Protein AF-0000000078568389 (afdb_homodimer)

Solvent-accessible surface area (backbone atoms only — not comparable to full-atom values): 25695 Å² total; per-residue (Å²): 134,80,75,73,79,69,84,69,72,72,60,59,62,63,62,41,35,46,60,59,47,55,74,74,37,92,59,78,38,76,49,71,26,73,54,59,76,61,54,66,85,62,85,53,87,51,55,39,80,37,56,33,38,63,79,34,69,67,38,42,52,53,32,47,54,55,49,44,70,72,40,52,80,61,28,38,29,66,46,76,40,64,70,68,63,76,60,70,32,39,71,91,47,80,89,52,69,64,60,45,49,54,31,27,38,38,36,26,48,12,48,49,52,49,50,49,69,45,38,67,35,27,49,40,14,20,65,70,53,76,84,90,70,44,23,47,86,33,5,26,41,37,37,58,49,41,76,60,22,17,49,71,73,59,78,57,32,22,55,96,65,12,38,41,38,36,26,21,16,28,22,19,29,52,33,46,36,30,25,43,18,52,65,29,46,90,58,43,34,35,15,32,33,32,17,60,64,59,31,50,42,81,77,34,38,46,90,78,40,74,35,84,33,51,47,57,59,33,28,46,38,32,53,56,34,52,70,64,40,37,66,89,44,44,39,38,40,21,37,31,82,60,43,80,52,73,60,135,82,77,71,83,68,79,68,72,72,60,59,59,63,63,42,36,46,60,59,47,54,74,74,36,93,58,80,38,76,50,70,25,71,54,58,77,65,54,66,86,63,85,53,88,50,56,40,80,34,56,33,38,63,80,34,68,66,37,40,52,51,32,47,53,55,50,44,70,72,40,52,80,60,28,37,28,66,46,74,40,65,71,69,64,76,62,69,32,38,72,91,48,80,87,53,68,65,60,45,48,53,29,28,38,38,36,25,48,11,47,48,54,50,51,50,69,44,39,68,35,27,49,40,15,20,65,71,52,77,83,91,69,44,21,48,86,32,5,25,40,37,38,58,48,42,77,61,23,17,49,71,72,56,80,57,32,21,55,96,65,12,38,42,38,37,25,22,16,29,22,19,30,52,32,46,36,29,27,42,18,51,65,28,46,88,58,42,35,35,16,32,34,30,16,60,64,58,31,51,40,82,77,34,39,47,92,79,40,73,35,84,33,50,45,58,60,32,28,46,38,32,52,55,34,52,68,64,41,39,66,89,44,43,40,38,41,22,38,31,80,60,44,79,52,72,59

Secondary structure (DSSP, 8-state):
-----------HHHHHHHHHHHHH--S-EEEEESSGGGGTT---TTEEEEE--TT-HHHHHHHHHHHHHHHGGG--SEEEE-------B-TTS---HHHHHHHHIIIIIHHHHHHHHTHHHHHHHHHTS-SS--STTT-EEEEE--GGG-STT--STTTTTTBHHHHHHHHHHHHHHHHHHHHTGGGT-EEEEEE--SBSSTTTTGGGPPPSB-HHHHHHHHHHHHTT--GGGTT-EEETTS-B---/-----------HHHHHHHHHHHHH--S-EEEEESSGGGGTT---TTEEEEE--TT-HHHHHHHHHHHHHHHGGG--SEEEE-------B-TTS---HHHHHHHHIIIIIHHHHHHHHTHHHHHHHHHTS-SS--STTT-EEEEE--GGG-STT--STTTTTTBHHHHHHHHHHHHHHHHHHHHTGGGT-EEEEEE--SBSSTTTTGGGPPPSB-HHHHHHHHHHHHTT--GGGTT-EEETTS-B---

InterPro domains:
  IPR002347 Short-chain dehydrogenase/reductase SDR [PF00106] (41-204)
  IPR002347 Short-chain dehydrogenase/reductase SDR [PR00080] (74-85)
  IPR002347 Short-chain dehydrogenase/reductase SDR [PR00080] (139-147)
  IPR002347 Short-chain dehydrogenase/reductase SDR [PR00080] (166-185)
  IPR002347 Short-chain dehydrogenase/reductase SDR [PR00081] (74-85)
  IPR002347 Short-chain dehydrogenase/reductase SDR [PR00081] (166-185)
  IPR002347 Short-chain dehydrogenase/reductase SDR [PR00081] (187-204)
  IPR036291 NAD(P)-binding domain superfamily [SSF51735] (42-241)
  IPR051468 Fungal Secondary Metabolite SDRs [PTHR43544] (28-245)

Organism: NCBI:txid53326

Sequence (494 aa):
MKCHEQLSRKPRFATAAIPPWAERSRRILFGAAKRPADLNGITDSRLKIVKIDVSCDQSIKDAFAQVEKIVGDSGLNLLLNNAGIFPSYFTNGEINRETLMKCMNVNAFGPAIVSQTFLPLLKKASAHQSGDHWGVDRAAIVNISSFWASVSQNQDGSGKLGSLAYKMSKSALNQLGKTMSTDLANDKILVAQFCPGWVKTDMGNLGGIIAAITVEESTSALVSSISKLQKKHSGGYFDRFLKEMDYMKCHEQLSRKPRFATAAIPPWAERSRRILFGAAKRPADLNGITDSRLKIVKIDVSCDQSIKDAFAQVEKIVGDSGLNLLLNNAGIFPSYFTNGEINRETLMKCMNVNAFGPAIVSQTFLPLLKKASAHQSGDHWGVDRAAIVNISSFWASVSQNQDGSGKLGSLAYKMSKSALNQLGKTMSTDLANDKILVAQFCPGWVKTDMGNLGGIIAAITVEESTSALVSSISKLQKKHSGGYFDRFLKEMDY

Nearest PDB structures (foldseek):
  1yo6-assembly2_C  TM=9.396E-01  e=1.621E-26  Caenorhabditis elegans
  1yo6-assembly1_A  TM=9.603E-01  e=3.598E-25  Caenorhabditis elegans
  1yo6-assembly1_B  TM=9.592E-01  e=9.703E-25  Caenorhabditis elegans
  1yo6-assembly3_E  TM=9.521E-01  e=7.572E-25  Caenorhabditis elegans
  1yo6-assembly2_D  TM=9.600E-01  e=1.919E-24  Caenorhabditis elegans

Radius of gyration: 23.24 Å; Cα contacts (8 Å, |Δi|>4): 974; chains: 2; bounding box: 54×67×51 Å

pLDDT: mean 88.01, std 15.64, range [18.34, 98.69]

Structure (mmCIF, N/CA/C/O backbone):
data_AF-0000000078568389-model_v1
#
loop_
_entity.id
_entity.type
_entity.pdbx_description
1 polymer 'Oxidoreductase, short chain dehydrogenase/reductase family protein'
#
loop_
_atom_site.group_PDB
_atom_site.id
_atom_site.type_symbol
_atom_site.label_atom_id
_atom_site.label_alt_id
_atom_site.label_comp_id
_atom_site.label_asym_id
_atom_site.label_entity_id
_atom_site.label_seq_id
_atom_site.pdbx_PDB_ins_code
_atom_site.Cartn_x
_atom_site.Cartn_y
_atom_site.Cartn_z
_atom_site.occupancy
_atom_site.B_iso_or_equiv
_atom_site.auth_seq_id
_atom_site.auth_comp_id
_atom_site.auth_asym_id
_atom_site.auth_atom_id
_atom_site.pdbx_PDB_model_num
ATOM 1 N N . MET A 1 1 ? 4.629 5.777 -27.641 1 19.53 1 MET A N 1
ATOM 2 C CA . MET A 1 1 ? 4.367 5.359 -26.266 1 19.53 1 MET A CA 1
ATOM 3 C C . MET A 1 1 ? 5.582 4.664 -25.656 1 19.53 1 MET A C 1
ATOM 5 O O . MET A 1 1 ? 5.891 3.525 -26.016 1 19.53 1 MET A O 1
ATOM 9 N N . LYS A 1 2 ? 6.598 5.414 -25.375 1 22.33 2 LYS A N 1
ATOM 10 C CA . LYS A 1 2 ? 8 5.086 -25.156 1 22.33 2 LYS A CA 1
ATOM 11 C C . LYS A 1 2 ? 8.195 4.359 -23.828 1 22.33 2 LYS A C 1
ATOM 13 O O . LYS A 1 2 ? 7.77 4.848 -22.781 1 22.33 2 LYS A O 1
ATOM 18 N N . CYS A 1 3 ? 8.008 3.045 -23.938 1 24.59 3 CYS A N 1
ATOM 19 C CA . CYS A 1 3 ? 8.367 2.094 -22.891 1 24.59 3 CYS A CA 1
ATOM 20 C C . CYS A 1 3 ? 9.773 2.355 -22.359 1 24.59 3 CYS A C 1
ATOM 22 O O . CYS A 1 3 ? 10.742 2.246 -23.109 1 24.59 3 CYS A O 1
ATOM 24 N N . HIS A 1 4 ? 9.945 3.41 -21.688 1 26.14 4 HIS A N 1
ATOM 25 C CA . HIS A 1 4 ? 11.289 3.688 -21.188 1 26.14 4 HIS A CA 1
ATOM 26 C C . HIS A 1 4 ? 11.867 2.475 -20.469 1 26.14 4 HIS A C 1
ATOM 28 O O . HIS A 1 4 ? 11.164 1.794 -19.719 1 26.14 4 HIS A O 1
ATOM 34 N N . GLU A 1 5 ? 12.891 2.014 -21.016 1 25.84 5 GLU A N 1
ATOM 35 C CA . GLU A 1 5 ? 13.727 0.844 -20.766 1 25.84 5 GLU A CA 1
ATOM 36 C C . GLU A 1 5 ? 14.383 0.93 -19.375 1 25.84 5 GLU A C 1
ATOM 38 O O . GLU A 1 5 ? 15.133 1.863 -19.109 1 25.84 5 GLU A O 1
ATOM 43 N N . GLN A 1 6 ? 13.617 0.905 -18.406 1 29.02 6 GLN A N 1
ATOM 44 C CA . GLN A 1 6 ? 14.188 0.85 -17.062 1 29.02 6 GLN A CA 1
ATOM 45 C C . GLN A 1 6 ? 15.25 -0.236 -16.953 1 29.02 6 GLN A C 1
ATOM 47 O O . GLN A 1 6 ? 15.086 -1.327 -17.516 1 29.02 6 GLN A O 1
ATOM 52 N N . LEU A 1 7 ? 16.453 0.167 -16.578 1 29.62 7 LEU A N 1
ATOM 53 C CA . LEU A 1 7 ? 17.75 -0.471 -16.344 1 29.62 7 LEU A CA 1
ATOM 54 C C . LEU A 1 7 ? 17.594 -1.692 -15.445 1 29.62 7 LEU A C 1
ATOM 56 O O . LEU A 1 7 ? 17.547 -1.562 -14.219 1 29.62 7 LEU A O 1
ATOM 60 N N . SER A 1 8 ? 16.547 -2.336 -15.422 1 34.09 8 SER A N 1
ATOM 61 C CA . SER A 1 8 ? 16.578 -3.523 -14.578 1 34.09 8 SER A CA 1
ATOM 62 C C . SER A 1 8 ? 17.656 -4.496 -15.023 1 34.09 8 SER A C 1
ATOM 64 O O . SER A 1 8 ? 17.703 -4.883 -16.203 1 34.09 8 SER A O 1
ATOM 66 N N . ARG A 1 9 ? 18.812 -4.418 -14.422 1 38.44 9 ARG A N 1
ATOM 67 C CA . ARG A 1 9 ? 19.859 -5.43 -14.508 1 38.44 9 ARG A CA 1
ATOM 68 C C . ARG A 1 9 ? 19.281 -6.832 -14.391 1 38.44 9 ARG A C 1
ATOM 70 O O . ARG A 1 9 ? 18.109 -7 -14.078 1 38.44 9 ARG A O 1
ATOM 77 N N . LYS A 1 10 ? 20.266 -7.984 -14.383 1 42.12 10 LYS A N 1
ATOM 78 C CA . LYS A 1 10 ? 20.125 -9.438 -14.406 1 42.12 10 LYS A CA 1
ATOM 79 C C . LYS A 1 10 ? 19.203 -9.922 -13.289 1 42.12 10 LYS A C 1
ATOM 81 O O . LYS A 1 10 ? 19.375 -9.531 -12.133 1 42.12 10 LYS A O 1
ATOM 86 N N . PRO A 1 11 ? 17.891 -10.336 -13.617 1 57.28 11 PRO A N 1
ATOM 87 C CA . PRO A 1 11 ? 17.016 -10.906 -12.602 1 57.28 11 PRO A CA 1
ATOM 88 C C . PRO A 1 11 ? 17.672 -12.047 -11.828 1 57.28 11 PRO A C 1
ATOM 90 O O . PRO A 1 11 ? 17.547 -13.211 -12.211 1 57.28 11 PRO A O 1
ATOM 93 N N . ARG A 1 12 ? 18.562 -11.719 -10.852 1 62.03 12 ARG A N 1
ATOM 94 C CA . ARG A 1 12 ? 19.406 -12.672 -10.133 1 62.03 12 ARG A CA 1
ATOM 95 C C . ARG A 1 12 ? 18.562 -13.602 -9.258 1 62.03 12 ARG A C 1
ATOM 97 O O . ARG A 1 12 ? 18.859 -14.789 -9.148 1 62.03 12 ARG A O 1
ATOM 104 N N . PHE A 1 13 ? 17.406 -13.141 -8.867 1 69.12 13 PHE A N 1
ATOM 105 C CA . PHE A 1 13 ? 16.609 -13.969 -7.973 1 69.12 13 PHE A CA 1
ATOM 106 C C . PHE A 1 13 ? 15.922 -15.086 -8.75 1 69.12 13 PHE A C 1
ATOM 108 O O . PHE A 1 13 ? 16 -16.25 -8.367 1 69.12 13 PHE A O 1
ATOM 115 N N . ALA A 1 14 ? 15.398 -14.688 -9.883 1 68.19 14 ALA A N 1
ATOM 116 C CA . ALA A 1 14 ? 14.68 -15.664 -10.695 1 68.19 14 ALA A CA 1
ATOM 117 C C . ALA A 1 14 ? 15.625 -16.75 -11.203 1 68.19 14 ALA A C 1
ATOM 119 O O . ALA A 1 14 ? 15.297 -17.938 -11.18 1 68.19 14 ALA A O 1
ATOM 120 N N . THR A 1 15 ? 16.781 -16.297 -11.57 1 72.25 15 THR A N 1
ATOM 121 C CA . THR A 1 15 ? 17.75 -17.234 -12.102 1 72.25 15 THR A CA 1
ATOM 122 C C . THR A 1 15 ? 18.188 -18.234 -11.023 1 72.25 15 THR A C 1
ATOM 124 O O . THR A 1 15 ? 18.328 -19.422 -11.297 1 72.25 15 THR A O 1
ATOM 127 N N . ALA A 1 16 ? 18.234 -17.766 -9.859 1 77.25 16 ALA A N 1
ATOM 128 C CA . ALA A 1 16 ? 18.719 -18.594 -8.75 1 77.25 16 ALA A CA 1
ATOM 129 C C . ALA A 1 16 ? 17.609 -19.5 -8.219 1 77.25 16 ALA A C 1
ATOM 131 O O . ALA A 1 16 ? 17.891 -20.5 -7.551 1 77.25 16 ALA A O 1
ATOM 132 N N . ALA A 1 17 ? 16.406 -19.188 -8.547 1 80.56 17 ALA A N 1
ATOM 133 C CA . ALA A 1 17 ? 15.281 -19.953 -8.016 1 80.56 17 ALA A CA 1
ATOM 134 C C . ALA A 1 17 ? 14.969 -21.156 -8.914 1 80.56 17 ALA A C 1
ATOM 136 O O . ALA A 1 17 ? 14.305 -22.094 -8.484 1 80.56 17 ALA A O 1
ATOM 137 N N . ILE A 1 18 ? 15.453 -21.203 -10.117 1 79.69 18 ILE A N 1
ATOM 138 C CA . ILE A 1 18 ? 15.07 -22.188 -11.109 1 79.69 18 ILE A CA 1
ATOM 139 C C . ILE A 1 18 ? 15.656 -23.562 -10.727 1 79.69 18 ILE A C 1
ATOM 141 O O . ILE A 1 18 ? 14.938 -24.562 -10.695 1 79.69 18 ILE A O 1
ATOM 145 N N . PRO A 1 19 ? 16.906 -23.625 -10.336 1 78.06 19 PRO A N 1
ATOM 146 C CA . PRO A 1 19 ? 17.484 -24.938 -10.047 1 78.06 19 PRO A CA 1
ATOM 147 C C . PRO A 1 19 ? 16.781 -25.656 -8.891 1 78.06 19 PRO A C 1
ATOM 149 O O . PRO A 1 19 ? 16.406 -26.828 -9.023 1 78.06 19 PRO A O 1
ATOM 152 N N . PRO A 1 20 ? 16.594 -24.969 -7.859 1 82.69 20 PRO A N 1
ATOM 153 C CA . PRO A 1 20 ? 15.891 -25.656 -6.773 1 82.69 20 PRO A CA 1
ATOM 154 C C . PRO A 1 20 ? 14.492 -26.109 -7.164 1 82.69 20 PRO A C 1
ATOM 156 O O . PRO A 1 20 ? 14.008 -27.141 -6.68 1 82.69 20 PRO A O 1
ATOM 159 N N . TRP A 1 21 ? 13.836 -25.438 -7.996 1 83.81 21 TRP A N 1
ATOM 160 C CA . TRP A 1 21 ? 12.523 -25.859 -8.461 1 83.81 21 TRP A CA 1
ATOM 161 C C . TRP A 1 21 ? 12.633 -27.062 -9.391 1 83.81 21 TRP A C 1
ATOM 163 O O . TRP A 1 21 ? 11.82 -27.984 -9.32 1 83.81 21 TRP A O 1
ATOM 173 N N . ALA A 1 22 ? 13.57 -27.031 -10.211 1 79.5 22 ALA A N 1
ATOM 174 C CA . ALA A 1 22 ? 13.789 -28.125 -11.164 1 79.5 22 ALA A CA 1
ATOM 175 C C . ALA A 1 22 ? 14.086 -29.438 -10.438 1 79.5 22 ALA A C 1
ATOM 177 O O . ALA A 1 22 ? 13.703 -30.5 -10.906 1 79.5 22 ALA A O 1
ATOM 178 N N . GLU A 1 23 ? 14.695 -29.297 -9.367 1 80.5 23 GLU A N 1
ATOM 179 C CA . GLU A 1 23 ? 15.031 -30.469 -8.578 1 80.5 23 GLU A CA 1
ATOM 180 C C . GLU A 1 23 ? 13.789 -31.047 -7.906 1 80.5 23 GLU A C 1
ATOM 182 O O . GLU A 1 23 ? 13.695 -32.281 -7.699 1 80.5 23 GLU A O 1
ATOM 187 N N . ARG A 1 24 ? 12.867 -30.25 -7.656 1 79.12 24 ARG A N 1
ATOM 188 C CA . ARG A 1 24 ? 11.711 -30.672 -6.875 1 79.12 24 ARG A CA 1
ATOM 189 C C . ARG A 1 24 ? 10.562 -31.109 -7.777 1 79.12 24 ARG A C 1
ATOM 191 O O . ARG A 1 24 ? 9.672 -31.844 -7.348 1 79.12 24 ARG A O 1
ATOM 198 N N . SER A 1 25 ? 10.578 -30.578 -8.922 1 74.69 25 SER A N 1
ATOM 199 C CA . SER A 1 25 ? 9.453 -30.891 -9.797 1 74.69 25 SER A CA 1
ATOM 200 C C . SER A 1 25 ? 9.922 -31.203 -11.211 1 74.69 25 SER A C 1
ATOM 202 O O . SER A 1 25 ? 10.922 -30.656 -11.68 1 74.69 25 SER A O 1
ATOM 204 N N . ARG A 1 26 ? 9.281 -32.156 -11.828 1 72.62 26 ARG A N 1
ATOM 205 C CA . ARG A 1 26 ? 9.555 -32.5 -13.219 1 72.62 26 ARG A CA 1
ATOM 206 C C . ARG A 1 26 ? 8.664 -31.719 -14.172 1 72.62 26 ARG A C 1
ATOM 208 O O . ARG A 1 26 ? 8.617 -32 -15.367 1 72.62 26 ARG A O 1
ATOM 215 N N . ARG A 1 27 ? 8.148 -30.719 -13.648 1 79.56 27 ARG A N 1
ATOM 216 C CA . ARG A 1 27 ? 7.18 -29.953 -14.422 1 79.56 27 ARG A CA 1
ATOM 217 C C . ARG A 1 27 ? 7.875 -28.859 -15.227 1 79.56 27 ARG A C 1
ATOM 219 O O . ARG A 1 27 ? 9.07 -28.609 -15.039 1 79.56 27 ARG A O 1
ATOM 226 N N . ILE A 1 28 ? 7.133 -28.266 -16.125 1 84.31 28 ILE A N 1
ATOM 227 C CA . ILE A 1 28 ? 7.621 -27.172 -16.969 1 84.31 28 ILE A CA 1
ATOM 228 C C . ILE A 1 28 ? 7.871 -25.938 -16.109 1 84.31 28 ILE A C 1
ATOM 230 O O . ILE A 1 28 ? 7.078 -25.609 -15.227 1 84.31 28 ILE A O 1
ATOM 234 N N . LEU A 1 29 ? 8.977 -25.312 -16.406 1 82.38 29 LEU A N 1
ATOM 235 C CA . LEU A 1 29 ? 9.352 -24.062 -15.75 1 82.38 29 LEU A CA 1
ATOM 236 C C . LEU A 1 29 ? 9.336 -22.906 -16.734 1 82.38 29 LEU A C 1
ATOM 238 O O . LEU A 1 29 ? 9.82 -23.031 -17.859 1 82.38 29 LEU A O 1
ATOM 242 N N . PHE A 1 30 ? 8.656 -21.859 -16.344 1 83.75 30 PHE A N 1
ATOM 243 C CA . PHE A 1 30 ? 8.672 -20.641 -17.156 1 83.75 30 PHE A CA 1
ATOM 244 C C . PHE A 1 30 ? 9.539 -19.562 -16.516 1 83.75 30 PHE A C 1
ATOM 246 O O . PHE A 1 30 ? 9.328 -19.203 -15.352 1 83.75 30 PHE A O 1
ATOM 253 N N . GLY A 1 31 ? 10.594 -19.156 -17.188 1 80.12 31 GLY A N 1
ATOM 254 C CA . GLY A 1 31 ? 11.352 -17.984 -16.812 1 80.12 31 GLY A CA 1
ATOM 255 C C . GLY A 1 31 ? 10.883 -16.719 -17.516 1 80.12 31 GLY A C 1
ATOM 256 O O . GLY A 1 31 ? 11.062 -16.578 -18.734 1 80.12 31 GLY A O 1
ATOM 257 N N . ALA A 1 32 ? 10.273 -15.836 -16.75 1 82.62 32 ALA A N 1
ATOM 258 C CA . ALA A 1 32 ? 9.719 -14.609 -17.328 1 82.62 32 ALA A CA 1
ATOM 259 C C . ALA A 1 32 ? 10.617 -13.414 -17.016 1 82.62 32 ALA A C 1
ATOM 261 O O . ALA A 1 32 ? 10.969 -13.172 -15.867 1 82.62 32 ALA A O 1
ATOM 262 N N . ALA A 1 33 ? 11.023 -12.766 -18.047 1 80.75 33 ALA A N 1
ATOM 263 C CA . ALA A 1 33 ? 11.898 -11.609 -17.875 1 80.75 33 ALA A CA 1
ATOM 264 C C . ALA A 1 33 ? 11.609 -10.539 -18.906 1 80.75 33 ALA A C 1
ATOM 266 O O . ALA A 1 33 ? 11.156 -10.852 -20.016 1 80.75 33 ALA A O 1
ATOM 267 N N . LYS A 1 34 ? 11.883 -9.398 -18.469 1 81.31 34 LYS A N 1
ATOM 268 C CA . LYS A 1 34 ? 11.75 -8.297 -19.422 1 81.31 34 LYS A CA 1
ATOM 269 C C . LYS A 1 34 ? 12.734 -8.438 -20.578 1 81.31 34 LYS A C 1
ATOM 271 O O . LYS A 1 34 ? 12.414 -8.117 -21.719 1 81.31 34 LYS A O 1
ATOM 276 N N . ARG A 1 35 ? 13.977 -8.93 -20.219 1 78.94 35 ARG A N 1
ATOM 277 C CA . ARG A 1 35 ? 15.023 -9.258 -21.203 1 78.94 35 ARG A CA 1
ATOM 278 C C . ARG A 1 35 ? 15.352 -10.742 -21.156 1 78.94 35 ARG A C 1
ATOM 280 O O . ARG A 1 35 ? 16.125 -11.195 -20.312 1 78.94 35 ARG A O 1
ATOM 287 N N . PRO A 1 36 ? 14.859 -11.484 -22.125 1 78.88 36 PRO A N 1
ATOM 288 C CA . PRO A 1 36 ? 15.062 -12.93 -22.141 1 78.88 36 PRO A CA 1
ATOM 289 C C . PRO A 1 36 ? 16.547 -13.32 -22.062 1 78.88 36 PRO A C 1
ATOM 291 O O . PRO A 1 36 ? 16.875 -14.375 -21.531 1 78.88 36 PRO A O 1
ATOM 294 N N . ALA A 1 37 ? 17.359 -12.469 -22.562 1 77.94 37 ALA A N 1
ATOM 295 C CA . ALA A 1 37 ? 18.797 -12.734 -22.562 1 77.94 37 ALA A CA 1
ATOM 296 C C . ALA A 1 37 ? 19.328 -12.914 -21.141 1 77.94 37 ALA A C 1
ATOM 298 O O . ALA A 1 37 ? 20.344 -13.578 -20.922 1 77.94 37 ALA A O 1
ATOM 299 N N . ASP A 1 38 ? 18.562 -12.422 -20.203 1 72.69 38 ASP A N 1
ATOM 300 C CA . ASP A 1 38 ? 18.969 -12.508 -18.797 1 72.69 38 ASP A CA 1
ATOM 301 C C . ASP A 1 38 ? 18.859 -13.945 -18.297 1 72.69 38 ASP A C 1
ATOM 303 O O . ASP A 1 38 ? 19.438 -14.281 -17.25 1 72.69 38 ASP A O 1
ATOM 307 N N . LEU A 1 39 ? 18.203 -14.805 -19.078 1 74.19 39 LEU A N 1
ATOM 308 C CA . LEU A 1 39 ? 17.969 -16.172 -18.625 1 74.19 39 LEU A CA 1
ATOM 309 C C . LEU A 1 39 ? 18.734 -17.156 -19.5 1 74.19 39 LEU A C 1
ATOM 311 O O . LEU A 1 39 ? 18.609 -18.375 -19.312 1 74.19 39 LEU A O 1
ATOM 315 N N . ASN A 1 40 ? 19.484 -16.781 -20.422 1 73 40 ASN A N 1
ATOM 316 C CA . ASN A 1 40 ? 20.188 -17.641 -21.375 1 73 40 ASN A CA 1
ATOM 317 C C . ASN A 1 40 ? 21.188 -18.562 -20.688 1 73 40 ASN A C 1
ATOM 319 O O . ASN A 1 40 ? 21.5 -19.641 -21.188 1 73 40 ASN A O 1
ATOM 323 N N . GLY A 1 41 ? 21.562 -18.359 -19.547 1 70.88 41 GLY A N 1
ATOM 324 C CA . GLY A 1 41 ? 22.578 -19.156 -18.875 1 70.88 41 GLY A CA 1
ATOM 325 C C . GLY A 1 41 ? 22.016 -20.391 -18.188 1 70.88 41 GLY A C 1
ATOM 326 O O . GLY A 1 41 ? 22.766 -21.25 -17.734 1 70.88 41 GLY A O 1
ATOM 327 N N . ILE A 1 42 ? 20.75 -20.562 -18.266 1 72.25 42 ILE A N 1
ATOM 328 C CA . ILE A 1 42 ? 20.125 -21.688 -17.578 1 72.25 42 ILE A CA 1
ATOM 329 C C . ILE A 1 42 ? 19.859 -22.812 -18.578 1 72.25 42 ILE A C 1
ATOM 331 O O . ILE A 1 42 ? 19.172 -22.625 -19.578 1 72.25 42 ILE A O 1
ATOM 335 N N . THR A 1 43 ? 20.5 -24.047 -18.281 1 74.31 43 THR A N 1
ATOM 336 C CA . THR A 1 43 ? 20.469 -25.141 -19.234 1 74.31 43 THR A CA 1
ATOM 337 C C . THR A 1 43 ? 19.453 -26.203 -18.828 1 74.31 43 THR A C 1
ATOM 339 O O . THR A 1 43 ? 19.438 -27.297 -19.391 1 74.31 43 THR A O 1
ATOM 342 N N . ASP A 1 44 ? 18.375 -25.922 -18.391 1 77.12 44 ASP A N 1
ATOM 343 C CA . ASP A 1 44 ? 17.328 -26.906 -18.094 1 77.12 44 ASP A CA 1
ATOM 344 C C . ASP A 1 44 ? 16.328 -27.016 -19.25 1 77.12 44 ASP A C 1
ATOM 346 O O . ASP A 1 44 ? 15.742 -26.016 -19.656 1 77.12 44 ASP A O 1
ATOM 350 N N . SER A 1 45 ? 16.172 -28.234 -19.797 1 79.56 45 SER A N 1
ATOM 351 C CA . SER A 1 45 ? 15.336 -28.469 -20.969 1 79.56 45 SER A CA 1
ATOM 352 C C . SER A 1 45 ? 13.875 -28.141 -20.672 1 79.56 45 SER A C 1
ATOM 354 O O . SER A 1 45 ? 13.078 -27.922 -21.594 1 79.56 45 SER A O 1
ATOM 356 N N . ARG A 1 46 ? 13.555 -28.172 -19.438 1 82.75 46 ARG A N 1
ATOM 357 C CA . ARG A 1 46 ? 12.172 -27.891 -19.062 1 82.75 46 ARG A CA 1
ATOM 358 C C . ARG A 1 46 ? 11.906 -26.391 -19 1 82.75 46 ARG A C 1
ATOM 360 O O . ARG A 1 46 ? 10.75 -25.969 -18.953 1 82.75 46 ARG A O 1
ATOM 367 N N . LEU A 1 47 ? 12.93 -25.609 -19.078 1 86.56 47 LEU A N 1
ATOM 368 C CA . LEU A 1 47 ? 12.797 -24.172 -18.938 1 86.56 47 LEU A CA 1
ATOM 369 C C . LEU A 1 47 ? 12.328 -23.531 -20.234 1 86.56 47 LEU A C 1
ATOM 371 O O . LEU A 1 47 ? 12.938 -23.75 -21.297 1 86.56 47 LEU A O 1
ATOM 375 N N . LYS A 1 48 ? 11.219 -22.906 -20.156 1 88.75 48 LYS A N 1
ATOM 376 C CA . LYS A 1 48 ? 10.703 -22.078 -21.25 1 88.75 48 LYS A CA 1
ATOM 377 C C . LYS A 1 48 ? 10.789 -20.594 -20.906 1 88.75 48 LYS A C 1
ATOM 379 O O . LYS A 1 48 ? 10.359 -20.172 -19.844 1 88.75 48 LYS A O 1
ATOM 384 N N . ILE A 1 49 ? 11.359 -19.891 -21.828 1 88.31 49 ILE A N 1
ATOM 385 C CA . ILE A 1 49 ? 11.555 -18.453 -21.578 1 88.31 49 ILE A CA 1
ATOM 386 C C . ILE A 1 49 ? 10.359 -17.672 -22.125 1 88.31 49 ILE A C 1
ATOM 388 O O . ILE A 1 49 ? 9.93 -17.906 -23.266 1 88.31 49 ILE A O 1
ATOM 392 N N . VAL A 1 50 ? 9.859 -16.812 -21.328 1 90.56 50 VAL A N 1
ATOM 393 C CA . VAL A 1 50 ? 8.734 -15.961 -21.703 1 90.56 50 VAL A CA 1
ATOM 394 C C . VAL A 1 50 ? 9.078 -14.492 -21.469 1 90.56 50 VAL A C 1
ATOM 396 O O . VAL A 1 50 ? 9.562 -14.133 -20.391 1 90.56 50 VAL A O 1
ATOM 399 N N . LYS A 1 51 ? 8.922 -13.695 -22.484 1 91.75 51 LYS A N 1
ATOM 400 C CA . LYS A 1 51 ? 9.109 -12.258 -22.328 1 91.75 51 LYS A CA 1
ATOM 401 C C . LYS A 1 51 ? 7.906 -11.625 -21.625 1 91.75 51 LYS A C 1
ATOM 403 O O . LYS A 1 51 ? 6.762 -11.875 -22.016 1 91.75 51 LYS A O 1
ATOM 408 N N . ILE A 1 52 ? 8.211 -10.836 -20.594 1 93.25 52 ILE A N 1
ATOM 409 C CA . ILE A 1 52 ? 7.109 -10.164 -19.906 1 93.25 52 ILE A CA 1
ATOM 410 C C . ILE A 1 52 ? 7.609 -8.867 -19.281 1 93.25 52 ILE A C 1
ATOM 412 O O . ILE A 1 52 ? 8.672 -8.844 -18.656 1 93.25 52 ILE A O 1
ATOM 416 N N . ASP A 1 53 ? 6.938 -7.816 -19.578 1 93.06 53 ASP A N 1
ATOM 417 C CA . ASP A 1 53 ? 7.031 -6.559 -18.844 1 93.06 53 ASP A CA 1
ATOM 418 C C . ASP A 1 53 ? 5.785 -6.32 -17.984 1 93.06 53 ASP A C 1
ATOM 420 O O . ASP A 1 53 ? 4.723 -5.996 -18.516 1 93.06 53 ASP A O 1
ATOM 424 N N . VAL A 1 54 ? 5.984 -6.406 -16.672 1 94.81 54 VAL A N 1
ATOM 425 C CA . VAL A 1 54 ? 4.836 -6.41 -15.781 1 94.81 54 VAL A CA 1
ATOM 426 C C . VAL A 1 54 ? 4.203 -5.023 -15.734 1 94.81 54 VAL A C 1
ATOM 428 O O . VAL A 1 54 ? 3.102 -4.852 -15.211 1 94.81 54 VAL A O 1
ATOM 431 N N . SER A 1 55 ? 4.863 -3.992 -16.297 1 93.69 55 SER A N 1
ATOM 432 C CA . SER A 1 55 ? 4.305 -2.645 -16.344 1 93.69 55 SER A CA 1
ATOM 433 C C . SER A 1 55 ? 3.531 -2.41 -17.641 1 93.69 55 SER A C 1
ATOM 435 O O . SER A 1 55 ? 2.988 -1.324 -17.859 1 93.69 55 SER A O 1
ATOM 437 N N . CYS A 1 56 ? 3.479 -3.441 -18.484 1 94.94 56 CYS A N 1
ATOM 438 C CA . CYS A 1 56 ? 2.807 -3.34 -19.766 1 94.94 56 CYS A CA 1
ATOM 439 C C . CYS A 1 56 ? 1.747 -4.426 -19.922 1 94.94 56 CYS A C 1
ATOM 441 O O . CYS A 1 56 ? 2.076 -5.602 -20.078 1 94.94 56 CYS A O 1
ATOM 443 N N . ASP A 1 57 ? 0.521 -3.998 -20.031 1 97.31 57 ASP A N 1
ATOM 444 C CA . ASP A 1 57 ? -0.592 -4.941 -20.047 1 97.31 57 ASP A CA 1
ATOM 445 C C . ASP A 1 57 ? -0.545 -5.84 -21.281 1 97.31 57 ASP A C 1
ATOM 447 O O . ASP A 1 57 ? -0.838 -7.035 -21.188 1 97.31 57 ASP A O 1
ATOM 451 N N . GLN A 1 58 ? -0.225 -5.234 -22.344 1 97.56 58 GLN A N 1
ATOM 452 C CA . GLN A 1 58 ? -0.147 -6.039 -23.562 1 97.56 58 GLN A CA 1
ATOM 453 C C . GLN A 1 58 ? 0.935 -7.109 -23.438 1 97.56 58 GLN A C 1
ATOM 455 O O . GLN A 1 58 ? 0.739 -8.25 -23.859 1 97.56 58 GLN A O 1
ATOM 460 N N . SER A 1 59 ? 2.082 -6.742 -22.891 1 96.69 59 SER A N 1
ATOM 461 C CA . SER A 1 59 ? 3.152 -7.707 -22.656 1 96.69 59 SER A CA 1
ATOM 462 C C . SER A 1 59 ? 2.684 -8.859 -21.766 1 96.69 59 SER A C 1
ATOM 464 O O . SER A 1 59 ? 2.996 -10.016 -22.031 1 96.69 59 SER A O 1
ATOM 466 N N . ILE A 1 60 ? 1.88 -8.586 -20.797 1 97.06 60 ILE A N 1
ATOM 467 C CA . ILE A 1 60 ? 1.354 -9.586 -19.875 1 97.06 60 ILE A CA 1
ATOM 468 C C . ILE A 1 60 ? 0.393 -10.516 -20.609 1 97.06 60 ILE A C 1
ATOM 470 O O . ILE A 1 60 ? 0.461 -11.734 -20.453 1 97.06 60 ILE A O 1
ATOM 474 N N . LYS A 1 61 ? -0.443 -9.953 -21.438 1 97.94 61 LYS A N 1
ATOM 475 C CA . LYS A 1 61 ? -1.386 -10.75 -22.219 1 97.94 61 LYS A CA 1
ATOM 476 C C . LYS A 1 61 ? -0.654 -11.672 -23.188 1 97.94 61 LYS A C 1
ATOM 478 O O . LYS A 1 61 ? -1.048 -12.82 -23.375 1 97.94 61 LYS A O 1
ATOM 483 N N . ASP A 1 62 ? 0.36 -11.117 -23.797 1 97.44 62 ASP A N 1
ATOM 484 C CA . ASP A 1 62 ? 1.159 -11.93 -24.719 1 97.44 62 ASP A CA 1
ATOM 485 C C . ASP A 1 62 ? 1.829 -13.086 -23.984 1 97.44 62 ASP A C 1
ATOM 487 O O . ASP A 1 62 ? 1.881 -14.203 -24.5 1 97.44 62 ASP A O 1
ATOM 491 N N . ALA A 1 63 ? 2.365 -12.828 -22.844 1 95.88 63 ALA A N 1
ATOM 492 C CA . ALA A 1 63 ? 2.977 -13.867 -22.016 1 95.88 63 ALA A CA 1
ATOM 493 C C . ALA A 1 63 ? 1.955 -14.938 -21.656 1 95.88 63 ALA A C 1
ATOM 495 O O . ALA A 1 63 ? 2.256 -16.141 -21.703 1 95.88 63 ALA A O 1
ATOM 496 N N . PHE A 1 64 ? 0.773 -14.531 -21.25 1 97.38 64 PHE A N 1
ATOM 497 C CA . PHE A 1 64 ? -0.309 -15.461 -20.938 1 97.38 64 PHE A CA 1
ATOM 498 C C . PHE A 1 64 ? -0.571 -16.391 -22.109 1 97.38 64 PHE A C 1
ATOM 500 O O . PHE A 1 64 ? -0.652 -17.609 -21.938 1 97.38 64 PHE A O 1
ATOM 507 N N . ALA A 1 65 ? -0.707 -15.805 -23.281 1 97.94 65 ALA A N 1
ATOM 508 C CA . ALA A 1 65 ? -1 -16.594 -24.469 1 97.94 65 ALA A CA 1
ATOM 509 C C . ALA A 1 65 ? 0.093 -17.625 -24.734 1 97.94 65 ALA A C 1
ATOM 511 O O . ALA A 1 65 ? -0.197 -18.766 -25.109 1 97.94 65 ALA A O 1
ATOM 512 N N . GLN A 1 66 ? 1.307 -17.25 -24.547 1 96.12 66 GLN A N 1
ATOM 513 C CA . GLN A 1 66 ? 2.432 -18.156 -24.734 1 96.12 66 GLN A CA 1
ATOM 514 C C . GLN A 1 66 ? 2.379 -19.312 -23.734 1 96.12 66 GLN A C 1
ATOM 516 O O . GLN A 1 66 ? 2.559 -20.469 -24.109 1 96.12 66 GLN A O 1
ATOM 521 N N . VAL A 1 67 ? 2.143 -19 -22.484 1 96 67 VAL A N 1
ATOM 522 C CA . VAL A 1 67 ? 2.09 -20.016 -21.438 1 96 67 VAL A CA 1
ATOM 523 C C . VAL A 1 67 ? 0.896 -20.953 -21.672 1 96 67 VAL A C 1
ATOM 525 O O . VAL A 1 67 ? 1.014 -22.172 -21.547 1 96 67 VAL A O 1
ATOM 528 N N . GLU A 1 68 ? -0.204 -20.359 -22.031 1 97.19 68 GLU A N 1
ATOM 529 C CA . GLU A 1 68 ? -1.415 -21.141 -22.297 1 97.19 68 GLU A CA 1
ATOM 530 C C . GLU A 1 68 ? -1.191 -22.156 -23.406 1 97.19 68 GLU A C 1
ATOM 532 O O . GLU A 1 68 ? -1.633 -23.312 -23.297 1 97.19 68 GLU A O 1
ATOM 537 N N . LYS A 1 69 ? -0.518 -21.734 -24.406 1 96.75 69 LYS A N 1
ATOM 538 C CA . LYS A 1 69 ? -0.24 -22.625 -25.531 1 96.75 69 LYS A CA 1
ATOM 539 C C . LYS A 1 69 ? 0.58 -23.828 -25.094 1 96.75 69 LYS A C 1
ATOM 541 O O . LYS A 1 69 ? 0.401 -24.938 -25.609 1 96.75 69 LYS A O 1
ATOM 546 N N . ILE A 1 70 ? 1.372 -23.672 -24.156 1 93.94 70 ILE A N 1
ATOM 547 C CA . ILE A 1 70 ? 2.295 -24.719 -23.719 1 93.94 70 ILE A CA 1
ATOM 548 C C . ILE A 1 70 ? 1.605 -25.641 -22.719 1 93.94 70 ILE A C 1
ATOM 550 O O . ILE A 1 70 ? 1.682 -26.859 -22.828 1 93.94 70 ILE A O 1
ATOM 554 N N . VAL A 1 71 ? 0.89 -25.094 -21.766 1 94.75 71 VAL A N 1
ATOM 555 C CA . VAL A 1 71 ? 0.376 -25.891 -20.656 1 94.75 71 VAL A CA 1
ATOM 556 C C . VAL A 1 71 ? -1.011 -26.422 -21.016 1 94.75 71 VAL A C 1
ATOM 558 O O . VAL A 1 71 ? -1.463 -27.422 -20.438 1 94.75 71 VAL A O 1
ATOM 561 N N . GLY A 1 72 ? -1.76 -25.781 -21.859 1 94.06 72 GLY A N 1
ATOM 562 C CA . GLY A 1 72 ? -3.09 -26.203 -22.266 1 94.06 72 GLY A CA 1
ATOM 563 C C . GLY A 1 72 ? -4.023 -26.438 -21.094 1 94.06 72 GLY A C 1
ATOM 564 O O . GLY A 1 72 ? -4.148 -25.578 -20.203 1 94.06 72 GLY A O 1
ATOM 565 N N . ASP A 1 73 ? -4.539 -27.641 -21.094 1 94.31 73 ASP A N 1
ATOM 566 C CA . ASP A 1 73 ? -5.574 -27.969 -20.125 1 94.31 73 ASP A CA 1
ATOM 567 C C . ASP A 1 73 ? -4.957 -28.297 -18.75 1 94.31 73 ASP A C 1
ATOM 569 O O . ASP A 1 73 ? -5.664 -28.344 -17.75 1 94.31 73 ASP A O 1
ATOM 573 N N . SER A 1 74 ? -3.678 -28.484 -18.75 1 93.62 74 SER A N 1
ATOM 574 C CA . SER A 1 74 ? -3.023 -28.797 -17.484 1 93.62 74 SER A CA 1
ATOM 575 C C . SER A 1 74 ? -2.998 -27.578 -16.562 1 93.62 74 SER A C 1
ATOM 577 O O . SER A 1 74 ? -2.92 -27.734 -15.336 1 93.62 74 SER A O 1
ATOM 579 N N . GLY A 1 75 ? -3.025 -26.406 -17.203 1 96.25 75 GLY A N 1
ATOM 580 C CA . GLY A 1 75 ? -3.021 -25.188 -16.438 1 96.25 75 GLY A CA 1
ATOM 581 C C . GLY A 1 75 ? -1.673 -24.875 -15.812 1 96.25 75 GLY A C 1
ATOM 582 O O . GLY A 1 75 ? -0.649 -25.406 -16.234 1 96.25 75 GLY A O 1
ATOM 583 N N . LEU A 1 76 ? -1.686 -23.875 -14.859 1 96.38 76 LEU A N 1
ATOM 584 C CA . LEU A 1 76 ? -0.499 -23.391 -14.164 1 96.38 76 LEU A CA 1
ATOM 585 C C . LEU A 1 76 ? -0.625 -23.609 -12.656 1 96.38 76 LEU A C 1
ATOM 587 O O . LEU A 1 76 ? -1.607 -23.188 -12.047 1 96.38 76 LEU A O 1
ATOM 591 N N . ASN A 1 77 ? 0.385 -24.219 -12.102 1 95.44 77 ASN A N 1
ATOM 592 C CA . ASN A 1 77 ? 0.269 -24.609 -10.695 1 95.44 77 ASN A CA 1
ATOM 593 C C . ASN A 1 77 ? 0.847 -23.547 -9.766 1 95.44 77 ASN A C 1
ATOM 595 O O . ASN A 1 77 ? 0.411 -23.422 -8.625 1 95.44 77 ASN A O 1
ATOM 599 N N . LEU A 1 78 ? 1.823 -22.844 -10.273 1 95.12 78 LEU A N 1
ATOM 600 C CA . LEU A 1 78 ? 2.494 -21.875 -9.414 1 95.12 78 LEU A CA 1
ATOM 601 C C . LEU A 1 78 ? 2.846 -20.609 -10.195 1 95.12 78 LEU A C 1
ATOM 603 O O . LEU A 1 78 ? 3.484 -20.672 -11.25 1 95.12 78 LEU A O 1
ATOM 607 N N . LEU A 1 79 ? 2.354 -19.516 -9.711 1 95.81 79 LEU A N 1
ATOM 608 C CA . LEU A 1 79 ? 2.744 -18.203 -10.18 1 95.81 79 LEU A CA 1
ATOM 609 C C . LEU A 1 79 ? 3.576 -17.469 -9.125 1 95.81 79 LEU A C 1
ATOM 611 O O . LEU A 1 79 ? 3.082 -17.172 -8.039 1 95.81 79 LEU A O 1
ATOM 615 N N . LEU A 1 80 ? 4.82 -17.25 -9.453 1 94.38 80 LEU A N 1
ATOM 616 C CA . LEU A 1 80 ? 5.727 -16.547 -8.555 1 94.38 80 LEU A CA 1
ATOM 617 C C . LEU A 1 80 ? 5.977 -15.117 -9.039 1 94.38 80 LEU A C 1
ATOM 619 O O . LEU A 1 80 ? 6.691 -14.914 -10.023 1 94.38 80 LEU A O 1
ATOM 623 N N . ASN A 1 81 ? 5.395 -14.156 -8.336 1 94.19 81 ASN A N 1
ATOM 624 C CA . ASN A 1 81 ? 5.656 -12.75 -8.609 1 94.19 81 ASN A CA 1
ATOM 625 C C . ASN A 1 81 ? 6.906 -12.258 -7.883 1 94.19 81 ASN A C 1
ATOM 627 O O . ASN A 1 81 ? 6.867 -12.008 -6.676 1 94.19 81 ASN A O 1
ATOM 631 N N . ASN A 1 82 ? 7.93 -11.984 -8.633 1 88.38 82 ASN A N 1
ATOM 632 C CA . ASN A 1 82 ? 9.188 -11.641 -7.988 1 88.38 82 ASN A CA 1
ATOM 633 C C . ASN A 1 82 ? 9.742 -10.312 -8.508 1 88.38 82 ASN A C 1
ATOM 635 O O . ASN A 1 82 ? 10.672 -9.758 -7.922 1 88.38 82 ASN A O 1
ATOM 639 N N . ALA A 1 83 ? 9.141 -9.812 -9.562 1 81.12 83 ALA A N 1
ATOM 640 C CA . ALA A 1 83 ? 9.617 -8.539 -10.094 1 81.12 83 ALA A CA 1
ATOM 641 C C . ALA A 1 83 ? 9.453 -7.422 -9.07 1 81.12 83 ALA A C 1
ATOM 643 O O . ALA A 1 83 ? 8.453 -7.371 -8.352 1 81.12 83 ALA A O 1
ATOM 644 N N . GLY A 1 84 ? 10.484 -6.59 -8.961 1 87.88 84 GLY A N 1
ATOM 645 C CA . GLY A 1 84 ? 10.453 -5.457 -8.055 1 87.88 84 GLY A CA 1
ATOM 646 C C . GLY A 1 84 ? 11.562 -4.453 -8.32 1 87.88 84 GLY A C 1
ATOM 647 O O . GLY A 1 84 ? 12.609 -4.805 -8.867 1 87.88 84 GLY A O 1
ATOM 648 N N . ILE A 1 85 ? 11.289 -3.254 -8 1 90.44 85 ILE A N 1
ATOM 649 C CA . ILE A 1 85 ? 12.297 -2.205 -8.086 1 90.44 85 ILE A CA 1
ATOM 650 C C . ILE A 1 85 ? 12.352 -1.433 -6.77 1 90.44 85 ILE A C 1
ATOM 652 O O . ILE A 1 85 ? 11.422 -1.491 -5.969 1 90.44 85 ILE A O 1
ATOM 656 N N . PHE A 1 86 ? 13.453 -0.798 -6.59 1 91.25 86 PHE A N 1
ATOM 657 C CA . PHE A 1 86 ? 13.711 -0.026 -5.379 1 91.25 86 PHE A CA 1
ATOM 658 C C . PHE A 1 86 ? 14.273 1.349 -5.723 1 91.25 86 PHE A C 1
ATOM 660 O O . PHE A 1 86 ? 15.477 1.586 -5.594 1 91.25 86 PHE A O 1
ATOM 667 N N . PRO A 1 87 ? 13.469 2.262 -6.168 1 92.69 87 PRO A N 1
ATOM 668 C CA . PRO A 1 87 ? 13.953 3.635 -6.332 1 92.69 87 PRO A CA 1
ATOM 669 C C . PRO A 1 87 ? 14.055 4.387 -5.008 1 92.69 87 PRO A C 1
ATOM 671 O O . PRO A 1 87 ? 13.141 4.309 -4.18 1 92.69 87 PRO A O 1
ATOM 674 N N . SER A 1 88 ? 15.133 5.102 -4.832 1 93.94 88 SER A N 1
ATOM 675 C CA . SER A 1 88 ? 15.305 5.891 -3.619 1 93.94 88 SER A CA 1
ATOM 676 C C . SER A 1 88 ? 14.289 7.027 -3.547 1 93.94 88 SER A C 1
ATOM 678 O O . SER A 1 88 ? 14.055 7.723 -4.535 1 93.94 88 SER A O 1
ATOM 680 N N . TYR A 1 89 ? 13.664 7.152 -2.396 1 96.88 89 TYR A N 1
ATOM 681 C CA . TYR A 1 89 ? 12.688 8.203 -2.123 1 96.88 89 TYR A CA 1
ATOM 682 C C . TYR A 1 89 ? 12.594 8.484 -0.628 1 96.88 89 TYR A C 1
ATOM 684 O O . TYR A 1 89 ? 12.375 7.566 0.169 1 96.88 89 TYR A O 1
ATOM 692 N N . PHE A 1 90 ? 12.766 9.719 -0.266 1 97.38 90 PHE A N 1
ATOM 693 C CA . PHE A 1 90 ? 12.836 10.117 1.136 1 97.38 90 PHE A CA 1
ATOM 694 C C . PHE A 1 90 ? 11.672 11.031 1.498 1 97.38 90 PHE A C 1
ATOM 696 O O . PHE A 1 90 ? 11.219 11.828 0.673 1 97.38 90 PHE A O 1
ATOM 703 N N . THR A 1 91 ? 11.227 10.93 2.748 1 97.88 91 THR A N 1
ATOM 704 C CA . THR A 1 91 ? 10.242 11.859 3.277 1 97.88 91 THR A CA 1
ATOM 705 C C . THR A 1 91 ? 10.727 13.305 3.141 1 97.88 91 THR A C 1
ATOM 707 O O . THR A 1 91 ? 9.977 14.18 2.705 1 97.88 91 THR A O 1
ATOM 710 N N . ASN A 1 92 ? 11.977 13.539 3.494 1 96.44 92 ASN A N 1
ATOM 711 C CA . ASN A 1 92 ? 12.57 14.875 3.494 1 96.44 92 ASN A CA 1
ATOM 712 C C . ASN A 1 92 ? 13.375 15.133 2.223 1 96.44 92 ASN A C 1
ATOM 714 O O . ASN A 1 92 ? 14.266 15.984 2.209 1 96.44 92 ASN A O 1
ATOM 718 N N . GLY A 1 93 ? 13.109 14.422 1.169 1 95.94 93 GLY A N 1
ATOM 719 C CA . GLY A 1 93 ? 13.867 14.562 -0.064 1 95.94 93 GLY A CA 1
ATOM 720 C C . GLY A 1 93 ? 13.078 15.234 -1.173 1 95.94 93 GLY A C 1
ATOM 721 O O . GLY A 1 93 ? 12.039 15.859 -0.918 1 95.94 93 GLY A O 1
ATOM 722 N N . GLU A 1 94 ? 13.625 15.133 -2.352 1 96.94 94 GLU A N 1
ATOM 723 C CA . GLU A 1 94 ? 12.961 15.688 -3.525 1 96.94 94 GLU A CA 1
ATOM 724 C C . GLU A 1 94 ? 11.594 15.047 -3.748 1 96.94 94 GLU A C 1
ATOM 726 O O . GLU A 1 94 ? 11.461 13.82 -3.676 1 96.94 94 GLU A O 1
ATOM 731 N N . ILE A 1 95 ? 10.703 15.953 -3.969 1 97.88 95 ILE A N 1
ATOM 732 C CA . ILE A 1 95 ? 9.344 15.469 -4.215 1 97.88 95 ILE A CA 1
ATOM 733 C C . ILE A 1 95 ? 9.211 15.047 -5.68 1 97.88 95 ILE A C 1
ATOM 735 O O . ILE A 1 95 ? 9.43 15.852 -6.586 1 97.88 95 ILE A O 1
ATOM 739 N N . ASN A 1 96 ? 8.898 13.797 -5.914 1 97.88 96 ASN A N 1
ATOM 740 C CA . ASN A 1 96 ? 8.781 13.242 -7.258 1 97.88 96 ASN A CA 1
ATOM 741 C C . ASN A 1 96 ? 7.68 12.188 -7.332 1 97.88 96 ASN A C 1
ATOM 743 O O . ASN A 1 96 ? 7.918 11.008 -7.047 1 97.88 96 ASN A O 1
ATOM 747 N N . ARG A 1 97 ? 6.52 12.602 -7.805 1 97.88 97 ARG A N 1
ATOM 748 C CA . ARG A 1 97 ? 5.352 11.734 -7.91 1 97.88 97 ARG A CA 1
ATOM 749 C C . ARG A 1 97 ? 5.637 10.539 -8.82 1 97.88 97 ARG A C 1
ATOM 751 O O . ARG A 1 97 ? 5.168 9.43 -8.562 1 97.88 97 ARG A O 1
ATOM 758 N N . GLU A 1 98 ? 6.34 10.773 -9.82 1 97.44 98 GLU A N 1
ATOM 759 C CA . GLU A 1 98 ? 6.629 9.734 -10.797 1 97.44 98 GLU A CA 1
ATOM 760 C C . GLU A 1 98 ? 7.41 8.586 -10.164 1 97.44 98 GLU A C 1
ATOM 762 O O . GLU A 1 98 ? 7.211 7.418 -10.523 1 97.44 98 GLU A O 1
ATOM 767 N N . THR A 1 99 ? 8.281 8.875 -9.258 1 97.69 99 THR A N 1
ATOM 768 C CA . THR A 1 99 ? 9.039 7.844 -8.57 1 97.69 99 THR A CA 1
ATOM 769 C C . THR A 1 99 ? 8.117 6.945 -7.75 1 97.69 99 THR A C 1
ATOM 771 O O . THR A 1 99 ? 8.25 5.719 -7.781 1 97.69 99 THR A O 1
ATOM 774 N N . LEU A 1 100 ? 7.184 7.555 -7.055 1 98.31 100 LEU A N 1
ATOM 775 C CA . LEU A 1 100 ? 6.199 6.785 -6.305 1 98.31 100 LEU A CA 1
ATOM 776 C C . LEU A 1 100 ? 5.387 5.887 -7.234 1 98.31 100 LEU A C 1
ATOM 778 O O . LEU A 1 100 ? 5.215 4.699 -6.961 1 98.31 100 LEU A O 1
ATOM 782 N N . MET A 1 101 ? 4.984 6.484 -8.312 1 97.44 101 MET A N 1
ATOM 783 C CA . MET A 1 101 ? 4.133 5.785 -9.266 1 97.44 101 MET A CA 1
ATOM 784 C C . MET A 1 101 ? 4.875 4.613 -9.898 1 97.44 101 MET A C 1
ATOM 786 O O . MET A 1 101 ? 4.324 3.516 -10.016 1 97.44 101 MET A O 1
ATOM 790 N N . LYS A 1 102 ? 6.039 4.863 -10.32 1 96.81 102 LYS A N 1
ATOM 791 C CA . LYS A 1 102 ? 6.824 3.816 -10.961 1 96.81 102 LYS A CA 1
ATOM 792 C C . LYS A 1 102 ? 7.043 2.633 -10.023 1 96.81 102 LYS A C 1
ATOM 794 O O . LYS A 1 102 ? 6.883 1.478 -10.43 1 96.81 102 LYS A O 1
ATOM 799 N N . CYS A 1 103 ? 7.398 2.896 -8.82 1 97.31 103 CYS A N 1
ATOM 800 C CA . CYS A 1 103 ? 7.641 1.855 -7.828 1 97.31 103 CYS A CA 1
ATOM 801 C C . CYS A 1 103 ? 6.387 1.027 -7.582 1 97.31 103 CYS A C 1
ATOM 803 O O . CYS A 1 103 ? 6.43 -0.203 -7.637 1 97.31 103 CYS A O 1
ATOM 805 N N . MET A 1 104 ? 5.324 1.7 -7.395 1 98.5 104 MET A N 1
ATOM 806 C CA . MET A 1 104 ? 4.047 1.041 -7.137 1 98.5 104 MET A CA 1
ATOM 807 C C . MET A 1 104 ? 3.604 0.222 -8.344 1 98.5 104 MET A C 1
ATOM 809 O O . MET A 1 104 ? 3.117 -0.901 -8.195 1 98.5 104 MET A O 1
ATOM 813 N N . ASN A 1 105 ? 3.768 0.763 -9.484 1 97.75 105 ASN A N 1
ATOM 814 C CA . ASN A 1 105 ? 3.336 0.126 -10.719 1 97.75 105 ASN A CA 1
ATOM 815 C C . ASN A 1 105 ? 4.023 -1.22 -10.93 1 97.75 105 ASN A C 1
ATOM 817 O O . ASN A 1 105 ? 3.381 -2.197 -11.32 1 97.75 105 ASN A O 1
ATOM 821 N N . VAL A 1 106 ? 5.207 -1.284 -10.633 1 96.12 106 VAL A N 1
ATOM 822 C CA . VAL A 1 106 ? 5.977 -2.508 -10.852 1 96.12 106 VAL A CA 1
ATOM 823 C C . VAL A 1 106 ? 5.773 -3.461 -9.672 1 96.12 106 VAL A C 1
ATOM 825 O O . VAL A 1 106 ? 5.441 -4.633 -9.867 1 96.12 106 VAL A O 1
ATOM 828 N N . ASN A 1 107 ? 5.871 -2.945 -8.461 1 96.69 107 ASN A N 1
ATOM 829 C CA . ASN A 1 107 ? 5.969 -3.789 -7.277 1 96.69 107 ASN A CA 1
ATOM 830 C C . ASN A 1 107 ? 4.602 -4.316 -6.852 1 96.69 107 ASN A C 1
ATOM 832 O O . ASN A 1 107 ? 4.512 -5.348 -6.18 1 96.69 107 ASN A O 1
ATOM 836 N N . ALA A 1 108 ? 3.564 -3.584 -7.215 1 98.38 108 ALA A N 1
ATOM 837 C CA . ALA A 1 108 ? 2.262 -3.98 -6.684 1 98.38 108 ALA A CA 1
ATOM 838 C C . ALA A 1 108 ? 1.243 -4.16 -7.805 1 98.38 108 ALA A C 1
ATOM 840 O O . ALA A 1 108 ? 0.588 -5.199 -7.898 1 98.38 108 ALA A O 1
ATOM 841 N N . PHE A 1 109 ? 1.165 -3.215 -8.711 1 98.56 109 PHE A N 1
ATOM 842 C CA . PHE A 1 109 ? 0.175 -3.332 -9.781 1 98.56 109 PHE A CA 1
ATOM 843 C C . PHE A 1 109 ? 0.584 -4.406 -10.781 1 98.56 109 PHE A C 1
ATOM 845 O O . PHE A 1 109 ? -0.27 -5.09 -11.344 1 98.56 109 PHE A O 1
ATOM 852 N N . GLY A 1 110 ? 1.886 -4.496 -11.055 1 97.19 110 GLY A N 1
ATOM 853 C CA . GLY A 1 110 ? 2.363 -5.586 -11.891 1 97.19 110 GLY A CA 1
ATOM 854 C C . GLY A 1 110 ? 1.867 -6.945 -11.438 1 97.19 110 GLY A C 1
ATOM 855 O O . GLY A 1 110 ? 1.136 -7.621 -12.164 1 97.19 110 GLY A O 1
ATOM 856 N N . PRO A 1 111 ? 2.188 -7.293 -10.195 1 97.81 111 PRO A N 1
ATOM 857 C CA . PRO A 1 111 ? 1.705 -8.562 -9.641 1 97.81 111 PRO A CA 1
ATOM 858 C C . PRO A 1 111 ? 0.184 -8.68 -9.688 1 97.81 111 PRO A C 1
ATOM 860 O O . PRO A 1 111 ? -0.346 -9.773 -9.906 1 97.81 111 PRO A O 1
ATOM 863 N N . ALA A 1 112 ? -0.534 -7.59 -9.453 1 98.62 112 ALA A N 1
ATOM 864 C CA . ALA A 1 112 ? -1.993 -7.629 -9.5 1 98.62 112 ALA A CA 1
ATOM 865 C C . ALA A 1 112 ? -2.486 -8.031 -10.883 1 98.62 112 ALA A C 1
ATOM 867 O O . ALA A 1 112 ? -3.266 -8.977 -11.023 1 98.62 112 ALA A O 1
ATOM 868 N N . ILE A 1 113 ? -2.018 -7.363 -11.883 1 98.44 113 ILE A N 1
ATOM 869 C CA . ILE A 1 113 ? -2.471 -7.57 -13.258 1 98.44 113 ILE A CA 1
ATOM 870 C C . ILE A 1 113 ? -2.01 -8.938 -13.75 1 98.44 113 ILE A C 1
ATOM 872 O O . ILE A 1 113 ? -2.77 -9.664 -14.398 1 98.44 113 ILE A O 1
ATOM 876 N N . VAL A 1 114 ? -0.793 -9.312 -13.43 1 97.94 114 VAL A N 1
ATOM 877 C CA . VAL A 1 114 ? -0.276 -10.617 -13.82 1 97.94 114 VAL A CA 1
ATOM 878 C C . VAL A 1 114 ? -1.129 -11.719 -13.195 1 97.94 114 VAL A C 1
ATOM 880 O O . VAL A 1 114 ? -1.572 -12.641 -13.891 1 97.94 114 VAL A O 1
ATOM 883 N N . SER A 1 115 ? -1.345 -11.641 -11.883 1 98.5 115 SER A N 1
ATOM 884 C CA . SER A 1 115 ? -2.125 -12.648 -11.172 1 98.5 115 SER A CA 1
ATOM 885 C C . SER A 1 115 ? -3.531 -12.766 -11.758 1 98.5 115 SER A C 1
ATOM 887 O O . SER A 1 115 ? -4.016 -13.867 -12.008 1 98.5 115 SER A O 1
ATOM 889 N N . GLN A 1 116 ? -4.152 -11.633 -11.984 1 98.69 116 GLN A N 1
ATOM 890 C CA . GLN A 1 116 ? -5.504 -11.641 -12.531 1 98.69 116 GLN A CA 1
ATOM 891 C C . GLN A 1 116 ? -5.52 -12.234 -13.938 1 98.69 116 GLN A C 1
ATOM 893 O O . GLN A 1 116 ? -6.406 -13.023 -14.273 1 98.69 116 GLN A O 1
ATOM 898 N N . THR A 1 117 ? -4.586 -11.852 -14.727 1 98.44 117 THR A N 1
ATOM 899 C CA . THR A 1 117 ? -4.516 -12.32 -16.109 1 98.44 117 THR A CA 1
ATOM 900 C C . THR A 1 117 ? -4.305 -13.828 -16.156 1 98.44 117 THR A C 1
ATOM 902 O O . THR A 1 117 ? -4.836 -14.508 -17.047 1 98.44 117 THR A O 1
ATOM 905 N N . PHE A 1 118 ? -3.59 -14.383 -15.211 1 98.25 118 PHE A N 1
ATOM 906 C CA . PHE A 1 118 ? -3.217 -15.797 -15.25 1 98.25 118 PHE A CA 1
ATOM 907 C C . PHE A 1 118 ? -4.207 -16.641 -14.453 1 98.25 118 PHE A C 1
ATOM 909 O O . PHE A 1 118 ? -4.051 -17.859 -14.344 1 98.25 118 PHE A O 1
ATOM 916 N N . LEU A 1 119 ? -5.246 -16.062 -13.898 1 98.31 119 LEU A N 1
ATOM 917 C CA . LEU A 1 119 ? -6.211 -16.75 -13.047 1 98.31 119 LEU A CA 1
ATOM 918 C C . LEU A 1 119 ? -6.867 -17.906 -13.789 1 98.31 119 LEU A C 1
ATOM 920 O O . LEU A 1 119 ? -7.047 -18.984 -13.227 1 98.31 119 LEU A O 1
ATOM 924 N N . PRO A 1 120 ? -7.219 -17.75 -15.07 1 98.19 120 PRO A N 1
ATOM 925 C CA . PRO A 1 120 ? -7.855 -18.875 -15.766 1 98.19 120 PRO A CA 1
ATOM 926 C C . PRO A 1 120 ? -6.984 -20.125 -15.781 1 98.19 120 PRO A C 1
ATOM 928 O O . PRO A 1 120 ? -7.492 -21.234 -15.609 1 98.19 120 PRO A O 1
ATOM 931 N N . LEU A 1 121 ? -5.711 -19.984 -15.938 1 97.88 121 LEU A N 1
ATOM 932 C CA . LEU A 1 121 ? -4.816 -21.125 -15.969 1 97.88 121 LEU A CA 1
ATOM 933 C C . LEU A 1 121 ? -4.625 -21.703 -14.57 1 97.88 121 LEU A C 1
ATOM 935 O O . LEU A 1 121 ? -4.473 -22.922 -14.406 1 97.88 121 LEU A O 1
ATOM 939 N N . LEU A 1 122 ? -4.617 -20.844 -13.57 1 97.88 122 LEU A N 1
ATOM 940 C CA . LEU A 1 122 ? -4.52 -21.297 -12.188 1 97.88 122 LEU A CA 1
ATOM 941 C C . LEU A 1 122 ? -5.766 -22.078 -11.781 1 97.88 122 LEU A C 1
ATOM 943 O O . LEU A 1 122 ? -5.668 -23.125 -11.125 1 97.88 122 LEU A O 1
ATOM 947 N N . LYS A 1 123 ? -6.922 -21.562 -12.203 1 97.75 123 LYS A N 1
ATOM 948 C CA . LYS A 1 123 ? -8.188 -22.25 -11.914 1 97.75 123 LYS A CA 1
ATOM 949 C C . LYS A 1 123 ? -8.25 -23.609 -12.594 1 97.75 123 LYS A C 1
ATOM 951 O O . LYS A 1 123 ? -8.758 -24.578 -12.023 1 97.75 123 LYS A O 1
ATOM 956 N N . LYS A 1 124 ? -7.758 -23.625 -13.758 1 97.06 124 LYS A N 1
ATOM 957 C CA . LYS A 1 124 ? -7.711 -24.891 -14.484 1 97.06 124 LYS A CA 1
ATOM 958 C C . LYS A 1 124 ? -6.867 -25.922 -13.742 1 97.06 124 LYS A C 1
ATOM 960 O O . LYS A 1 124 ? -7.285 -27.078 -13.562 1 97.06 124 LYS A O 1
ATOM 965 N N . ALA A 1 125 ? -5.703 -25.531 -13.312 1 96.38 125 ALA A N 1
ATOM 966 C CA . ALA A 1 125 ? -4.828 -26.422 -12.562 1 96.38 125 ALA A CA 1
ATOM 967 C C . ALA A 1 125 ? -5.488 -26.875 -11.266 1 96.38 125 ALA A C 1
ATOM 969 O O . ALA A 1 125 ? -5.438 -28.062 -10.914 1 96.38 125 ALA A O 1
ATOM 970 N N . SER A 1 126 ? -6.059 -25.953 -10.625 1 97.12 126 SER A N 1
ATOM 971 C CA . SER A 1 126 ? -6.707 -26.25 -9.352 1 97.12 126 SER A CA 1
ATOM 972 C C . SER A 1 126 ? -7.832 -27.266 -9.539 1 97.12 126 SER A C 1
ATOM 974 O O . SER A 1 126 ? -8.031 -28.141 -8.688 1 97.12 126 SER A O 1
ATOM 976 N N . ALA A 1 127 ? -8.5 -27.203 -10.586 1 95.5 127 ALA A N 1
ATOM 977 C CA . ALA A 1 127 ? -9.68 -28.031 -10.844 1 95.5 127 ALA A CA 1
ATOM 978 C C . ALA A 1 127 ? -9.289 -29.469 -11.133 1 95.5 127 ALA A C 1
ATOM 980 O O . ALA A 1 127 ? -10.133 -30.375 -11.094 1 95.5 127 ALA A O 1
ATOM 981 N N . HIS A 1 128 ? -8.078 -29.656 -11.438 1 93.44 128 HIS A N 1
ATOM 982 C CA . HIS A 1 128 ? -7.629 -31.016 -11.727 1 93.44 128 HIS A CA 1
ATOM 983 C C . HIS A 1 128 ? -7.539 -31.844 -10.453 1 93.44 128 HIS A C 1
ATOM 985 O O . HIS A 1 128 ? -7.527 -33.094 -10.508 1 93.44 128 HIS A O 1
ATOM 991 N N . GLN A 1 129 ? -7.34 -31.219 -9.438 1 88 129 GLN A N 1
ATOM 992 C CA . GLN A 1 129 ? -7.254 -31.922 -8.164 1 88 129 GLN A CA 1
ATOM 993 C C . GLN A 1 129 ? -8.586 -31.906 -7.43 1 88 129 GLN A C 1
ATOM 995 O O . GLN A 1 129 ? -9.305 -30.906 -7.453 1 88 129 GLN A O 1
ATOM 1000 N N . SER A 1 130 ? -8.922 -33.094 -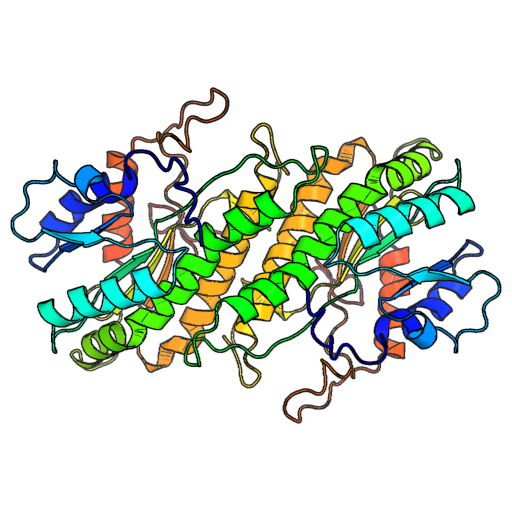6.93 1 83.94 130 SER A N 1
ATOM 1001 C CA . SER A 1 130 ? -10.164 -33.219 -6.176 1 83.94 130 SER A CA 1
ATOM 1002 C C . SER A 1 130 ? -9.914 -33.094 -4.676 1 83.94 130 SER A C 1
ATOM 1004 O O . SER A 1 130 ? -8.773 -33.25 -4.223 1 83.94 130 SER A O 1
ATOM 1006 N N . GLY A 1 131 ? -10.953 -32.719 -3.949 1 87.69 131 GLY A N 1
ATOM 1007 C CA . GLY A 1 131 ? -10.875 -32.75 -2.498 1 87.69 131 GLY A CA 1
ATOM 1008 C C . GLY A 1 131 ? -10.422 -31.406 -1.916 1 87.69 131 GLY A C 1
ATOM 1009 O O . GLY A 1 131 ? -10.586 -30.359 -2.541 1 87.69 131 GLY A O 1
ATOM 1010 N N . ASP A 1 132 ? -9.836 -31.438 -0.623 1 90.5 132 ASP A N 1
ATOM 1011 C CA . ASP A 1 132 ? -9.562 -30.234 0.151 1 90.5 132 ASP A CA 1
ATOM 1012 C C . ASP A 1 132 ? -8.062 -29.969 0.231 1 90.5 132 ASP A C 1
ATOM 1014 O O . ASP A 1 132 ? -7.605 -29.234 1.112 1 90.5 132 ASP A O 1
ATOM 1018 N N . HIS A 1 133 ? -7.445 -30.547 -0.797 1 92.12 133 HIS A N 1
ATOM 1019 C CA . HIS A 1 133 ? -6 -30.359 -0.849 1 92.12 133 HIS A CA 1
ATOM 1020 C C . HIS A 1 133 ? -5.637 -28.953 -1.308 1 92.12 133 HIS A C 1
ATOM 1022 O O . HIS A 1 133 ? -6.262 -28.422 -2.225 1 92.12 133 HIS A O 1
ATOM 1028 N N . TRP A 1 134 ? -4.648 -28.344 -0.574 1 95.75 134 TRP A N 1
ATOM 1029 C CA . TRP A 1 134 ? -4.051 -27.062 -0.958 1 95.75 134 TRP A CA 1
ATOM 1030 C C . TRP A 1 134 ? -2.537 -27.188 -1.083 1 95.75 134 TRP A C 1
ATOM 1032 O O . TRP A 1 134 ? -1.901 -27.906 -0.312 1 95.75 134 TRP A O 1
ATOM 1042 N N . GLY A 1 135 ? -1.992 -26.469 -2.012 1 94.19 135 GLY A N 1
ATOM 1043 C CA . GLY A 1 135 ? -0.545 -26.453 -2.154 1 94.19 135 GLY A CA 1
ATOM 1044 C C . GLY A 1 135 ? -0.089 -26.016 -3.537 1 94.19 135 GLY A C 1
ATOM 1045 O O . GLY A 1 135 ? -0.913 -25.781 -4.418 1 94.19 135 GLY A O 1
ATOM 1046 N N . VAL A 1 136 ? 1.29 -25.969 -3.721 1 93.25 136 VAL A N 1
ATOM 1047 C CA . VAL A 1 136 ? 1.871 -25.5 -4.973 1 93.25 136 VAL A CA 1
ATOM 1048 C C . VAL A 1 136 ? 1.697 -26.578 -6.055 1 93.25 136 VAL A C 1
ATOM 1050 O O . VAL A 1 136 ? 1.857 -26.297 -7.242 1 93.25 136 VAL A O 1
ATOM 1053 N N . ASP A 1 137 ? 1.352 -27.75 -5.645 1 91.06 137 ASP A N 1
ATOM 1054 C CA . ASP A 1 137 ? 1.104 -28.828 -6.613 1 91.06 137 ASP A CA 1
ATOM 1055 C C . ASP A 1 137 ? -0.312 -28.734 -7.176 1 91.06 137 ASP A C 1
ATOM 1057 O O . ASP A 1 137 ? -0.629 -29.375 -8.18 1 91.06 137 ASP A O 1
ATOM 1061 N N . ARG A 1 138 ? -1.155 -28.031 -6.613 1 95.12 138 ARG A N 1
ATOM 1062 C CA . ARG A 1 138 ? -2.48 -27.75 -7.152 1 95.12 138 ARG A CA 1
ATOM 1063 C C . ARG A 1 138 ? -2.51 -26.391 -7.855 1 95.12 138 ARG A C 1
ATOM 1065 O O . ARG A 1 138 ? -2.307 -26.312 -9.07 1 95.12 138 ARG A O 1
ATOM 1072 N N . ALA A 1 139 ? -2.545 -25.25 -7.023 1 97.25 139 ALA A N 1
ATOM 1073 C CA . ALA A 1 139 ? -2.434 -23.906 -7.574 1 97.25 139 ALA A CA 1
ATOM 1074 C C . ALA A 1 139 ? -2.08 -22.906 -6.484 1 97.25 139 ALA A C 1
ATOM 1076 O O . ALA A 1 139 ? -2.674 -22.906 -5.402 1 97.25 139 ALA A O 1
ATOM 1077 N N . ALA A 1 140 ? -1.081 -22.094 -6.789 1 97.88 140 ALA A N 1
ATOM 1078 C CA . ALA A 1 140 ? -0.648 -21.109 -5.805 1 97.88 140 ALA A CA 1
ATOM 1079 C C . ALA A 1 140 ? -0.118 -19.844 -6.484 1 97.88 140 ALA A C 1
ATOM 1081 O O . ALA A 1 140 ? 0.464 -19.922 -7.57 1 97.88 140 ALA A O 1
ATOM 1082 N N . ILE A 1 141 ? -0.41 -18.734 -5.844 1 98.12 141 ILE A N 1
ATOM 1083 C CA . ILE A 1 141 ? 0.235 -17.453 -6.133 1 98.12 141 ILE A CA 1
ATOM 1084 C C . ILE A 1 141 ? 1.156 -17.078 -4.98 1 98.12 141 ILE A C 1
ATOM 1086 O O . ILE A 1 141 ? 0.723 -17.016 -3.826 1 98.12 141 ILE A O 1
ATOM 1090 N N . VAL A 1 142 ? 2.402 -16.891 -5.305 1 97.25 142 VAL A N 1
ATOM 1091 C CA . VAL A 1 142 ? 3.367 -16.453 -4.301 1 97.25 142 VAL A CA 1
ATOM 1092 C C . VAL A 1 142 ? 3.947 -15.102 -4.695 1 97.25 142 VAL A C 1
ATOM 1094 O O . VAL A 1 142 ? 4.418 -14.922 -5.82 1 97.25 142 VAL A O 1
ATOM 1097 N N . ASN A 1 143 ? 3.838 -14.148 -3.787 1 97.06 143 ASN A N 1
ATOM 1098 C CA . ASN A 1 143 ? 4.422 -12.82 -3.963 1 97.06 143 ASN A CA 1
ATOM 1099 C C . ASN A 1 143 ? 5.703 -12.664 -3.148 1 97.06 143 ASN A C 1
ATOM 1101 O O . ASN A 1 143 ? 5.723 -12.945 -1.949 1 97.06 143 ASN A O 1
ATOM 1105 N N . ILE A 1 144 ? 6.703 -12.188 -3.805 1 93.88 144 ILE A N 1
ATOM 1106 C CA . ILE A 1 144 ? 7.922 -11.859 -3.07 1 93.88 144 ILE A CA 1
ATOM 1107 C C . ILE A 1 144 ? 7.816 -10.445 -2.5 1 93.88 144 ILE A C 1
ATOM 1109 O O . ILE A 1 144 ? 7.918 -9.461 -3.238 1 93.88 144 ILE A O 1
ATOM 1113 N N . SER A 1 145 ? 7.621 -10.438 -1.25 1 94.69 145 SER A N 1
ATOM 1114 C CA . SER A 1 145 ? 7.5 -9.195 -0.49 1 94.69 145 SER A CA 1
ATOM 1115 C C . SER A 1 145 ? 8.836 -8.789 0.116 1 94.69 145 SER A C 1
ATOM 1117 O O . SER A 1 145 ? 9.883 -8.914 -0.528 1 94.69 145 SER A O 1
ATOM 1119 N N . SER A 1 146 ? 8.773 -8.109 1.221 1 89.19 146 SER A N 1
ATOM 1120 C CA . SER A 1 146 ? 9.953 -7.602 1.909 1 89.19 146 SER A CA 1
ATOM 1121 C C . SER A 1 146 ? 9.68 -7.371 3.391 1 89.19 146 SER A C 1
ATOM 1123 O O . SER A 1 146 ? 8.531 -7.16 3.785 1 89.19 146 SER A O 1
ATOM 1125 N N . PHE A 1 147 ? 10.773 -7.469 4.129 1 88.06 147 PHE A N 1
ATOM 1126 C CA . PHE A 1 147 ? 10.648 -7.059 5.523 1 88.06 147 PHE A CA 1
ATOM 1127 C C . PHE A 1 147 ? 10.109 -5.637 5.621 1 88.06 147 PHE A C 1
ATOM 1129 O O . PHE A 1 147 ? 9.375 -5.309 6.551 1 88.06 147 PHE A O 1
ATOM 1136 N N . TRP A 1 148 ? 10.406 -4.895 4.68 1 91.19 148 TRP A N 1
ATOM 1137 C CA . TRP A 1 148 ? 10.055 -3.477 4.652 1 91.19 148 TRP A CA 1
ATOM 1138 C C . TRP A 1 148 ? 8.586 -3.289 4.305 1 91.19 148 TRP A C 1
ATOM 1140 O O . TRP A 1 148 ? 8.07 -2.168 4.344 1 91.19 148 TRP A O 1
ATOM 1150 N N . ALA A 1 149 ? 7.914 -4.371 4.102 1 94.06 149 ALA A N 1
ATOM 1151 C CA . ALA A 1 149 ? 6.477 -4.297 3.848 1 94.06 149 ALA A CA 1
ATOM 1152 C C . ALA A 1 149 ? 5.691 -4.191 5.152 1 94.06 149 ALA A C 1
ATOM 1154 O O . ALA A 1 149 ? 4.52 -3.811 5.152 1 94.06 149 ALA A O 1
ATOM 1155 N N . SER A 1 150 ? 6.293 -4.57 6.234 1 95 150 SER A N 1
ATOM 1156 C CA . SER A 1 150 ? 5.617 -4.566 7.527 1 95 150 SER A CA 1
ATOM 1157 C C . SER A 1 150 ? 5.445 -3.146 8.055 1 95 150 SER A C 1
ATOM 1159 O O . SER A 1 150 ? 6.43 -2.438 8.281 1 95 150 SER A O 1
ATOM 1161 N N . VAL A 1 151 ? 4.219 -2.816 8.281 1 96.38 151 VAL A N 1
ATOM 1162 C CA . VAL A 1 151 ? 3.953 -1.491 8.836 1 96.38 151 VAL A CA 1
ATOM 1163 C C . VAL A 1 151 ? 4.219 -1.494 10.336 1 96.38 151 VAL A C 1
ATOM 1165 O O . VAL A 1 151 ? 4.863 -0.583 10.859 1 96.38 151 VAL A O 1
ATOM 1168 N N . SER A 1 152 ? 3.785 -2.561 10.961 1 94.56 152 SER A N 1
ATOM 1169 C CA . SER A 1 152 ? 3.883 -2.656 12.414 1 94.56 152 SER A CA 1
ATOM 1170 C C . SER A 1 152 ? 5.34 -2.703 12.867 1 94.56 152 SER A C 1
ATOM 1172 O O . SER A 1 152 ? 5.664 -2.262 13.977 1 94.56 152 SER A O 1
ATOM 1174 N N . GLN A 1 153 ? 6.223 -3.17 12 1 93 153 GLN A N 1
ATOM 1175 C CA . GLN A 1 153 ? 7.609 -3.346 12.414 1 93 153 GLN A CA 1
ATOM 1176 C C . GLN A 1 153 ? 8.5 -2.256 11.82 1 93 153 GLN A C 1
ATOM 1178 O O . GLN A 1 153 ? 9.727 -2.311 11.953 1 93 153 GLN A O 1
ATOM 1183 N N . ASN A 1 154 ? 7.871 -1.346 11.133 1 94.62 154 ASN A N 1
ATOM 1184 C CA . ASN A 1 154 ? 8.641 -0.242 10.57 1 94.62 154 ASN A CA 1
ATOM 1185 C C . ASN A 1 154 ? 9.188 0.672 11.664 1 94.62 154 ASN A C 1
ATOM 1187 O O . ASN A 1 154 ? 8.43 1.391 12.32 1 94.62 154 ASN A O 1
ATOM 1191 N N . GLN A 1 155 ? 10.562 0.688 11.805 1 92.88 155 GLN A N 1
ATOM 1192 C CA . GLN A 1 155 ? 11.195 1.492 12.852 1 92.88 155 GLN A CA 1
ATOM 1193 C C . GLN A 1 155 ? 12.266 2.404 12.273 1 92.88 155 GLN A C 1
ATOM 1195 O O . GLN A 1 155 ? 12.883 3.186 13 1 92.88 155 GLN A O 1
ATOM 1200 N N . ASP A 1 156 ? 12.461 2.334 10.945 1 92.81 156 ASP A N 1
ATOM 1201 C CA . ASP A 1 156 ? 13.609 3.064 10.406 1 92.81 156 ASP A CA 1
ATOM 1202 C C . ASP A 1 156 ? 13.164 4.113 9.391 1 92.81 156 ASP A C 1
ATOM 1204 O O . ASP A 1 156 ? 13.992 4.738 8.727 1 92.81 156 ASP A O 1
ATOM 1208 N N . GLY A 1 157 ? 11.859 4.324 9.242 1 96.19 157 GLY A N 1
ATOM 1209 C CA . GLY A 1 157 ? 11.375 5.324 8.305 1 96.19 157 GLY A CA 1
ATOM 1210 C C . GLY A 1 157 ? 11.867 5.105 6.887 1 96.19 157 GLY A C 1
ATOM 1211 O O . GLY A 1 157 ? 11.828 3.984 6.375 1 96.19 157 GLY A O 1
ATOM 1212 N N . SER A 1 158 ? 12.273 6.203 6.242 1 95.19 158 SER A N 1
ATOM 1213 C CA . SER A 1 158 ? 12.844 6.078 4.906 1 95.19 158 SER A CA 1
ATOM 1214 C C . SER A 1 158 ? 14.234 5.453 4.949 1 95.19 158 SER A C 1
ATOM 1216 O O . SER A 1 158 ? 14.734 4.973 3.932 1 95.19 158 SER A O 1
ATOM 1218 N N . GLY A 1 159 ? 14.844 5.516 6.098 1 91.38 159 GLY A N 1
ATOM 1219 C CA . GLY A 1 159 ? 16.188 4.988 6.273 1 91.38 159 GLY A CA 1
ATOM 1220 C C . GLY A 1 159 ? 17.219 5.691 5.414 1 91.38 159 GLY A C 1
ATOM 1221 O O . GLY A 1 159 ? 16.938 6.738 4.828 1 91.38 159 GLY A O 1
ATOM 1222 N N . LYS A 1 160 ? 18.422 5.113 5.406 1 88.19 160 LYS A N 1
ATOM 1223 C CA . LYS A 1 160 ? 19.547 5.707 4.688 1 88.19 160 LYS A CA 1
ATOM 1224 C C . LYS A 1 160 ? 19.375 5.539 3.182 1 88.19 160 LYS A C 1
ATOM 1226 O O . LYS A 1 160 ? 19.953 6.301 2.4 1 88.19 160 LYS A O 1
ATOM 1231 N N . LEU A 1 161 ? 18.531 4.602 2.822 1 88.62 161 LEU A N 1
ATOM 1232 C CA . LEU A 1 161 ? 18.453 4.262 1.406 1 88.62 161 LEU A CA 1
ATOM 1233 C C . LEU A 1 161 ? 17.234 4.926 0.76 1 88.62 161 LEU A C 1
ATOM 1235 O O . LEU A 1 161 ? 17.047 4.82 -0.453 1 88.62 161 LEU A O 1
ATOM 1239 N N . GLY A 1 162 ? 16.406 5.613 1.543 1 94.19 162 GLY A N 1
ATOM 1240 C CA . GLY A 1 162 ? 15.203 6.207 0.976 1 94.19 162 GLY A CA 1
ATOM 1241 C C . GLY A 1 162 ? 14.164 5.18 0.564 1 94.19 162 GLY A C 1
ATOM 1242 O O . GLY A 1 162 ? 13.719 5.168 -0.584 1 94.19 162 GLY A O 1
ATOM 1243 N N . SER A 1 163 ? 13.656 4.402 1.563 1 94.94 163 SER A N 1
ATOM 1244 C CA . SER A 1 163 ? 12.852 3.227 1.251 1 94.94 163 SER A CA 1
ATOM 1245 C C . SER A 1 163 ? 11.359 3.551 1.289 1 94.94 163 SER A C 1
ATOM 1247 O O . SER A 1 163 ? 10.523 2.648 1.265 1 94.94 163 SER A O 1
ATOM 1249 N N . LEU A 1 164 ? 11.031 4.809 1.351 1 98.06 164 LEU A N 1
ATOM 1250 C CA . LEU A 1 164 ? 9.641 5.184 1.545 1 98.06 164 LEU A CA 1
ATOM 1251 C C . LEU A 1 164 ? 8.758 4.613 0.435 1 98.06 164 LEU A C 1
ATOM 1253 O O . LEU A 1 164 ? 7.773 3.928 0.709 1 98.06 164 LEU A O 1
ATOM 1257 N N . ALA A 1 165 ? 9.117 4.859 -0.814 1 98.12 165 ALA A N 1
ATOM 1258 C CA . ALA A 1 165 ? 8.312 4.387 -1.938 1 98.12 165 ALA A CA 1
ATOM 1259 C C . ALA A 1 165 ? 8.242 2.863 -1.96 1 98.12 165 ALA A C 1
ATOM 1261 O O . ALA A 1 165 ? 7.184 2.289 -2.219 1 98.12 165 ALA A O 1
ATOM 1262 N N . TYR A 1 166 ? 9.352 2.25 -1.681 1 96.06 166 TYR A N 1
ATOM 1263 C CA . TYR A 1 166 ? 9.438 0.794 -1.664 1 96.06 166 TYR A CA 1
ATOM 1264 C C . TYR A 1 166 ? 8.555 0.21 -0.568 1 96.06 166 TYR A C 1
ATOM 1266 O O . TYR A 1 166 ? 7.781 -0.719 -0.815 1 96.06 166 TYR A O 1
ATOM 1274 N N . LYS A 1 167 ? 8.633 0.765 0.614 1 97.56 167 LYS A N 1
ATOM 1275 C CA . LYS A 1 167 ? 7.82 0.298 1.732 1 97.56 167 LYS A CA 1
ATOM 1276 C C . LYS A 1 167 ? 6.332 0.412 1.414 1 97.56 167 LYS A C 1
ATOM 1278 O O . LYS A 1 167 ? 5.566 -0.521 1.665 1 97.56 167 LYS A O 1
ATOM 1283 N N . MET A 1 168 ? 5.949 1.552 0.872 1 98.62 168 MET A N 1
ATOM 1284 C CA . MET A 1 168 ? 4.555 1.737 0.484 1 98.62 168 MET A CA 1
ATOM 1285 C C . MET A 1 168 ? 4.121 0.666 -0.511 1 98.62 168 MET A C 1
ATOM 1287 O O . MET A 1 168 ? 3.055 0.067 -0.356 1 98.62 168 MET A O 1
ATOM 1291 N N . SER A 1 169 ? 4.926 0.387 -1.503 1 98.31 169 SER A N 1
ATOM 1292 C CA . SER A 1 169 ? 4.57 -0.541 -2.572 1 98.31 169 SER A CA 1
ATOM 1293 C C . SER A 1 169 ? 4.457 -1.969 -2.051 1 98.31 169 SER A C 1
ATOM 1295 O O . SER A 1 169 ? 3.553 -2.709 -2.439 1 98.31 169 SER A O 1
ATOM 1297 N N . LYS A 1 170 ? 5.371 -2.32 -1.213 1 97.94 170 LYS A N 1
ATOM 1298 C CA . LYS A 1 170 ? 5.383 -3.695 -0.719 1 97.94 170 LYS A CA 1
ATOM 1299 C C . LYS A 1 170 ? 4.281 -3.916 0.316 1 97.94 170 LYS A C 1
ATOM 1301 O O . LYS A 1 170 ? 3.74 -5.02 0.427 1 97.94 170 LYS A O 1
ATOM 1306 N N . SER A 1 171 ? 3.928 -2.875 1.047 1 98.38 171 SER A N 1
ATOM 1307 C CA . SER A 1 171 ? 2.738 -2.979 1.888 1 98.38 171 SER A CA 1
ATOM 1308 C C . SER A 1 171 ? 1.483 -3.182 1.047 1 98.38 171 SER A C 1
ATOM 1310 O O . SER A 1 171 ? 0.611 -3.975 1.405 1 98.38 171 SER A O 1
ATOM 1312 N N . ALA A 1 172 ? 1.386 -2.436 -0.001 1 98.69 172 ALA A N 1
ATOM 1313 C CA . ALA A 1 172 ? 0.269 -2.609 -0.926 1 98.69 172 ALA A CA 1
ATOM 1314 C C . ALA A 1 172 ? 0.256 -4.02 -1.51 1 98.69 172 ALA A C 1
AT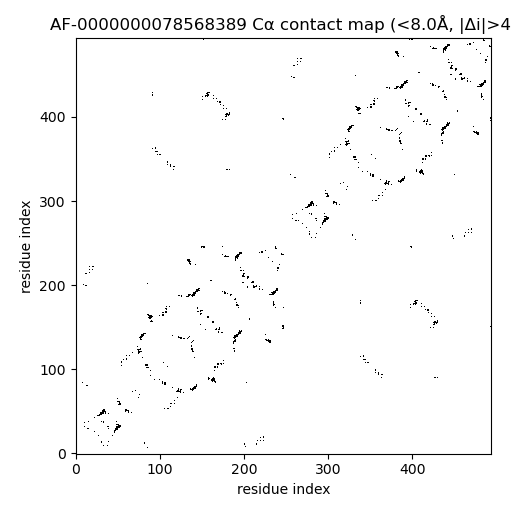OM 1316 O O . ALA A 1 172 ? -0.809 -4.617 -1.681 1 98.69 172 ALA A O 1
ATOM 1317 N N . LEU A 1 173 ? 1.418 -4.551 -1.809 1 98.56 173 LEU A N 1
ATOM 1318 C CA . LEU A 1 173 ? 1.541 -5.914 -2.32 1 98.56 173 LEU A CA 1
ATOM 1319 C C . LEU A 1 173 ? 1.009 -6.922 -1.309 1 98.56 173 LEU A C 1
ATOM 1321 O O . LEU A 1 173 ? 0.299 -7.863 -1.677 1 98.56 173 LEU A O 1
ATOM 1325 N N . ASN A 1 174 ? 1.386 -6.738 -0.06 1 98.44 174 ASN A N 1
ATOM 1326 C CA . ASN A 1 174 ? 0.875 -7.621 0.987 1 98.44 174 ASN A CA 1
ATOM 1327 C C . ASN A 1 174 ? -0.649 -7.586 1.055 1 98.44 174 ASN A C 1
ATOM 1329 O O . ASN A 1 174 ? -1.29 -8.625 1.225 1 98.44 174 ASN A O 1
ATOM 1333 N N . GLN A 1 175 ? -1.196 -6.387 0.942 1 98.62 175 GLN A N 1
ATOM 1334 C CA . GLN A 1 175 ? -2.65 -6.262 0.97 1 98.62 175 GLN A CA 1
ATOM 1335 C C . GLN A 1 175 ? -3.285 -6.934 -0.244 1 98.62 175 GLN A C 1
ATOM 1337 O O . GLN A 1 175 ? -4.352 -7.543 -0.136 1 98.62 175 GLN A O 1
ATOM 1342 N N . LEU A 1 176 ? -2.666 -6.812 -1.366 1 98.62 176 LEU A N 1
ATOM 1343 C CA . LEU A 1 176 ? -3.105 -7.523 -2.561 1 98.62 176 LEU A CA 1
ATOM 1344 C C . LEU A 1 176 ? -3.18 -9.023 -2.301 1 98.62 176 LEU A C 1
ATOM 1346 O O . LEU A 1 176 ? -4.211 -9.656 -2.551 1 98.62 176 LEU A O 1
ATOM 1350 N N . GLY A 1 177 ? -2.072 -9.562 -1.818 1 98.56 177 GLY A N 1
ATOM 1351 C CA . GLY A 1 177 ? -2.01 -10.992 -1.569 1 98.56 177 GLY A CA 1
ATOM 1352 C C . GLY A 1 177 ? -3.055 -11.469 -0.579 1 98.56 177 GLY A C 1
ATOM 1353 O O . GLY A 1 177 ? -3.697 -12.5 -0.795 1 98.56 177 GLY A O 1
ATOM 1354 N N . LYS A 1 178 ? -3.178 -10.703 0.486 1 98.5 178 LYS A N 1
ATOM 1355 C CA . LYS A 1 178 ? -4.176 -11.055 1.492 1 98.5 178 LYS A CA 1
ATOM 1356 C C . LYS A 1 178 ? -5.586 -11.016 0.905 1 98.5 178 LYS A C 1
ATOM 1358 O O . LYS A 1 178 ? -6.375 -11.938 1.124 1 98.5 178 LYS A O 1
ATOM 1363 N N . THR A 1 179 ? -5.914 -10 0.184 1 98.62 179 THR A N 1
ATOM 1364 C CA . THR A 1 179 ? -7.23 -9.852 -0.427 1 98.62 179 THR A CA 1
ATOM 1365 C C . THR A 1 179 ? -7.504 -10.992 -1.406 1 98.62 179 THR A C 1
ATOM 1367 O O . THR A 1 179 ? -8.562 -11.625 -1.354 1 98.62 179 THR A O 1
ATOM 1370 N N . MET A 1 180 ? -6.57 -11.305 -2.207 1 98.69 180 MET A N 1
ATOM 1371 C CA . MET A 1 180 ? -6.734 -12.367 -3.199 1 98.69 180 MET A CA 1
ATOM 1372 C C . MET A 1 180 ? -6.891 -13.727 -2.525 1 98.69 180 MET A C 1
ATOM 1374 O O . MET A 1 180 ? -7.605 -14.594 -3.027 1 98.69 180 MET A O 1
ATOM 1378 N N . SER A 1 181 ? -6.16 -13.914 -1.429 1 98.62 181 SER A N 1
ATOM 1379 C CA . SER A 1 181 ? -6.27 -15.188 -0.725 1 98.62 181 SER A CA 1
ATOM 1380 C C . SER A 1 181 ? -7.711 -15.461 -0.304 1 98.62 181 SER A C 1
ATOM 1382 O O . SER A 1 181 ? -8.172 -16.609 -0.358 1 98.62 181 SER A O 1
ATOM 1384 N N . THR A 1 182 ? -8.383 -14.414 0.125 1 98.12 182 THR A N 1
ATOM 1385 C CA . THR A 1 182 ? -9.789 -14.555 0.508 1 98.12 182 THR A CA 1
ATOM 1386 C C . THR A 1 182 ? -10.664 -14.766 -0.721 1 98.12 182 THR A C 1
ATOM 1388 O O . THR A 1 182 ? -11.531 -15.648 -0.727 1 98.12 182 THR A O 1
ATOM 1391 N N . ASP A 1 183 ? -10.445 -14.055 -1.729 1 98.44 183 ASP A N 1
ATOM 1392 C CA . ASP A 1 183 ? -11.281 -14.062 -2.926 1 98.44 183 ASP A CA 1
ATOM 1393 C C . ASP A 1 183 ? -11.148 -15.383 -3.68 1 98.44 183 ASP A C 1
ATOM 1395 O O . ASP A 1 183 ? -12.094 -15.812 -4.348 1 98.44 183 ASP A O 1
ATOM 1399 N N . LEU A 1 184 ? -10 -16.047 -3.551 1 98.31 184 LEU A N 1
ATOM 1400 C CA . LEU A 1 184 ? -9.727 -17.219 -4.363 1 98.31 184 LEU A CA 1
ATOM 1401 C C . LEU A 1 184 ? -9.844 -18.5 -3.533 1 98.31 184 LEU A C 1
ATOM 1403 O O . LEU A 1 184 ? -9.484 -19.578 -3.994 1 98.31 184 LEU A O 1
ATOM 1407 N N . ALA A 1 185 ? -10.32 -18.344 -2.35 1 97.19 185 ALA A N 1
ATOM 1408 C CA . ALA A 1 185 ? -10.422 -19.469 -1.433 1 97.19 185 ALA A CA 1
ATOM 1409 C C . ALA A 1 185 ? -11.328 -20.562 -2.002 1 97.19 185 ALA A C 1
ATOM 1411 O O . ALA A 1 185 ? -11.023 -21.75 -1.896 1 97.19 185 ALA A O 1
ATOM 1412 N N . ASN A 1 186 ? -12.406 -20.188 -2.633 1 95.94 186 ASN A N 1
ATOM 1413 C CA . ASN A 1 186 ? -13.344 -21.156 -3.178 1 95.94 186 ASN A CA 1
ATOM 1414 C C . ASN A 1 186 ? -12.75 -21.891 -4.379 1 95.94 186 ASN A C 1
ATOM 1416 O O . ASN A 1 186 ? -13.211 -22.984 -4.73 1 95.94 186 ASN A O 1
ATOM 1420 N N . ASP A 1 187 ? -11.789 -21.297 -4.961 1 96.94 187 ASP A N 1
ATOM 1421 C CA . ASP A 1 187 ? -11.094 -21.953 -6.07 1 96.94 187 ASP A CA 1
ATOM 1422 C C . ASP A 1 187 ? -9.938 -22.812 -5.566 1 96.94 187 ASP A C 1
ATOM 1424 O O . ASP A 1 187 ? -9.25 -23.453 -6.359 1 96.94 187 ASP A O 1
ATOM 1428 N N . LYS A 1 188 ? -9.688 -22.75 -4.316 1 97.5 188 LYS A N 1
ATOM 1429 C CA . LYS A 1 188 ? -8.602 -23.469 -3.672 1 97.5 188 LYS A CA 1
ATOM 1430 C C . LYS A 1 188 ? -7.246 -23.078 -4.262 1 97.5 188 LYS A C 1
ATOM 1432 O O . LYS A 1 188 ? -6.41 -23.953 -4.539 1 97.5 188 LYS A O 1
ATOM 1437 N N . ILE A 1 189 ? -7.129 -21.875 -4.578 1 98.25 189 ILE A N 1
ATOM 1438 C CA . ILE A 1 189 ? -5.855 -21.281 -4.98 1 98.25 189 ILE A CA 1
ATOM 1439 C C . ILE A 1 189 ? -5.191 -20.625 -3.775 1 98.25 189 ILE A C 1
ATOM 1441 O O . ILE A 1 189 ? -5.75 -19.703 -3.184 1 98.25 189 ILE A O 1
ATOM 1445 N N . LEU A 1 190 ? -4.027 -21.109 -3.43 1 98.56 190 LEU A N 1
ATOM 1446 C CA . LEU A 1 190 ? -3.275 -20.594 -2.289 1 98.56 190 LEU A CA 1
ATOM 1447 C C . LEU A 1 190 ? -2.555 -19.312 -2.652 1 98.56 190 LEU A C 1
ATOM 1449 O O . LEU A 1 190 ? -1.985 -19.188 -3.74 1 98.56 190 LEU A O 1
ATOM 1453 N N . VAL A 1 191 ? -2.637 -18.281 -1.776 1 98.69 191 VAL A N 1
ATOM 1454 C CA . VAL A 1 191 ? -1.893 -17.047 -1.955 1 98.69 191 VAL A CA 1
ATOM 1455 C C . VAL A 1 191 ? -1.048 -16.766 -0.714 1 98.69 191 VAL A C 1
ATOM 1457 O O . VAL A 1 191 ? -1.561 -16.766 0.408 1 98.69 191 VAL A O 1
ATOM 1460 N N . ALA A 1 192 ? 0.226 -16.531 -0.912 1 98.44 192 ALA A N 1
ATOM 1461 C CA . ALA A 1 192 ? 1.106 -16.266 0.22 1 98.44 192 ALA A CA 1
ATOM 1462 C C . ALA A 1 192 ? 2.199 -15.266 -0.166 1 98.44 192 ALA A C 1
ATOM 1464 O O . ALA A 1 192 ? 2.57 -15.172 -1.338 1 98.44 192 ALA A O 1
ATOM 1465 N N . GLN A 1 193 ? 2.639 -14.531 0.838 1 97.94 193 GLN A N 1
ATOM 1466 C CA . GLN A 1 193 ? 3.717 -13.562 0.673 1 97.94 193 GLN A CA 1
ATOM 1467 C C . GLN A 1 193 ? 4.969 -14 1.428 1 97.94 193 GLN A C 1
ATOM 1469 O O . GLN A 1 193 ? 4.879 -14.516 2.543 1 97.94 193 GLN A O 1
ATOM 1474 N N . PHE A 1 194 ? 6.133 -13.805 0.799 1 96.38 194 PHE A N 1
ATOM 1475 C CA . PHE A 1 194 ? 7.383 -14.203 1.438 1 96.38 194 PHE A CA 1
ATOM 1476 C C . PHE A 1 194 ? 8.383 -13.047 1.432 1 96.38 194 PHE A C 1
ATOM 1478 O O . PHE A 1 194 ? 8.5 -12.328 0.439 1 96.38 194 PHE A O 1
ATOM 1485 N N . CYS A 1 195 ? 9.07 -12.898 2.48 1 94 195 CYS A N 1
ATOM 1486 C CA . CYS A 1 195 ? 10.273 -12.078 2.559 1 94 195 CYS A CA 1
ATOM 1487 C C . CYS A 1 195 ? 11.523 -12.922 2.32 1 94 195 CYS A C 1
ATOM 1489 O O . CYS A 1 195 ? 11.859 -13.789 3.133 1 94 195 CYS A O 1
ATOM 1491 N N . PRO A 1 196 ? 12.172 -12.664 1.296 1 89.38 196 PRO A N 1
ATOM 1492 C CA . PRO A 1 196 ? 13.352 -13.477 1.001 1 89.38 196 PRO A CA 1
ATOM 1493 C C . PRO A 1 196 ? 14.539 -13.148 1.904 1 89.38 196 PRO A C 1
ATOM 1495 O O . PRO A 1 196 ? 15.516 -13.906 1.95 1 89.38 196 PRO A O 1
ATOM 1498 N N . GLY A 1 197 ? 14.43 -12.039 2.65 1 83.81 197 GLY A N 1
ATOM 1499 C CA . GLY A 1 197 ? 15.57 -11.531 3.4 1 83.81 197 GLY A CA 1
ATOM 1500 C C . GLY A 1 197 ? 16.391 -10.516 2.625 1 83.81 197 GLY A C 1
ATOM 1501 O O . GLY A 1 197 ? 16.031 -10.141 1.506 1 83.81 197 GLY A O 1
ATOM 1502 N N . TRP A 1 198 ? 17.375 -10 3.293 1 79.12 198 TRP A N 1
ATOM 1503 C CA . TRP A 1 198 ? 18.266 -9.047 2.645 1 79.12 198 TRP A CA 1
ATOM 1504 C C . TRP A 1 198 ? 19.312 -9.773 1.805 1 79.12 198 TRP A C 1
ATOM 1506 O O . TRP A 1 198 ? 20.344 -10.203 2.322 1 79.12 198 TRP A O 1
ATOM 1516 N N . VAL A 1 199 ? 19.031 -9.859 0.541 1 76.19 199 VAL A N 1
ATOM 1517 C CA . VAL A 1 199 ? 19.797 -10.727 -0.354 1 76.19 199 VAL A CA 1
ATOM 1518 C C . VAL A 1 199 ? 20.797 -9.898 -1.156 1 76.19 199 VAL A C 1
ATOM 1520 O O . VAL A 1 199 ? 20.484 -8.773 -1.57 1 76.19 199 VAL A O 1
ATOM 1523 N N . LYS A 1 200 ? 21.938 -10.43 -1.269 1 71.75 200 LYS A N 1
ATOM 1524 C CA . LYS A 1 200 ? 23.016 -9.789 -2.035 1 71.75 200 LYS A CA 1
ATOM 1525 C C . LYS A 1 200 ? 22.641 -9.695 -3.514 1 71.75 200 LYS A C 1
ATOM 1527 O O . LYS A 1 200 ? 23.016 -10.562 -4.309 1 71.75 200 LYS A O 1
ATOM 1532 N N . THR A 1 201 ? 21.859 -8.727 -3.865 1 66.75 201 THR A N 1
ATOM 1533 C CA . THR A 1 201 ? 21.5 -8.344 -5.227 1 66.75 201 THR A CA 1
ATOM 1534 C C . T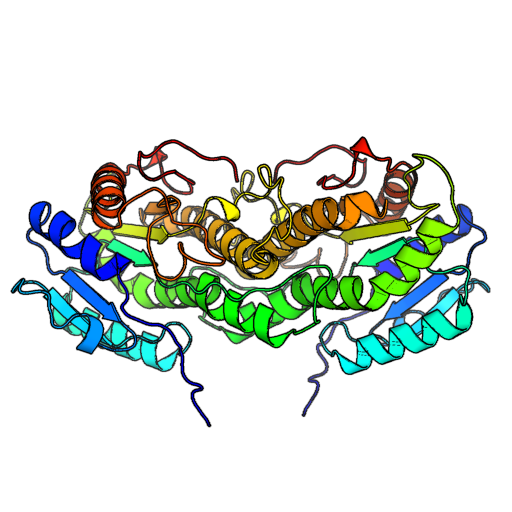HR A 1 201 ? 21.812 -6.871 -5.473 1 66.75 201 THR A C 1
ATOM 1536 O O . THR A 1 201 ? 22.375 -6.195 -4.602 1 66.75 201 THR A O 1
ATOM 1539 N N . ASP A 1 202 ? 21.703 -6.508 -6.664 1 65.62 202 ASP A N 1
ATOM 1540 C CA . ASP A 1 202 ? 21.891 -5.086 -6.938 1 65.62 202 ASP A CA 1
ATOM 1541 C C . ASP A 1 202 ? 21.031 -4.23 -6.016 1 65.62 202 ASP A C 1
ATOM 1543 O O . ASP A 1 202 ? 21.469 -3.189 -5.523 1 65.62 202 ASP A O 1
ATOM 1547 N N . MET A 1 203 ? 19.891 -4.742 -5.707 1 65.5 203 MET A N 1
ATOM 1548 C CA . MET A 1 203 ? 18.984 -4.031 -4.816 1 65.5 203 MET A CA 1
ATOM 1549 C C . MET A 1 203 ? 19.469 -4.082 -3.375 1 65.5 203 MET A C 1
ATOM 1551 O O . MET A 1 203 ? 19.359 -3.096 -2.643 1 65.5 203 MET A O 1
ATOM 1555 N N . GLY A 1 204 ? 19.953 -5.219 -3.055 1 65.56 204 GLY A N 1
ATOM 1556 C CA . GLY A 1 204 ? 20.406 -5.426 -1.688 1 65.56 204 GLY A CA 1
ATOM 1557 C C . GLY A 1 204 ? 21.703 -4.699 -1.365 1 65.56 204 GLY A C 1
ATOM 1558 O O . GLY A 1 204 ? 21.984 -4.426 -0.198 1 65.56 204 GLY A O 1
ATOM 1559 N N . ASN A 1 205 ? 22.469 -4.445 -2.377 1 64.31 205 ASN A N 1
ATOM 1560 C CA . ASN A 1 205 ? 23.781 -3.818 -2.17 1 64.31 205 ASN A CA 1
ATOM 1561 C C . ASN A 1 205 ? 23.703 -2.305 -2.357 1 64.31 205 ASN A C 1
ATOM 1563 O O . ASN A 1 205 ? 24.734 -1.653 -2.574 1 64.31 205 ASN A O 1
ATOM 1567 N N . LEU A 1 206 ? 22.625 -1.83 -2.057 1 63.22 206 LEU A N 1
ATOM 1568 C CA . LEU A 1 206 ? 22.484 -0.388 -2.229 1 63.22 206 LEU A CA 1
ATOM 1569 C C . LEU A 1 206 ? 23.078 0.359 -1.036 1 63.22 206 LEU A C 1
ATOM 1571 O O . LEU A 1 206 ? 23.047 -0.137 0.092 1 63.22 206 LEU A O 1
ATOM 1575 N N . GLY A 1 207 ? 23.656 1.478 -1.322 1 59.5 207 GLY A N 1
ATOM 1576 C CA . GLY A 1 207 ? 24.156 2.404 -0.313 1 59.5 207 GLY A CA 1
ATOM 1577 C C . GLY A 1 207 ? 25.375 1.898 0.419 1 59.5 207 GLY A C 1
ATOM 1578 O O . GLY A 1 207 ? 25.578 2.215 1.593 1 59.5 207 GLY A O 1
ATOM 1579 N N . GLY A 1 208 ? 26.016 0.941 -0.188 1 60.5 208 GLY A N 1
ATOM 1580 C CA . GLY A 1 208 ? 27.25 0.461 0.406 1 60.5 208 GLY A CA 1
ATOM 1581 C C . GLY A 1 208 ? 27.047 -0.668 1.396 1 60.5 208 GLY A C 1
ATOM 1582 O O . GLY A 1 208 ? 28 -1.205 1.948 1 60.5 208 GLY A O 1
ATOM 1583 N N . ILE A 1 209 ? 25.844 -0.946 1.683 1 61.25 209 ILE A N 1
ATOM 1584 C CA . ILE A 1 209 ? 25.547 -2.045 2.6 1 61.25 209 ILE A CA 1
ATOM 1585 C C . ILE A 1 209 ? 25.562 -3.367 1.838 1 61.25 209 ILE A C 1
ATOM 1587 O O . ILE A 1 209 ? 24.984 -3.473 0.756 1 61.25 209 ILE A O 1
ATOM 1591 N N . ILE A 1 210 ? 26.391 -4.234 2.27 1 64.38 210 ILE A N 1
ATOM 1592 C CA . ILE A 1 210 ? 26.469 -5.559 1.663 1 64.38 210 ILE A CA 1
ATOM 1593 C C . ILE A 1 210 ? 25.453 -6.488 2.32 1 64.38 210 ILE A C 1
ATOM 1595 O O . ILE A 1 210 ? 25.453 -6.652 3.543 1 64.38 210 ILE A O 1
ATOM 1599 N N . ALA A 1 211 ? 24.594 -6.945 1.474 1 68.31 211 ALA A N 1
ATOM 1600 C CA . ALA A 1 211 ? 23.562 -7.867 1.964 1 68.31 211 ALA A CA 1
ATOM 1601 C C . ALA A 1 211 ? 24.203 -9.109 2.592 1 68.31 211 ALA A C 1
ATOM 1603 O O . ALA A 1 211 ? 25.297 -9.516 2.207 1 68.31 211 ALA A O 1
ATOM 1604 N N . ALA A 1 212 ? 23.5 -9.656 3.535 1 71.88 212 ALA A N 1
ATOM 1605 C CA . ALA A 1 212 ? 24.047 -10.703 4.387 1 71.88 212 ALA A CA 1
ATOM 1606 C C . ALA A 1 212 ? 23.828 -12.086 3.771 1 71.88 212 ALA A C 1
ATOM 1608 O O . ALA A 1 212 ? 24.562 -13.031 4.066 1 71.88 212 ALA A O 1
ATOM 1609 N N . ILE A 1 213 ? 22.938 -12.211 2.865 1 81.31 213 ILE A N 1
ATOM 1610 C CA . ILE A 1 213 ? 22.516 -13.531 2.41 1 81.31 213 ILE A CA 1
ATOM 1611 C C . ILE A 1 213 ? 22.75 -13.656 0.907 1 81.31 213 ILE A C 1
ATOM 1613 O O . ILE A 1 213 ? 22.438 -12.734 0.146 1 81.31 213 ILE A O 1
ATOM 1617 N N . THR A 1 214 ? 23.328 -14.836 0.539 1 82.31 214 THR A N 1
ATOM 1618 C CA . THR A 1 214 ? 23.516 -15.055 -0.892 1 82.31 214 THR A CA 1
ATOM 1619 C C . THR A 1 214 ? 22.172 -15.336 -1.57 1 82.31 214 THR A C 1
ATOM 1621 O O . THR A 1 214 ? 21.219 -15.75 -0.916 1 82.31 214 THR A O 1
ATOM 1624 N N . VAL A 1 215 ? 22.156 -15.109 -2.799 1 82.69 215 VAL A N 1
ATOM 1625 C CA . VAL A 1 215 ? 20.953 -15.336 -3.582 1 82.69 215 VAL A CA 1
ATOM 1626 C C . VAL A 1 215 ? 20.594 -16.812 -3.557 1 82.69 215 VAL A C 1
ATOM 1628 O O . VAL A 1 215 ? 19.422 -17.172 -3.424 1 82.69 215 VAL A O 1
ATOM 1631 N N . GLU A 1 216 ? 21.609 -17.703 -3.619 1 83.94 216 GLU A N 1
ATOM 1632 C CA . GLU A 1 216 ? 21.406 -19.156 -3.631 1 83.94 216 GLU A CA 1
ATOM 1633 C C . GLU A 1 216 ? 20.828 -19.641 -2.307 1 83.94 216 GLU A C 1
ATOM 1635 O O . GLU A 1 216 ? 19.906 -20.453 -2.287 1 83.94 216 GLU A O 1
ATOM 1640 N N . GLU A 1 217 ? 21.375 -19.078 -1.288 1 85.94 217 GLU A N 1
ATOM 1641 C CA . GLU A 1 217 ? 20.875 -19.453 0.038 1 85.94 217 GLU A CA 1
ATOM 1642 C C . GLU A 1 217 ? 19.422 -19.031 0.218 1 85.94 217 GLU A C 1
ATOM 1644 O O . GLU A 1 217 ? 18.609 -19.812 0.715 1 85.94 217 GLU A O 1
ATOM 1649 N N . SER A 1 218 ? 19.125 -17.875 -0.17 1 87.94 218 SER A N 1
ATOM 1650 C CA . SER A 1 218 ? 17.766 -17.359 -0.013 1 87.94 218 SER A CA 1
ATOM 1651 C C . SER A 1 218 ? 16.781 -18.141 -0.879 1 87.94 218 SER A C 1
ATOM 1653 O O . SER A 1 218 ? 15.727 -18.562 -0.4 1 87.94 218 SER A O 1
ATOM 1655 N N . THR A 1 219 ? 17.172 -18.375 -2.096 1 88.06 219 THR A N 1
ATOM 1656 C CA . THR A 1 219 ? 16.25 -19.031 -3.02 1 88.06 219 THR A CA 1
ATOM 1657 C C . THR A 1 219 ? 16.016 -20.484 -2.619 1 88.06 219 THR A C 1
ATOM 1659 O O . THR A 1 219 ? 14.898 -21 -2.738 1 88.06 219 THR A O 1
ATOM 1662 N N . SER A 1 220 ? 17.031 -21.172 -2.156 1 89.88 220 SER A N 1
ATOM 1663 C CA . SER A 1 220 ? 16.875 -22.547 -1.697 1 89.88 220 SER A CA 1
ATOM 1664 C C . SER A 1 220 ? 15.906 -22.625 -0.521 1 89.88 220 SER A C 1
ATOM 1666 O O . SER A 1 220 ? 15.008 -23.484 -0.503 1 89.88 220 SER A O 1
ATOM 1668 N N . ALA A 1 221 ? 16.125 -21.75 0.39 1 92 221 ALA A N 1
ATOM 1669 C CA . ALA A 1 221 ? 15.242 -21.734 1.554 1 92 221 ALA A CA 1
ATOM 1670 C C . ALA A 1 221 ? 13.805 -21.375 1.149 1 92 221 ALA A C 1
ATOM 1672 O O . ALA A 1 221 ? 12.852 -21.984 1.641 1 92 221 ALA A O 1
ATOM 1673 N N . LEU A 1 222 ? 13.664 -20.469 0.262 1 93 222 LEU A N 1
ATOM 1674 C CA . LEU A 1 222 ? 12.352 -20.016 -0.197 1 93 222 LEU A CA 1
ATOM 1675 C C . LEU A 1 222 ? 11.617 -21.141 -0.913 1 93 222 LEU A C 1
ATOM 1677 O O . LEU A 1 222 ? 10.438 -21.406 -0.637 1 93 222 LEU A O 1
ATOM 1681 N N . VAL A 1 223 ? 12.328 -21.812 -1.837 1 92.31 223 VAL A N 1
ATOM 1682 C CA . VAL A 1 223 ? 11.711 -22.891 -2.598 1 92.31 223 VAL A CA 1
ATOM 1683 C C . VAL A 1 223 ? 11.258 -24 -1.649 1 92.31 223 VAL A C 1
ATOM 1685 O O . VAL A 1 223 ? 10.156 -24.531 -1.795 1 92.31 223 VAL A O 1
ATOM 1688 N N . SER A 1 224 ? 12.078 -24.328 -0.694 1 94.19 224 SER A N 1
ATOM 1689 C CA . SER A 1 224 ? 11.719 -25.328 0.307 1 94.19 224 SER A CA 1
ATOM 1690 C C . SER A 1 224 ? 10.469 -24.906 1.073 1 94.19 224 SER A C 1
ATOM 1692 O O . SER A 1 224 ? 9.555 -25.719 1.255 1 94.19 224 SER A O 1
ATOM 1694 N N . SER A 1 225 ? 10.406 -23.688 1.491 1 96.69 225 SER A N 1
ATOM 1695 C CA . SER A 1 225 ? 9.281 -23.172 2.27 1 96.69 225 SER A CA 1
ATOM 1696 C C . SER A 1 225 ? 8.016 -23.109 1.425 1 96.69 225 SER A C 1
ATOM 1698 O O . SER A 1 225 ? 6.934 -23.5 1.881 1 96.69 225 SER A O 1
ATOM 1700 N N . ILE A 1 226 ? 8.125 -22.656 0.225 1 95.31 226 ILE A N 1
ATOM 1701 C CA . ILE A 1 226 ? 6.988 -22.531 -0.679 1 95.31 226 ILE A CA 1
ATOM 1702 C C . ILE A 1 226 ? 6.41 -23.922 -0.962 1 95.31 226 ILE A C 1
ATOM 1704 O O . ILE A 1 226 ? 5.191 -24.078 -1.059 1 95.31 226 ILE A O 1
ATOM 1708 N N . SER A 1 227 ? 7.254 -24.953 -1.055 1 94.62 227 SER A N 1
ATOM 1709 C CA . SER A 1 227 ? 6.828 -26.312 -1.353 1 94.62 227 SER A CA 1
ATOM 1710 C C . SER A 1 227 ? 6.039 -26.922 -0.192 1 94.62 227 SER A C 1
ATOM 1712 O O . SER A 1 227 ? 5.359 -27.938 -0.355 1 94.62 227 SER A O 1
ATOM 1714 N N . LYS A 1 228 ? 6.102 -26.266 0.971 1 96.25 228 LYS A N 1
ATOM 1715 C CA . LYS A 1 228 ? 5.453 -26.797 2.168 1 96.25 228 LYS A CA 1
ATOM 1716 C C . LYS A 1 228 ? 4.121 -26.094 2.426 1 96.25 228 LYS A C 1
ATOM 1718 O O . LYS A 1 228 ? 3.434 -26.406 3.404 1 96.25 228 LYS A O 1
ATOM 1723 N N . LEU A 1 229 ? 3.738 -25.156 1.624 1 97.12 229 LEU A N 1
ATOM 1724 C CA . LEU A 1 229 ? 2.531 -24.359 1.838 1 97.12 229 LEU A CA 1
ATOM 1725 C C . LEU A 1 229 ? 1.292 -25.25 1.838 1 97.12 229 LEU A C 1
ATOM 1727 O O . LEU A 1 229 ? 1.185 -26.172 1.028 1 97.12 229 LEU A O 1
ATOM 1731 N N . GLN A 1 230 ? 0.4 -25 2.77 1 97.25 230 GLN A N 1
ATOM 1732 C CA . GLN A 1 230 ? -0.896 -25.656 2.932 1 97.25 230 GLN A CA 1
ATOM 1733 C C . GLN A 1 230 ? -2.006 -24.625 3.137 1 97.25 230 GLN A C 1
ATOM 1735 O O . GLN A 1 230 ? -1.746 -23.422 3.154 1 97.25 230 GLN A O 1
ATOM 1740 N N . LYS A 1 231 ? -3.199 -25.141 3.258 1 97.25 231 LYS A N 1
ATOM 1741 C CA . LYS A 1 231 ? -4.371 -24.266 3.373 1 97.25 231 LYS A CA 1
ATOM 1742 C C . LYS A 1 231 ? -4.184 -23.234 4.48 1 97.25 231 LYS A C 1
ATOM 1744 O O . LYS A 1 231 ? -4.516 -22.062 4.305 1 97.25 231 LYS A O 1
ATOM 1749 N N . LYS A 1 232 ? -3.6 -23.609 5.57 1 97.06 232 LYS A N 1
ATOM 1750 C CA . LYS A 1 232 ? -3.455 -22.734 6.73 1 97.06 232 LYS A CA 1
ATOM 1751 C C . LYS A 1 232 ? -2.51 -21.562 6.434 1 97.06 232 LYS A C 1
ATOM 1753 O O . LYS A 1 232 ? -2.479 -20.578 7.172 1 97.06 232 LYS A O 1
ATOM 1758 N N . HIS A 1 233 ? -1.733 -21.656 5.414 1 98.25 233 HIS A N 1
ATOM 1759 C CA . HIS A 1 233 ? -0.733 -20.641 5.098 1 98.25 233 HIS A CA 1
ATOM 1760 C C . HIS A 1 233 ? -1.294 -19.594 4.141 1 98.25 233 HIS A C 1
ATOM 1762 O O . HIS A 1 233 ? -0.652 -18.578 3.889 1 98.25 233 HIS A O 1
ATOM 1768 N N . SER A 1 234 ? -2.523 -19.859 3.582 1 98.31 234 SER A N 1
ATOM 1769 C CA . SER A 1 234 ? -3.062 -18.922 2.604 1 98.31 234 SER A CA 1
ATOM 1770 C C . SER A 1 234 ? -3.352 -17.562 3.24 1 98.31 234 SER A C 1
ATOM 1772 O O . SER A 1 234 ? -3.951 -17.484 4.312 1 98.31 234 SER A O 1
ATOM 1774 N N . GLY A 1 235 ? -2.893 -16.531 2.596 1 97.88 235 GLY A N 1
ATOM 1775 C CA . GLY A 1 235 ? -3.072 -15.172 3.076 1 97.88 235 GLY A CA 1
ATOM 1776 C C . GLY A 1 235 ? -1.967 -14.719 4.012 1 97.88 235 GLY A C 1
ATOM 1777 O O . GLY A 1 235 ? -1.949 -13.562 4.445 1 97.88 235 GLY A O 1
ATOM 1778 N N . GLY A 1 236 ? -1.035 -15.594 4.234 1 97.81 236 GLY A N 1
ATOM 1779 C CA . GLY A 1 236 ? -0.015 -15.312 5.23 1 97.81 236 GLY A CA 1
ATOM 1780 C C . GLY A 1 236 ? 1.171 -14.547 4.672 1 97.81 236 GLY A C 1
ATOM 1781 O O . GLY A 1 236 ? 1.273 -14.352 3.459 1 97.81 236 GLY A O 1
ATOM 1782 N N . TYR A 1 237 ? 1.929 -14.023 5.52 1 97.69 237 TYR A N 1
ATOM 1783 C CA . TYR A 1 237 ? 3.188 -13.312 5.328 1 97.69 237 TYR A CA 1
ATOM 1784 C C . TYR A 1 237 ? 4.312 -13.969 6.117 1 97.69 237 TYR A C 1
ATOM 1786 O O . TYR A 1 237 ? 4.258 -14.047 7.344 1 97.69 237 TYR A O 1
ATOM 1794 N N . PHE A 1 238 ? 5.332 -14.461 5.355 1 98 238 PHE A N 1
ATOM 1795 C CA . PHE A 1 238 ? 6.324 -15.328 5.988 1 98 238 PHE A CA 1
ATOM 1796 C C . PHE A 1 238 ? 7.734 -14.891 5.617 1 98 238 PHE A C 1
ATOM 1798 O O . PHE A 1 238 ? 7.945 -14.266 4.574 1 98 238 PHE A O 1
ATOM 1805 N N . ASP A 1 239 ? 8.711 -15.227 6.48 1 95.62 239 ASP A N 1
ATOM 1806 C CA . ASP A 1 239 ? 10.102 -15.125 6.062 1 95.62 239 ASP A CA 1
ATOM 1807 C C . ASP A 1 239 ? 10.516 -16.344 5.234 1 95.62 239 ASP A C 1
ATOM 1809 O O . ASP A 1 239 ? 9.688 -17.203 4.93 1 95.62 239 ASP A O 1
ATOM 1813 N N . ARG A 1 240 ? 11.766 -16.438 4.809 1 93.5 240 ARG A N 1
ATOM 1814 C CA . ARG A 1 240 ? 12.227 -17.453 3.879 1 93.5 240 ARG A CA 1
ATOM 1815 C C . ARG A 1 240 ? 12.18 -18.844 4.52 1 93.5 240 ARG A C 1
ATOM 1817 O O . ARG A 1 240 ? 12.305 -19.859 3.83 1 93.5 240 ARG A O 1
ATOM 1824 N N . PHE A 1 241 ? 11.961 -18.953 5.871 1 95.62 241 PHE A N 1
ATOM 1825 C CA . PHE A 1 241 ? 11.906 -20.234 6.578 1 95.62 241 PHE A CA 1
ATOM 1826 C C . PHE A 1 241 ? 10.469 -20.562 6.992 1 95.62 241 PHE A C 1
ATOM 1828 O O . PHE A 1 241 ? 10.25 -21.375 7.891 1 95.62 241 PHE A O 1
ATOM 1835 N N . LEU A 1 242 ? 9.5 -19.844 6.438 1 97.12 242 LEU A N 1
ATOM 1836 C CA . LEU A 1 242 ? 8.07 -20.062 6.633 1 97.12 242 LEU A CA 1
ATOM 1837 C C . LEU A 1 242 ? 7.645 -19.641 8.039 1 97.12 242 LEU A C 1
ATOM 1839 O O . LEU A 1 242 ? 6.66 -20.156 8.57 1 97.12 242 LEU A O 1
ATOM 1843 N N . LYS A 1 243 ? 8.445 -18.828 8.648 1 97.12 243 LYS A N 1
ATOM 1844 C CA . LYS A 1 243 ? 8.023 -18.203 9.898 1 97.12 243 LYS A CA 1
ATOM 1845 C C . LYS A 1 243 ? 7.086 -17.031 9.633 1 97.12 243 LYS A C 1
ATOM 1847 O O . LYS A 1 243 ? 7.391 -16.156 8.82 1 97.12 243 LYS A O 1
ATOM 1852 N N . GLU A 1 244 ? 5.992 -17.031 10.367 1 97.19 244 GLU A N 1
ATOM 1853 C CA . GLU A 1 24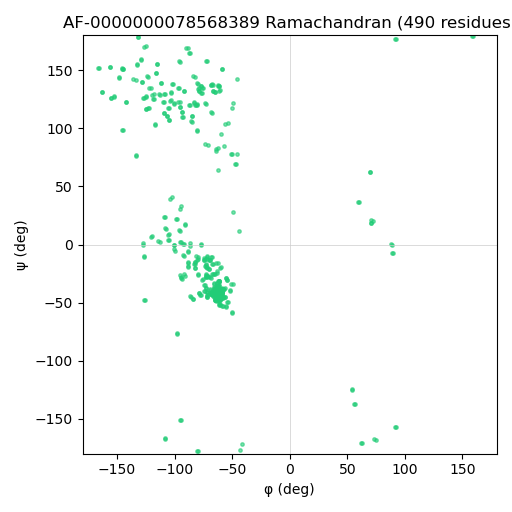4 ? 4.992 -15.984 10.172 1 97.19 244 GLU A CA 1
ATOM 1854 C C . GLU A 1 244 ? 5.535 -14.617 10.586 1 97.19 244 GLU A C 1
ATOM 1856 O O . GLU A 1 244 ? 6.207 -14.5 11.609 1 97.19 244 GLU A O 1
ATOM 1861 N N . MET A 1 245 ? 5.254 -13.633 9.797 1 95.81 245 MET A N 1
ATOM 1862 C CA . MET A 1 245 ? 5.656 -12.258 10.062 1 95.81 245 MET A CA 1
ATOM 1863 C C . MET A 1 245 ? 4.438 -11.367 10.281 1 95.81 245 MET A C 1
ATOM 1865 O O . MET A 1 245 ? 3.338 -11.688 9.828 1 95.81 245 MET A O 1
ATOM 1869 N N . ASP A 1 246 ? 4.668 -10.266 11.008 1 93.94 246 ASP A N 1
ATOM 1870 C CA . ASP A 1 246 ? 3.598 -9.297 11.227 1 93.94 246 ASP A CA 1
ATOM 1871 C C . ASP A 1 246 ? 3.434 -8.383 10.016 1 93.94 246 ASP A C 1
ATOM 1873 O O . ASP A 1 246 ? 4.422 -7.961 9.406 1 93.94 246 ASP A O 1
ATOM 1877 N N . TYR A 1 247 ? 2.203 -8.164 9.742 1 92.75 247 TYR A N 1
ATOM 1878 C CA . TYR A 1 247 ? 1.959 -7.191 8.68 1 92.75 247 TYR A CA 1
ATOM 1879 C C . TYR A 1 247 ? 2.311 -5.785 9.141 1 92.75 247 TYR A C 1
ATOM 1881 O O . TYR A 1 247 ? 2.117 -5.438 10.312 1 92.75 247 TYR A O 1
ATOM 1889 N N . MET B 1 1 ? -6.074 17.719 -22.984 1 18.34 1 MET B N 1
ATOM 1890 C CA . MET B 1 1 ? -5.594 17.109 -21.766 1 18.34 1 MET B CA 1
ATOM 1891 C C . MET B 1 1 ? -6.723 16.984 -20.734 1 18.34 1 MET B C 1
ATOM 1893 O O . MET B 1 1 ? -7.094 17.969 -20.094 1 18.34 1 MET B O 1
ATOM 1897 N N . LYS B 1 2 ? -7.723 16.172 -21.031 1 20.62 2 LYS B N 1
ATOM 1898 C CA . LYS B 1 2 ? -9.109 16.109 -20.578 1 20.62 2 LYS B CA 1
ATOM 1899 C C . LYS B 1 2 ? -9.203 15.578 -19.156 1 20.62 2 LYS B C 1
ATOM 1901 O O . LYS B 1 2 ? -8.664 14.508 -18.844 1 20.62 2 LYS B O 1
ATOM 1906 N N . CYS B 1 3 ? -9.078 16.531 -18.234 1 22.86 3 CYS B N 1
ATOM 1907 C CA . CYS B 1 3 ? -9.305 16.406 -16.812 1 22.86 3 CYS B CA 1
ATOM 1908 C C . CYS B 1 3 ? -10.609 15.672 -16.516 1 22.86 3 CYS B C 1
ATOM 1910 O O . CYS B 1 3 ? -11.688 16.156 -16.875 1 22.86 3 CYS B O 1
ATOM 1912 N N . HIS B 1 4 ? -10.641 14.414 -16.797 1 25.7 4 HIS B N 1
ATOM 1913 C CA . HIS B 1 4 ? -11.875 13.656 -16.625 1 25.7 4 HIS B CA 1
ATOM 1914 C C . HIS B 1 4 ? -12.516 13.977 -15.273 1 25.7 4 HIS B C 1
ATOM 1916 O O . HIS B 1 4 ? -11.828 14.367 -14.328 1 25.7 4 HIS B O 1
ATOM 1922 N N . GLU B 1 5 ? -13.805 14.031 -15.344 1 25.12 5 GLU B N 1
ATOM 1923 C CA . GLU B 1 5 ? -14.859 14.422 -14.414 1 25.12 5 GLU B CA 1
ATOM 1924 C C . GLU B 1 5 ? -14.789 13.594 -13.133 1 25.12 5 GLU B C 1
ATOM 1926 O O . GLU B 1 5 ? -14.742 12.359 -13.18 1 25.12 5 GLU B O 1
ATOM 1931 N N . GLN B 1 6 ? -14.023 14.023 -12.312 1 28.36 6 GLN B N 1
ATOM 1932 C CA . GLN B 1 6 ? -13.922 13.648 -10.906 1 28.36 6 GLN B CA 1
ATOM 1933 C C . GLN B 1 6 ? -15.297 13.594 -10.242 1 28.36 6 GLN B C 1
ATOM 1935 O O . GLN B 1 6 ? -16.016 14.594 -10.227 1 28.36 6 GLN B O 1
ATOM 1940 N N . LEU B 1 7 ? -16.031 12.641 -10.422 1 29.72 7 LEU B N 1
ATOM 1941 C CA . LEU B 1 7 ? -17.312 12.469 -9.727 1 29.72 7 LEU B CA 1
ATOM 1942 C C . LEU B 1 7 ? -17.172 12.797 -8.242 1 29.72 7 LEU B C 1
ATOM 1944 O O . LEU B 1 7 ? -17.047 11.898 -7.414 1 29.72 7 LEU B O 1
ATOM 1948 N N . SER B 1 8 ? -16.109 13.359 -7.879 1 33.94 8 SER B N 1
ATOM 1949 C CA . SER B 1 8 ? -16.078 13.656 -6.449 1 33.94 8 SER B CA 1
ATOM 1950 C C . SER B 1 8 ? -17.188 14.625 -6.059 1 33.94 8 SER B C 1
ATOM 1952 O O . SER B 1 8 ? -17.266 15.734 -6.594 1 33.94 8 SER B O 1
ATOM 1954 N N . ARG B 1 9 ? -18.406 14.117 -5.84 1 39.03 9 ARG B N 1
ATOM 1955 C CA . ARG B 1 9 ? -19.406 14.891 -5.121 1 39.03 9 ARG B CA 1
ATOM 1956 C C . ARG B 1 9 ? -18.797 15.609 -3.926 1 39.03 9 ARG B C 1
ATOM 1958 O O . ARG B 1 9 ? -17.625 15.375 -3.584 1 39.03 9 ARG B O 1
ATOM 1965 N N . LYS B 1 10 ? -19.797 16.266 -3.008 1 42.31 10 LYS B N 1
ATOM 1966 C CA . LYS B 1 10 ? -19.672 17.172 -1.879 1 42.31 10 LYS B CA 1
ATOM 1967 C C . LYS B 1 10 ? -18.766 16.594 -0.791 1 42.31 10 LYS B C 1
ATOM 1969 O O . LYS B 1 10 ? -18.969 15.469 -0.345 1 42.31 10 LYS B O 1
ATOM 1974 N N . PRO B 1 11 ? -17.438 17.062 -0.625 1 57.53 11 PRO B N 1
ATOM 1975 C CA . PRO B 1 11 ? -16.578 16.594 0.469 1 57.53 11 PRO B CA 1
ATOM 1976 C C . PRO B 1 11 ? -17.266 16.688 1.832 1 57.53 11 PRO B C 1
ATOM 1978 O O . PRO B 1 11 ? -17.094 17.688 2.543 1 57.53 11 PRO B O 1
ATOM 1981 N N . ARG B 1 12 ? -18.156 15.75 2.154 1 61.75 12 ARG B N 1
ATOM 1982 C CA . ARG B 1 12 ? -19.031 15.766 3.322 1 61.75 12 ARG B CA 1
ATOM 1983 C C . ARG B 1 12 ? -18.219 15.617 4.609 1 61.75 12 ARG B C 1
ATOM 1985 O O . ARG B 1 12 ? -18.547 16.25 5.621 1 61.75 12 ARG B O 1
ATOM 1992 N N . PHE B 1 13 ? -17.078 15.008 4.508 1 69.31 13 PHE B N 1
ATOM 1993 C CA . PHE B 1 13 ? -16.312 14.797 5.73 1 69.31 13 PHE B CA 1
ATOM 1994 C C . PHE B 1 13 ? -15.617 16.078 6.164 1 69.31 13 PHE B C 1
ATOM 1996 O O . PHE B 1 13 ? -15.727 16.484 7.324 1 69.31 13 PHE B O 1
ATOM 2003 N N . ALA B 1 14 ? -15.062 16.734 5.176 1 68.44 14 ALA B N 1
ATOM 2004 C CA . ALA B 1 14 ? -14.328 17.953 5.488 1 68.44 14 ALA B CA 1
ATOM 2005 C C . ALA B 1 14 ? -15.273 19.031 6.016 1 68.44 14 ALA B C 1
ATOM 2007 O O . ALA B 1 14 ? -14.953 19.719 6.984 1 68.44 14 ALA B O 1
ATOM 2008 N N . THR B 1 15 ? -16.406 19.062 5.395 1 72.31 15 THR B N 1
ATOM 2009 C CA . THR B 1 15 ? -17.375 20.078 5.801 1 72.31 15 THR B CA 1
ATOM 2010 C C . THR B 1 15 ? -17.859 19.812 7.23 1 72.31 15 THR B C 1
ATOM 2012 O O . THR B 1 15 ? -18 20.75 8.016 1 72.31 15 THR B O 1
ATOM 2015 N N . ALA B 1 16 ? -17.922 18.609 7.562 1 77.25 16 ALA B N 1
ATOM 2016 C CA . ALA B 1 16 ? -18.453 18.234 8.867 1 77.25 16 ALA B CA 1
ATOM 2017 C C . ALA B 1 16 ? -17.375 18.344 9.945 1 77.25 16 ALA B C 1
ATOM 2019 O O . ALA B 1 16 ? -17.688 18.406 11.141 1 77.25 16 ALA B O 1
ATOM 2020 N N . ALA B 1 17 ? -16.156 18.406 9.539 1 80.62 17 ALA B N 1
ATOM 2021 C CA . ALA B 1 17 ? -15.062 18.422 10.5 1 80.62 17 ALA B CA 1
ATOM 2022 C C . ALA B 1 17 ? -14.734 19.859 10.922 1 80.62 17 ALA B C 1
ATOM 2024 O O . ALA B 1 17 ? -14.102 20.078 11.953 1 80.62 17 ALA B O 1
ATOM 2025 N N . ILE B 1 18 ? -15.195 20.844 10.219 1 79.88 18 ILE B N 1
ATOM 2026 C CA . ILE B 1 18 ? -14.797 22.234 10.43 1 79.88 18 ILE B CA 1
ATOM 2027 C C . ILE B 1 18 ? -15.406 22.766 11.727 1 79.88 18 ILE B C 1
ATOM 2029 O O . ILE B 1 18 ? -14.711 23.328 12.57 1 79.88 18 ILE B O 1
ATOM 2033 N N . PRO B 1 19 ? -16.672 22.516 11.984 1 78.31 19 PRO B N 1
ATOM 2034 C CA . PRO B 1 19 ? -17.281 23.078 13.18 1 78.31 19 PRO B CA 1
ATOM 2035 C C . PRO B 1 19 ? -16.625 22.578 14.469 1 78.31 19 PRO B C 1
ATOM 2037 O O . PRO B 1 19 ? -16.266 23.375 15.336 1 78.31 19 PRO B O 1
ATOM 2040 N N . PRO B 1 20 ? -16.453 21.328 14.555 1 82.75 20 PRO B N 1
ATOM 2041 C CA . PRO B 1 20 ? -15.797 20.875 15.781 1 82.75 20 PRO B CA 1
ATOM 2042 C C . PRO B 1 20 ? -14.391 21.438 15.953 1 82.75 20 PRO B C 1
ATOM 2044 O O . PRO B 1 20 ? -13.945 21.672 17.078 1 82.75 20 PRO B O 1
ATOM 2047 N N . TRP B 1 21 ? -13.711 21.672 14.922 1 83.88 21 TRP B N 1
ATOM 2048 C CA . TRP B 1 21 ? -12.383 22.281 15.023 1 83.88 21 TRP B CA 1
ATOM 2049 C C . TRP B 1 21 ? -12.492 23.75 15.422 1 83.88 21 TRP B C 1
ATOM 2051 O O . TRP B 1 21 ? -11.688 24.234 16.219 1 83.88 21 TRP B O 1
ATOM 2061 N N . ALA B 1 22 ? -13.406 24.406 14.883 1 79.81 22 ALA B N 1
ATOM 2062 C CA . ALA B 1 22 ? -13.609 25.828 15.172 1 79.81 22 ALA B CA 1
ATOM 2063 C C . ALA B 1 22 ? -13.953 26.031 16.641 1 79.81 22 ALA B C 1
ATOM 2065 O O . ALA B 1 22 ? -13.57 27.047 17.234 1 79.81 22 ALA B O 1
ATOM 2066 N N . GLU B 1 23 ? -14.578 25.109 17.156 1 80.69 23 GLU B N 1
ATOM 2067 C CA . GLU B 1 23 ? -14.953 25.188 18.578 1 80.69 23 GLU B CA 1
ATOM 2068 C C . GLU B 1 23 ? -13.734 24.984 19.469 1 80.69 23 GLU B C 1
ATOM 2070 O O . GLU B 1 23 ? -13.664 25.562 20.562 1 80.69 23 GLU B O 1
ATOM 2075 N N . ARG B 1 24 ? -12.812 24.297 19.016 1 79.44 24 ARG B N 1
ATOM 2076 C CA . ARG B 1 24 ? -11.68 23.906 19.844 1 79.44 24 ARG B CA 1
ATOM 2077 C C . ARG B 1 24 ? -10.523 24.891 19.688 1 79.44 24 ARG B C 1
ATOM 2079 O O . ARG B 1 24 ? -9.664 24.984 20.578 1 79.44 24 ARG B O 1
ATOM 2086 N N . SER B 1 25 ? -10.5 25.469 18.562 1 75.12 25 SER B N 1
ATOM 2087 C CA . SER B 1 25 ? -9.352 26.328 18.312 1 75.12 25 SER B CA 1
ATOM 2088 C C . SER B 1 25 ? -9.781 27.672 17.719 1 75.12 25 SER B C 1
ATOM 2090 O O . SER B 1 25 ? -10.758 27.719 16.969 1 75.12 25 SER B O 1
ATOM 2092 N N . ARG B 1 26 ? -9.133 28.719 18.125 1 72.69 26 ARG B N 1
ATOM 2093 C CA . ARG B 1 26 ? -9.359 30.047 17.562 1 72.69 26 ARG B CA 1
ATOM 2094 C C . ARG B 1 26 ? -8.438 30.312 16.391 1 72.69 26 ARG B C 1
ATOM 2096 O O . ARG B 1 26 ? -8.367 31.438 15.891 1 72.69 26 ARG B O 1
ATOM 2103 N N . ARG B 1 27 ? -7.926 29.297 15.938 1 80 27 ARG B N 1
ATOM 2104 C CA . ARG B 1 27 ? -6.926 29.438 14.875 1 80 27 ARG B CA 1
ATOM 2105 C C . ARG B 1 27 ? -7.582 29.438 13.5 1 80 27 ARG B C 1
ATOM 2107 O O . ARG B 1 27 ? -8.773 29.141 13.375 1 80 27 ARG B O 1
ATOM 2114 N N . ILE B 1 28 ? -6.809 29.781 12.508 1 84.44 28 ILE B N 1
ATOM 2115 C CA . ILE B 1 28 ? -7.258 29.797 11.117 1 84.44 28 ILE B CA 1
ATOM 2116 C C . ILE B 1 28 ? -7.52 28.375 10.633 1 84.44 28 ILE B C 1
ATOM 2118 O O . ILE B 1 28 ? -6.75 27.469 10.93 1 84.44 28 ILE B O 1
ATOM 2122 N N . LEU B 1 29 ? -8.602 28.25 9.93 1 82.62 29 LEU B N 1
ATOM 2123 C CA . LEU B 1 29 ? -8.984 26.984 9.32 1 82.62 29 LEU B CA 1
ATOM 2124 C C . LEU B 1 29 ? -8.922 27.062 7.801 1 82.62 29 LEU B C 1
ATOM 2126 O O . LEU B 1 29 ? -9.383 28.031 7.211 1 82.62 29 LEU B O 1
ATOM 2130 N N . PHE B 1 30 ? -8.234 26.109 7.227 1 83.81 30 PHE B N 1
ATOM 2131 C CA . PHE B 1 30 ? -8.203 26.016 5.77 1 83.81 30 PHE B CA 1
ATOM 2132 C C . PHE B 1 30 ? -9.078 24.875 5.273 1 83.81 30 PHE B C 1
ATOM 2134 O O . PHE B 1 30 ? -8.891 23.719 5.68 1 83.81 30 PHE B O 1
ATOM 2141 N N . GLY B 1 31 ? -10.094 25.172 4.512 1 80.56 31 GLY B N 1
ATOM 2142 C CA . GLY B 1 31 ? -10.852 24.172 3.773 1 80.56 31 GLY B CA 1
ATOM 2143 C C . GLY B 1 31 ? -10.352 23.969 2.355 1 80.56 31 GLY B C 1
ATOM 2144 O O . GLY B 1 31 ? -10.5 24.859 1.51 1 80.56 31 GLY B O 1
ATOM 2145 N N . ALA B 1 32 ? -9.75 22.828 2.127 1 82.69 32 ALA B N 1
ATOM 2146 C CA . ALA B 1 32 ? -9.164 22.547 0.82 1 82.69 32 ALA B CA 1
ATOM 2147 C C . ALA B 1 32 ? -10.047 21.594 0.02 1 82.69 32 ALA B C 1
ATOM 2149 O O . ALA B 1 32 ? -10.445 20.531 0.516 1 82.69 32 ALA B O 1
ATOM 2150 N N . ALA B 1 33 ? -10.406 22.031 -1.122 1 80.44 33 ALA B N 1
ATOM 2151 C CA . ALA B 1 33 ? -11.266 21.203 -1.97 1 80.44 33 ALA B CA 1
ATOM 2152 C C . ALA B 1 33 ? -10.922 21.391 -3.445 1 80.44 33 ALA B C 1
ATOM 2154 O O . ALA B 1 33 ? -10.445 22.453 -3.848 1 80.44 33 ALA B O 1
ATOM 2155 N N . LYS B 1 34 ? -11.188 20.359 -4.109 1 81 34 LYS B N 1
ATOM 2156 C CA . LYS B 1 34 ? -11.016 20.453 -5.555 1 81 34 LYS B CA 1
ATOM 2157 C C . LYS B 1 34 ? -11.969 21.469 -6.164 1 81 34 LYS B C 1
ATOM 2159 O O . LYS B 1 34 ? -11.609 22.188 -7.098 1 81 34 LYS B O 1
ATOM 2164 N N . ARG B 1 35 ? -13.219 21.5 -5.598 1 78.75 35 ARG B N 1
ATOM 2165 C CA . ARG B 1 35 ? -14.234 22.484 -5.949 1 78.75 35 ARG B CA 1
ATOM 2166 C C . ARG B 1 35 ? -14.594 23.359 -4.754 1 78.75 35 ARG B C 1
ATOM 2168 O O . ARG B 1 35 ? -15.383 22.953 -3.895 1 78.75 35 ARG B O 1
ATOM 2175 N N . PRO B 1 36 ? -14.094 24.562 -4.734 1 78.69 36 PRO B N 1
ATOM 2176 C CA . PRO B 1 36 ? -14.32 25.453 -3.594 1 78.69 36 PRO B CA 1
ATOM 2177 C C . PRO B 1 36 ? -15.805 25.641 -3.281 1 78.69 36 PRO B C 1
ATOM 2179 O O . PRO B 1 36 ? -16.172 25.844 -2.123 1 78.69 36 PRO B O 1
ATOM 2182 N N . ALA B 1 37 ? -16.609 25.531 -4.285 1 77.81 37 ALA B N 1
ATOM 2183 C CA . ALA B 1 37 ? -18.047 25.719 -4.113 1 77.81 37 ALA B CA 1
ATOM 2184 C C . ALA B 1 37 ? -18.609 24.703 -3.133 1 77.81 37 ALA B C 1
ATOM 2186 O O . ALA B 1 37 ? -19.656 24.938 -2.506 1 77.81 37 ALA B O 1
ATOM 2187 N N . ASP B 1 38 ? -17.875 23.641 -2.945 1 72.56 38 ASP B N 1
ATOM 2188 C CA . ASP B 1 38 ? -18.312 22.578 -2.043 1 72.56 38 ASP B CA 1
ATOM 2189 C C . ASP B 1 38 ? -18.25 23.031 -0.587 1 72.56 38 ASP B C 1
ATOM 2191 O O . ASP B 1 38 ? -18.844 22.422 0.289 1 72.56 38 ASP B O 1
ATOM 2195 N N . LEU B 1 39 ? -17.562 24.172 -0.36 1 74.06 39 LEU B N 1
ATOM 2196 C CA . LEU B 1 39 ? -17.359 24.625 1.01 1 74.06 39 LEU B CA 1
ATOM 2197 C C . LEU B 1 39 ? -18.125 25.922 1.263 1 74.06 39 LEU B C 1
ATOM 2199 O O . LEU B 1 39 ? -18.031 26.5 2.348 1 74.06 39 LEU B O 1
ATOM 2203 N N . ASN B 1 40 ? -18.844 26.453 0.392 1 72.81 40 ASN B N 1
ATOM 2204 C CA . ASN B 1 40 ? -19.516 27.75 0.485 1 72.81 40 ASN B CA 1
ATOM 2205 C C . ASN B 1 40 ? -20.562 27.75 1.605 1 72.81 40 ASN B C 1
ATOM 2207 O O . ASN B 1 40 ? -20.875 28.812 2.154 1 72.81 40 ASN B O 1
ATOM 2211 N N . GLY B 1 41 ? -20.969 26.719 2.111 1 70.81 41 GLY B N 1
ATOM 2212 C CA . GLY B 1 41 ? -22.016 26.688 3.123 1 70.81 41 GLY B CA 1
ATOM 2213 C C . GLY B 1 41 ? -21.484 26.859 4.535 1 70.81 41 GLY B C 1
ATOM 2214 O O . GLY B 1 41 ? -22.266 27.047 5.473 1 70.81 41 GLY B O 1
ATOM 2215 N N . ILE B 1 42 ? -20.219 27.031 4.648 1 72.31 42 ILE B N 1
ATOM 2216 C CA . ILE B 1 42 ? -19.641 27.156 5.984 1 72.31 42 ILE B CA 1
ATOM 2217 C C . ILE B 1 42 ? -19.375 28.625 6.297 1 72.31 42 ILE B C 1
ATOM 2219 O O . ILE B 1 42 ? -18.656 29.297 5.555 1 72.31 42 ILE B O 1
ATOM 2223 N N . THR B 1 43 ? -20.016 29.141 7.441 1 74.31 43 THR B N 1
ATOM 2224 C CA . THR B 1 43 ? -20 30.578 7.738 1 74.31 43 THR B CA 1
ATOM 2225 C C . THR B 1 43 ? -19.016 30.875 8.859 1 74.31 43 THR B C 1
ATOM 2227 O O . THR B 1 43 ? -18.969 32 9.367 1 74.31 43 THR B O 1
ATOM 2230 N N . ASP B 1 44 ? -17.938 30.312 8.938 1 77.25 44 ASP B N 1
ATOM 2231 C CA . ASP B 1 44 ? -16.922 30.656 9.93 1 77.25 44 ASP B CA 1
ATOM 2232 C C . ASP B 1 44 ? -15.898 31.641 9.352 1 77.25 44 ASP B C 1
ATOM 2234 O O . ASP B 1 44 ? -15.281 31.359 8.32 1 77.25 44 ASP B O 1
ATOM 2238 N N . SER B 1 45 ? -15.75 32.812 10.016 1 79.62 45 SER B N 1
ATOM 2239 C CA . SER B 1 45 ? -14.883 33.875 9.516 1 79.62 45 SER B CA 1
ATOM 2240 C C . SER B 1 45 ? -13.43 33.406 9.469 1 79.62 45 SER B C 1
ATOM 2242 O O . SER B 1 45 ? -12.609 34.031 8.766 1 79.62 45 SER B O 1
ATOM 2244 N N . ARG B 1 46 ? -13.133 32.469 10.25 1 82.81 46 ARG B N 1
ATOM 2245 C CA . ARG B 1 46 ? -11.758 31.969 10.297 1 82.81 46 ARG B CA 1
ATOM 2246 C C . ARG B 1 46 ? -11.477 31.016 9.148 1 82.81 46 ARG B C 1
ATOM 2248 O O . ARG B 1 46 ? -10.32 30.688 8.875 1 82.81 46 ARG B O 1
ATOM 2255 N N . LEU B 1 47 ? -12.492 30.625 8.445 1 86.62 47 LEU B N 1
ATOM 2256 C CA . LEU B 1 47 ? -12.344 29.641 7.383 1 86.62 47 LEU B CA 1
ATOM 2257 C C . LEU B 1 47 ? -11.82 30.297 6.105 1 86.62 47 LEU B C 1
ATOM 2259 O O . LEU B 1 47 ? -12.398 31.266 5.621 1 86.62 47 LEU B O 1
ATOM 2263 N N . LYS B 1 48 ? -10.711 29.828 5.676 1 88.81 48 LYS B N 1
ATOM 2264 C CA . LYS B 1 48 ? -10.156 30.188 4.379 1 88.81 48 LYS B CA 1
ATOM 2265 C C . LYS B 1 48 ? -10.227 29.031 3.396 1 88.81 48 LYS B C 1
ATOM 2267 O O . LYS B 1 48 ? -9.828 27.906 3.721 1 88.81 48 LYS B O 1
ATOM 2272 N N . ILE B 1 49 ? -10.75 29.344 2.256 1 88.31 49 ILE B N 1
ATOM 2273 C CA . ILE B 1 49 ? -10.922 28.297 1.26 1 88.31 49 ILE B CA 1
ATOM 2274 C C . ILE B 1 49 ? -9.703 28.234 0.346 1 88.31 49 ILE B C 1
ATOM 2276 O O . ILE B 1 49 ? -9.234 29.281 -0.136 1 88.31 49 ILE B O 1
ATOM 2280 N N . VAL B 1 50 ? -9.227 27.078 0.152 1 90.62 50 VAL B N 1
ATOM 2281 C CA . VAL B 1 50 ? -8.07 26.844 -0.708 1 90.62 50 VAL B CA 1
ATOM 2282 C C . VAL B 1 50 ? -8.406 25.766 -1.747 1 90.62 50 VAL B C 1
ATOM 2284 O O . VAL B 1 50 ? -8.914 24.703 -1.406 1 90.62 50 VAL B O 1
ATOM 2287 N N . LYS B 1 51 ? -8.195 26.109 -3.008 1 91.69 51 LYS B N 1
ATOM 2288 C CA . LYS B 1 51 ? -8.359 25.109 -4.059 1 91.69 51 LYS B CA 1
ATOM 2289 C C . LYS B 1 51 ? -7.172 24.156 -4.105 1 91.69 51 LYS B C 1
ATOM 2291 O O . LYS B 1 51 ? -6.02 24.594 -4.102 1 91.69 51 LYS B O 1
ATOM 2296 N N . ILE B 1 52 ? -7.492 22.859 -4.125 1 93.19 52 ILE B N 1
ATOM 2297 C CA . ILE B 1 52 ? -6.406 21.875 -4.203 1 93.19 52 ILE B CA 1
ATOM 2298 C C . ILE B 1 52 ? -6.906 20.609 -4.879 1 93.19 52 ILE B C 1
ATOM 2300 O O . ILE B 1 52 ? -7.988 20.109 -4.551 1 93.19 52 ILE B O 1
ATOM 2304 N N . ASP B 1 53 ? -6.211 20.203 -5.883 1 93.06 53 ASP B N 1
ATOM 2305 C CA . ASP B 1 53 ? -6.309 18.859 -6.453 1 93.06 53 ASP B CA 1
ATOM 2306 C C . ASP B 1 53 ? -5.082 18.016 -6.098 1 93.06 53 ASP B C 1
ATOM 2308 O O . ASP B 1 53 ? -3.998 18.234 -6.641 1 93.06 53 ASP B O 1
ATOM 2312 N N . VAL B 1 54 ? -5.32 17.016 -5.238 1 94.88 54 VAL B N 1
ATOM 2313 C CA . VAL B 1 54 ? -4.195 16.297 -4.66 1 94.88 54 VAL B CA 1
ATOM 2314 C C . VAL B 1 54 ? -3.547 15.414 -5.727 1 94.88 54 VAL B C 1
ATOM 2316 O O . VAL B 1 54 ? -2.459 14.875 -5.516 1 94.88 54 VAL B O 1
ATOM 2319 N N . SER B 1 55 ? -4.176 15.258 -6.906 1 93.88 55 SER B N 1
ATOM 2320 C CA . SER B 1 55 ? -3.598 14.469 -7.996 1 93.88 55 SER B CA 1
ATOM 2321 C C . SER B 1 55 ? -2.781 15.352 -8.938 1 93.88 55 SER B C 1
ATOM 2323 O O . SER B 1 55 ? -2.213 14.859 -9.914 1 93.88 55 SER B O 1
ATOM 2325 N N . CYS B 1 56 ? -2.721 16.641 -8.617 1 95 56 CYS B N 1
ATOM 2326 C CA . CYS B 1 56 ? -2.008 17.594 -9.453 1 95 56 CYS B CA 1
ATOM 2327 C C . CYS B 1 56 ? -0.962 18.359 -8.641 1 95 56 CYS B C 1
ATOM 2329 O O . CYS B 1 56 ? -1.304 19.188 -7.809 1 95 56 CYS B O 1
ATOM 2331 N N . ASP B 1 57 ? 0.272 18.172 -9.016 1 97.31 57 ASP B N 1
ATOM 2332 C CA . ASP B 1 57 ? 1.37 18.734 -8.234 1 97.31 57 ASP B CA 1
ATOM 2333 C C . ASP B 1 57 ? 1.347 20.25 -8.258 1 97.31 57 ASP B C 1
ATOM 2335 O O . ASP B 1 57 ? 1.62 20.906 -7.25 1 97.31 57 ASP B O 1
ATOM 2339 N N . GLN B 1 58 ? 1.065 20.75 -9.398 1 97.56 58 GLN B N 1
ATOM 2340 C CA . GLN B 1 58 ? 1.009 22.203 -9.484 1 97.56 58 GLN B CA 1
ATOM 2341 C C . GLN B 1 58 ? -0.092 22.766 -8.594 1 97.56 58 GLN B C 1
ATOM 2343 O O . GLN B 1 58 ? 0.099 23.797 -7.934 1 97.56 58 GLN B O 1
ATOM 2348 N N . SER B 1 59 ? -1.243 22.125 -8.578 1 96.69 59 SER B N 1
ATOM 2349 C CA . SER B 1 59 ? -2.334 22.547 -7.703 1 96.69 59 SER B CA 1
ATOM 2350 C C . SER B 1 59 ? -1.906 22.516 -6.238 1 96.69 59 SER B C 1
ATOM 2352 O O . SER B 1 59 ? -2.229 23.438 -5.48 1 96.69 59 SER B O 1
ATOM 2354 N N . ILE B 1 60 ? -1.127 21.562 -5.844 1 97.12 60 ILE B N 1
ATOM 2355 C CA . ILE B 1 60 ? -0.642 21.422 -4.477 1 97.12 60 ILE B CA 1
ATOM 2356 C C . ILE B 1 60 ? 0.326 22.562 -4.152 1 97.12 60 ILE B C 1
ATOM 2358 O O . ILE B 1 60 ? 0.236 23.172 -3.09 1 97.12 60 ILE B O 1
ATOM 2362 N N . LYS B 1 61 ? 1.19 22.875 -5.074 1 97.94 61 LYS B N 1
ATOM 2363 C CA . LYS B 1 61 ? 2.145 23.953 -4.887 1 97.94 61 LYS B CA 1
ATOM 2364 C C . LYS B 1 61 ? 1.428 25.297 -4.754 1 97.94 61 LYS B C 1
ATOM 2366 O O . LYS B 1 61 ? 1.81 26.141 -3.932 1 97.94 61 LYS B O 1
ATOM 2371 N N . ASP B 1 62 ? 0.435 25.469 -5.594 1 97.5 62 ASP B N 1
ATOM 2372 C CA . ASP B 1 62 ? -0.348 26.688 -5.523 1 97.5 62 ASP B CA 1
ATOM 2373 C C . ASP B 1 62 ? -1.058 26.812 -4.176 1 97.5 62 ASP B C 1
ATOM 2375 O O . ASP B 1 62 ? -1.111 27.906 -3.596 1 97.5 62 ASP B O 1
ATOM 2379 N N . ALA B 1 63 ? -1.627 25.766 -3.707 1 95.94 63 ALA B N 1
ATOM 2380 C CA . ALA B 1 63 ? -2.275 25.734 -2.398 1 95.94 63 ALA B CA 1
ATOM 2381 C C . ALA B 1 63 ? -1.282 26.078 -1.29 1 95.94 63 ALA B C 1
ATOM 2383 O O . ALA B 1 63 ? -1.6 26.844 -0.374 1 95.94 63 ALA B O 1
ATOM 2384 N N . PHE B 1 64 ? -0.107 25.484 -1.346 1 97.44 64 PHE B N 1
ATOM 2385 C CA . PHE B 1 64 ? 0.952 25.781 -0.388 1 97.44 64 PHE B CA 1
ATOM 2386 C C . PHE B 1 64 ? 1.235 27.281 -0.34 1 97.44 64 PHE B C 1
ATOM 2388 O O . PHE B 1 64 ? 1.296 27.875 0.74 1 97.44 64 PHE B O 1
ATOM 2395 N N . ALA B 1 65 ? 1.412 27.844 -1.504 1 98 65 ALA B N 1
ATOM 2396 C CA . ALA B 1 65 ? 1.73 29.281 -1.594 1 98 65 ALA B CA 1
ATOM 2397 C C . ALA B 1 65 ? 0.632 30.125 -0.961 1 98 65 ALA B C 1
ATOM 2399 O O . ALA B 1 65 ? 0.918 31.094 -0.265 1 98 65 ALA B O 1
ATOM 2400 N N . GLN B 1 66 ? -0.575 29.766 -1.179 1 96.25 66 GLN B N 1
ATOM 2401 C CA . GLN B 1 66 ? -1.707 30.484 -0.602 1 96.25 66 GLN B CA 1
ATOM 2402 C C . GLN B 1 66 ? -1.7 30.375 0.921 1 96.25 66 GLN B C 1
ATOM 2404 O O . GLN B 1 66 ? -1.884 31.391 1.613 1 96.25 66 GLN B O 1
ATOM 2409 N N . VAL B 1 67 ? -1.5 29.203 1.434 1 96.06 67 VAL B N 1
ATOM 2410 C CA . VAL B 1 67 ? -1.492 28.984 2.875 1 96.06 67 VAL B CA 1
ATOM 2411 C C . VAL B 1 67 ? -0.306 29.703 3.504 1 96.06 67 VAL B C 1
ATOM 2413 O O . VAL B 1 67 ? -0.444 30.344 4.551 1 96.06 67 VAL B O 1
ATOM 2416 N N . GLU B 1 68 ? 0.817 29.625 2.855 1 97.19 68 GLU B N 1
ATOM 2417 C CA . GLU B 1 68 ? 2.025 30.281 3.35 1 97.19 68 GLU B CA 1
ATOM 2418 C C . GLU B 1 68 ? 1.82 31.781 3.488 1 97.19 68 GLU B C 1
ATOM 2420 O O . GLU B 1 68 ? 2.24 32.375 4.48 1 97.19 68 GLU B O 1
ATOM 2425 N N . LYS B 1 69 ? 1.184 32.344 2.533 1 96.81 69 LYS B N 1
ATOM 2426 C CA . LYS B 1 69 ? 0.926 33.781 2.553 1 96.81 69 LYS B CA 1
ATOM 2427 C C . LYS B 1 69 ? 0.076 34.156 3.758 1 96.81 69 LYS B C 1
ATOM 2429 O O . LYS B 1 69 ? 0.257 35.25 4.328 1 96.81 69 LYS B O 1
ATOM 2434 N N . ILE B 1 70 ? -0.751 33.312 4.172 1 94.06 70 ILE B N 1
ATOM 2435 C CA . ILE B 1 70 ? -1.703 33.625 5.234 1 94.06 70 ILE B CA 1
ATOM 2436 C C . ILE B 1 70 ? -1.057 33.375 6.594 1 94.06 70 ILE B C 1
ATOM 2438 O O . ILE B 1 70 ? -1.147 34.219 7.5 1 94.06 70 ILE B O 1
ATOM 2442 N N . VAL B 1 71 ? -0.363 32.281 6.754 1 94.81 71 VAL B N 1
ATOM 2443 C CA . VAL B 1 71 ? 0.105 31.875 8.078 1 94.81 71 VAL B CA 1
ATOM 2444 C C . VAL B 1 71 ? 1.493 32.438 8.328 1 94.81 71 VAL B C 1
ATOM 2446 O O . VAL B 1 71 ? 1.915 32.594 9.484 1 94.81 71 VAL B O 1
ATOM 2449 N N . GLY B 1 72 ? 2.277 32.719 7.332 1 94.12 72 GLY B N 1
ATOM 2450 C CA . GLY B 1 72 ? 3.613 33.281 7.465 1 94.12 72 GLY B CA 1
ATOM 2451 C C . GLY B 1 72 ? 4.512 32.469 8.383 1 94.12 72 GLY B C 1
ATOM 2452 O O . GLY B 1 72 ? 4.621 31.25 8.227 1 94.12 72 GLY B O 1
ATOM 2453 N N . ASP B 1 73 ? 5.012 33.188 9.344 1 94.44 73 ASP B N 1
ATOM 2454 C CA . ASP B 1 73 ? 6.012 32.594 10.227 1 94.44 73 ASP B CA 1
ATOM 2455 C C . ASP B 1 73 ? 5.352 31.719 11.289 1 94.44 73 ASP B C 1
ATOM 2457 O O . ASP B 1 73 ? 6.023 30.922 11.953 1 94.44 73 ASP B O 1
ATOM 2461 N N . SER B 1 74 ? 4.066 31.828 11.414 1 93.81 74 SER B N 1
ATOM 2462 C CA . SER B 1 74 ? 3.371 31.016 12.398 1 93.81 74 SER B CA 1
ATOM 2463 C C . SER B 1 74 ? 3.34 29.547 11.992 1 93.81 74 SER B C 1
ATOM 2465 O O . SER B 1 74 ? 3.229 28.672 12.844 1 93.81 74 SER B O 1
ATOM 2467 N N . GLY B 1 75 ? 3.391 29.359 10.672 1 96.31 75 GLY B N 1
ATOM 2468 C CA . GLY B 1 75 ? 3.383 28 10.164 1 96.31 75 GLY B CA 1
ATOM 2469 C C . GLY B 1 75 ? 2.021 27.344 10.25 1 96.31 75 GLY B C 1
ATOM 2470 O O . GLY B 1 75 ? 1.003 28.016 10.406 1 96.31 75 GLY B O 1
ATOM 2471 N N . LEU B 1 76 ? 2.029 25.984 10.016 1 96.5 76 LEU B N 1
ATOM 2472 C CA . LEU B 1 76 ? 0.83 25.156 10.023 1 96.5 76 LEU B CA 1
ATOM 2473 C C . LEU B 1 76 ? 0.906 24.094 11.109 1 96.5 76 LEU B C 1
ATOM 2475 O O . LEU B 1 76 ? 1.877 23.328 11.18 1 96.5 76 LEU B O 1
ATOM 2479 N N . ASN B 1 77 ? -0.137 24.0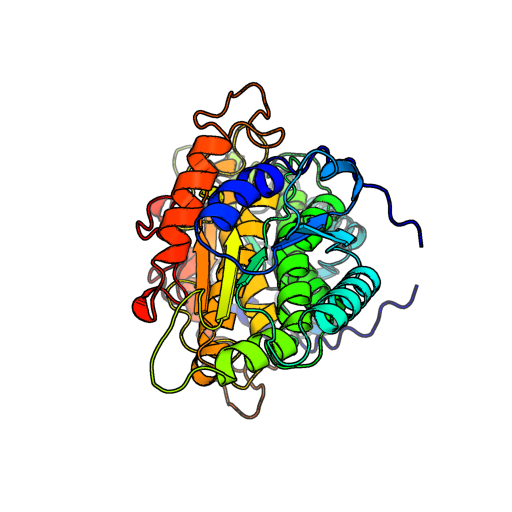16 11.906 1 95.56 77 ASN B N 1
ATOM 2480 C CA . ASN B 1 77 ? -0.072 23.141 13.062 1 95.56 77 ASN B CA 1
ATOM 2481 C C . ASN B 1 77 ? -0.658 21.766 12.758 1 95.56 77 ASN B C 1
ATOM 2483 O O . ASN B 1 77 ? -0.255 20.766 13.359 1 95.56 77 ASN B O 1
ATOM 2487 N N . LEU B 1 78 ? -1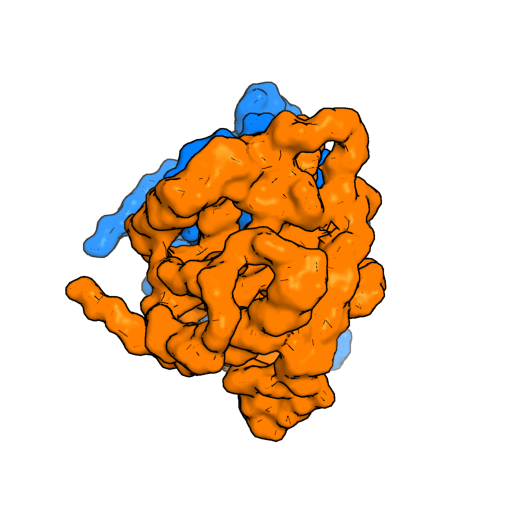.594 21.766 11.852 1 95.19 78 LEU B N 1
ATOM 2488 C CA . LEU B 1 78 ? -2.277 20.5 11.57 1 95.19 78 LEU B CA 1
ATOM 2489 C C . LEU B 1 78 ? -2.586 20.359 10.086 1 95.19 78 LEU B C 1
ATOM 2491 O O . LEU B 1 78 ? -3.193 21.25 9.492 1 95.19 78 LEU B O 1
ATOM 2495 N N . LEU B 1 79 ? -2.1 19.312 9.531 1 95.88 79 LEU B N 1
ATOM 2496 C CA . LEU B 1 79 ? -2.459 18.891 8.188 1 95.88 79 LEU B CA 1
ATOM 2497 C C . LEU B 1 79 ? -3.311 17.625 8.219 1 95.88 79 LEU B C 1
ATOM 2499 O O . LEU B 1 79 ? -2.848 16.578 8.656 1 95.88 79 LEU B O 1
ATOM 2503 N N . LEU B 1 80 ? -4.539 17.781 7.809 1 94.44 80 LEU B N 1
ATOM 2504 C CA . LEU B 1 80 ? -5.461 16.641 7.762 1 94.44 80 LEU B CA 1
ATOM 2505 C C . LEU B 1 80 ? -5.676 16.172 6.324 1 94.44 80 LEU B C 1
ATOM 2507 O O . LEU B 1 80 ? -6.355 16.844 5.543 1 94.44 80 LEU B O 1
ATOM 2511 N N . ASN B 1 81 ? -5.098 15.031 5.996 1 94.31 81 ASN B N 1
ATOM 2512 C CA . ASN B 1 81 ? -5.332 14.406 4.699 1 94.31 81 ASN B CA 1
ATOM 2513 C C . ASN B 1 81 ? -6.594 13.547 4.711 1 94.31 81 ASN B C 1
ATOM 2515 O O . ASN B 1 81 ? -6.586 12.43 5.234 1 94.31 81 ASN B O 1
ATOM 2519 N N . ASN B 1 82 ? -7.59 14 4.012 1 88.31 82 ASN B N 1
ATOM 2520 C CA . ASN B 1 82 ? -8.867 13.297 4.082 1 88.31 82 ASN B CA 1
ATOM 2521 C C . ASN B 1 82 ? -9.375 12.922 2.695 1 88.31 82 ASN B C 1
ATOM 2523 O O . ASN B 1 82 ? -10.312 12.125 2.568 1 88.31 82 ASN B O 1
ATOM 2527 N N . ALA B 1 83 ? -8.742 13.453 1.683 1 81 83 ALA B N 1
ATOM 2528 C CA . ALA B 1 83 ? -9.18 13.117 0.331 1 81 83 ALA B CA 1
ATOM 2529 C C . ALA B 1 83 ? -9.023 11.625 0.058 1 81 83 ALA B C 1
ATOM 2531 O O . ALA B 1 83 ? -8.047 11.008 0.48 1 81 83 ALA B O 1
ATOM 2532 N N . GLY B 1 84 ? -10.039 11.047 -0.576 1 87.94 84 GLY B N 1
ATOM 2533 C CA . GLY B 1 84 ? -10.016 9.641 -0.935 1 87.94 84 GLY B CA 1
ATOM 2534 C C . GLY B 1 84 ? -11.109 9.258 -1.92 1 87.94 84 GLY B C 1
ATOM 2535 O O . GLY B 1 84 ? -12.141 9.922 -2.002 1 87.94 84 GLY B O 1
ATOM 2536 N N . ILE B 1 85 ? -10.836 8.281 -2.672 1 90.5 85 ILE B N 1
ATOM 2537 C CA . ILE B 1 85 ? -11.828 7.73 -3.588 1 90.5 85 ILE B CA 1
ATOM 2538 C C . ILE B 1 85 ? -11.906 6.219 -3.41 1 90.5 85 ILE B C 1
ATOM 2540 O O . ILE B 1 85 ? -11 5.598 -2.857 1 90.5 85 ILE B O 1
ATOM 2544 N N . PHE B 1 86 ? -13 5.699 -3.84 1 91.38 86 PHE B N 1
ATOM 2545 C CA . PHE B 1 86 ? -13.281 4.273 -3.736 1 91.38 86 PHE B CA 1
ATOM 2546 C C . PHE B 1 86 ? -13.812 3.729 -5.059 1 91.38 86 PHE B C 1
ATOM 2548 O O . PHE B 1 86 ? -15.016 3.521 -5.211 1 91.38 86 PHE B O 1
ATOM 2555 N N . PRO B 1 87 ? -12.977 3.512 -6.02 1 92.75 87 PRO B N 1
ATOM 2556 C CA . PRO B 1 87 ? -13.438 2.822 -7.227 1 92.75 87 PRO B CA 1
ATOM 2557 C C . PRO B 1 87 ? -13.578 1.314 -7.031 1 92.75 87 PRO B C 1
ATOM 2559 O O . PRO B 1 87 ? -12.703 0.686 -6.43 1 92.75 87 PRO B O 1
ATOM 2562 N N . SER B 1 88 ? -14.648 0.768 -7.531 1 94 88 SER B N 1
ATOM 2563 C CA . SER B 1 88 ? -14.852 -0.674 -7.438 1 94 88 SER B CA 1
ATOM 2564 C C . SER B 1 88 ? -13.82 -1.432 -8.273 1 94 88 SER B C 1
ATOM 2566 O O . SER B 1 88 ? -13.555 -1.069 -9.414 1 94 88 SER B O 1
ATOM 2568 N N . TYR B 1 89 ? -13.227 -2.434 -7.668 1 96.88 89 TYR B N 1
ATOM 2569 C CA . TYR B 1 89 ? -12.242 -3.297 -8.312 1 96.88 89 TYR B CA 1
ATOM 2570 C C . TYR B 1 89 ? -12.18 -4.66 -7.629 1 96.88 89 TYR B C 1
ATOM 2572 O O . TYR B 1 89 ? -12.008 -4.742 -6.41 1 96.88 89 TYR B O 1
ATOM 2580 N N . PHE B 1 90 ? -12.344 -5.699 -8.398 1 97.44 90 PHE B N 1
ATOM 2581 C CA . PHE B 1 90 ? -12.453 -7.055 -7.875 1 97.44 90 PHE B CA 1
ATOM 2582 C C . PHE B 1 90 ? -11.281 -7.91 -8.352 1 97.44 90 PHE B C 1
ATOM 2584 O O . PHE B 1 90 ? -10.797 -7.742 -9.477 1 97.44 90 PHE B O 1
ATOM 2591 N N . THR B 1 91 ? -10.883 -8.859 -7.504 1 97.94 91 THR B N 1
ATOM 2592 C CA . THR B 1 91 ? -9.898 -9.859 -7.898 1 97.94 91 THR B CA 1
ATOM 2593 C C . THR B 1 91 ? -10.359 -10.609 -9.148 1 97.94 91 THR B C 1
ATOM 2595 O O . THR B 1 91 ? -9.586 -10.797 -10.086 1 97.94 91 THR B O 1
ATOM 2598 N N . ASN B 1 92 ? -11.617 -11.008 -9.172 1 96.44 92 ASN B N 1
ATOM 2599 C CA . ASN B 1 92 ? -12.18 -11.797 -10.258 1 96.44 92 ASN B CA 1
ATOM 2600 C C . ASN B 1 92 ? -12.945 -10.922 -11.25 1 96.44 92 ASN B C 1
ATOM 2602 O O . ASN B 1 92 ? -13.82 -11.414 -11.969 1 96.44 92 ASN B O 1
ATOM 2606 N N . GLY B 1 93 ? -12.664 -9.664 -11.305 1 95.94 93 GLY B N 1
ATOM 2607 C CA . GLY B 1 93 ? -13.383 -8.758 -12.188 1 95.94 93 GLY B CA 1
ATOM 2608 C C . GLY B 1 93 ? -12.555 -8.297 -13.375 1 95.94 93 GLY B C 1
ATOM 2609 O O . GLY B 1 93 ? -11.523 -8.891 -13.688 1 95.94 93 GLY B O 1
ATOM 2610 N N . GLU B 1 94 ? -13.062 -7.285 -14.016 1 97 94 GLU B N 1
ATOM 2611 C CA . GLU B 1 94 ? -12.359 -6.699 -15.148 1 97 94 GLU B CA 1
ATOM 2612 C C . GLU B 1 94 ? -11 -6.148 -14.734 1 97 94 GLU B C 1
ATOM 2614 O O . GLU B 1 94 ? -10.891 -5.465 -13.711 1 97 94 GLU B O 1
ATOM 2619 N N . ILE B 1 95 ? -10.086 -6.539 -15.555 1 97.94 95 ILE B N 1
ATOM 2620 C CA . ILE B 1 95 ? -8.734 -6.074 -15.273 1 97.94 95 ILE B CA 1
ATOM 2621 C C . ILE B 1 95 ? -8.562 -4.652 -15.812 1 97.94 95 ILE B C 1
ATOM 2623 O O . ILE B 1 95 ? -8.75 -4.402 -17 1 97.94 95 ILE B O 1
ATOM 2627 N N . ASN B 1 96 ? -8.258 -3.715 -14.938 1 97.88 96 ASN B N 1
ATOM 2628 C CA . ASN B 1 96 ? -8.109 -2.307 -15.297 1 97.88 96 ASN B CA 1
ATOM 2629 C C . ASN B 1 96 ? -7.023 -1.63 -14.469 1 97.88 96 ASN B C 1
ATOM 2631 O O . ASN B 1 96 ? -7.289 -1.149 -13.367 1 97.88 96 ASN B O 1
ATOM 2635 N N . ARG B 1 97 ? -5.848 -1.516 -15.047 1 97.88 97 ARG B N 1
ATOM 2636 C CA . ARG B 1 97 ? -4.691 -0.925 -14.383 1 97.88 97 ARG B CA 1
ATOM 2637 C C . ARG B 1 97 ? -4.965 0.524 -13.992 1 97.88 97 ARG B C 1
ATOM 2639 O O . ARG B 1 97 ? -4.516 0.983 -12.938 1 97.88 97 ARG B O 1
ATOM 2646 N N . GLU B 1 98 ? -5.633 1.195 -14.805 1 97.44 98 GLU B N 1
ATOM 2647 C CA . GLU B 1 98 ? -5.906 2.609 -14.562 1 97.44 98 GLU B CA 1
ATOM 2648 C C . GLU B 1 98 ? -6.723 2.809 -13.289 1 97.44 98 GLU B C 1
ATOM 2650 O O . GLU B 1 98 ? -6.535 3.795 -12.578 1 97.44 98 GLU B O 1
ATOM 2655 N N . THR B 1 99 ? -7.617 1.921 -13 1 97.69 99 THR B N 1
ATOM 2656 C CA . THR B 1 99 ? -8.414 2.006 -11.781 1 97.69 99 THR B CA 1
ATOM 2657 C C . THR B 1 99 ? -7.527 1.883 -10.547 1 97.69 99 THR B C 1
ATOM 2659 O O . THR B 1 99 ? -7.676 2.645 -9.594 1 97.69 99 THR B O 1
ATOM 2662 N N . LEU B 1 100 ? -6.598 0.944 -10.594 1 98.31 100 LEU B N 1
ATOM 2663 C CA . LEU B 1 100 ? -5.641 0.797 -9.5 1 98.31 100 LEU B CA 1
ATOM 2664 C C . LEU B 1 100 ? -4.82 2.068 -9.328 1 98.31 100 LEU B C 1
ATOM 2666 O O . LEU B 1 100 ? -4.668 2.566 -8.203 1 98.31 100 LEU B O 1
ATOM 2670 N N . MET B 1 101 ? -4.383 2.562 -10.43 1 97.5 101 MET B N 1
ATOM 2671 C CA . MET B 1 101 ? -3.514 3.736 -10.43 1 97.5 101 MET B CA 1
ATOM 2672 C C . MET B 1 101 ? -4.25 4.961 -9.898 1 97.5 101 MET B C 1
ATOM 2674 O O . MET B 1 101 ? -3.715 5.703 -9.078 1 97.5 101 MET B O 1
ATOM 2678 N N . LYS B 1 102 ? -5.398 5.156 -10.383 1 96.88 102 LYS B N 1
ATOM 2679 C CA . LYS B 1 102 ? -6.18 6.312 -9.969 1 96.88 102 LYS B CA 1
ATOM 2680 C C . LYS B 1 102 ? -6.445 6.285 -8.461 1 96.88 102 LYS B C 1
ATOM 2682 O O . LYS B 1 102 ? -6.289 7.301 -7.781 1 96.88 102 LYS B O 1
ATOM 2687 N N . CYS B 1 103 ? -6.828 5.172 -7.953 1 97.44 103 CYS B N 1
ATOM 2688 C CA . CYS B 1 103 ? -7.117 5.02 -6.535 1 97.44 103 CYS B CA 1
ATOM 2689 C C . CYS B 1 103 ? -5.883 5.309 -5.688 1 97.44 103 CYS B C 1
ATOM 2691 O O . CYS B 1 103 ? -5.941 6.098 -4.746 1 97.44 103 CYS B O 1
ATOM 2693 N N . MET B 1 104 ? -4.816 4.73 -6.078 1 98.5 104 MET B N 1
ATOM 2694 C CA . MET B 1 104 ? -3.555 4.902 -5.363 1 98.5 104 MET B CA 1
ATOM 2695 C C . MET B 1 104 ? -3.088 6.352 -5.422 1 98.5 104 MET B C 1
ATOM 2697 O O . MET B 1 104 ? -2.623 6.902 -4.426 1 98.5 104 MET B O 1
ATOM 2701 N N . ASN B 1 105 ? -3.203 6.93 -6.551 1 97.81 105 ASN B N 1
ATOM 2702 C CA . ASN B 1 105 ? -2.746 8.297 -6.781 1 97.81 105 ASN B CA 1
ATOM 2703 C C . ASN B 1 105 ? -3.447 9.281 -5.852 1 97.81 105 ASN B C 1
ATOM 2705 O O . ASN B 1 105 ? -2.809 10.172 -5.289 1 97.81 105 ASN B O 1
ATOM 2709 N N . VAL B 1 106 ? -4.645 9.102 -5.648 1 96.19 106 VAL B N 1
ATOM 2710 C CA . VAL B 1 106 ? -5.426 10.023 -4.832 1 96.19 106 VAL B CA 1
ATOM 2711 C C . VAL B 1 106 ? -5.273 9.664 -3.355 1 96.19 106 VAL B C 1
ATOM 2713 O O . VAL B 1 106 ? -4.957 10.516 -2.527 1 96.19 106 VAL B O 1
ATOM 2716 N N . ASN B 1 107 ? -5.398 8.391 -3.037 1 96.75 107 ASN B N 1
ATOM 2717 C CA . ASN B 1 107 ? -5.543 7.953 -1.651 1 96.75 107 ASN B CA 1
ATOM 2718 C C . ASN B 1 107 ? -4.195 7.91 -0.934 1 96.75 107 ASN B C 1
ATOM 2720 O O . ASN B 1 107 ? -4.141 7.996 0.294 1 96.75 107 ASN B O 1
ATOM 2724 N N . ALA B 1 108 ? -3.141 7.73 -1.71 1 98.31 108 ALA B N 1
ATOM 2725 C CA . ALA B 1 108 ? -1.859 7.523 -1.037 1 98.31 108 ALA B CA 1
ATOM 2726 C C . ALA B 1 108 ? -0.812 8.516 -1.54 1 98.31 108 ALA B C 1
ATOM 2728 O O . ALA B 1 108 ? -0.168 9.203 -0.745 1 98.31 108 ALA B O 1
ATOM 2729 N N . PHE B 1 109 ? -0.696 8.672 -2.84 1 98.56 109 PHE B N 1
ATOM 2730 C CA . PHE B 1 109 ? 0.322 9.578 -3.359 1 98.56 109 PHE B CA 1
ATOM 2731 C C . PHE B 1 109 ? -0.073 11.031 -3.119 1 98.56 109 PHE B C 1
ATOM 2733 O O . PHE B 1 109 ? 0.787 11.883 -2.887 1 98.56 109 PHE B O 1
ATOM 2740 N N . GLY B 1 110 ? -1.363 11.328 -3.244 1 97.19 110 GLY B N 1
ATOM 2741 C CA . GLY B 1 110 ? -1.834 12.656 -2.889 1 97.19 110 GLY B CA 1
ATOM 2742 C C . GLY B 1 110 ? -1.373 13.109 -1.516 1 97.19 110 GLY B C 1
ATOM 2743 O O . GLY B 1 110 ? -0.634 14.086 -1.393 1 97.19 110 GLY B O 1
ATOM 2744 N N . PRO B 1 111 ? -1.729 12.328 -0.511 1 97.81 111 PRO B N 1
ATOM 2745 C CA . PRO B 1 111 ? -1.283 12.641 0.848 1 97.81 111 PRO B CA 1
ATOM 2746 C C . PRO B 1 111 ? 0.237 12.734 0.965 1 97.81 111 PRO B C 1
ATOM 2748 O O . PRO B 1 111 ? 0.755 13.562 1.714 1 97.81 111 PRO B O 1
ATOM 2751 N N . ALA B 1 112 ? 0.956 11.875 0.264 1 98.62 112 ALA B N 1
ATOM 2752 C CA . ALA B 1 112 ? 2.416 11.914 0.309 1 98.62 112 ALA B CA 1
ATOM 2753 C C . ALA B 1 112 ? 2.945 13.25 -0.193 1 98.62 112 ALA B C 1
ATOM 2755 O O . ALA B 1 112 ? 3.715 13.922 0.499 1 98.62 112 ALA B O 1
ATOM 2756 N N . ILE B 1 113 ? 2.518 13.656 -1.34 1 98.44 113 ILE B N 1
ATOM 2757 C CA . ILE B 1 113 ? 3.01 14.867 -1.985 1 98.44 113 ILE B CA 1
ATOM 2758 C C . ILE B 1 113 ? 2.541 16.094 -1.204 1 98.44 113 ILE B C 1
ATOM 2760 O O . ILE B 1 113 ? 3.309 17.031 -1.001 1 98.44 113 ILE B O 1
ATOM 2764 N N . VAL B 1 114 ? 1.31 16.094 -0.754 1 98 114 VAL B N 1
ATOM 2765 C CA . VAL B 1 114 ? 0.784 17.188 0.037 1 98 114 VAL B CA 1
ATOM 2766 C C . VAL B 1 114 ? 1.6 17.344 1.318 1 98 114 VAL B C 1
ATOM 2768 O O . VAL B 1 114 ? 2.049 18.453 1.647 1 98 114 VAL B O 1
ATOM 2771 N N . SER B 1 115 ? 1.779 16.234 2.053 1 98.5 115 SER B N 1
ATOM 2772 C CA . SER B 1 115 ? 2.523 16.281 3.307 1 98.5 115 SER B CA 1
ATOM 2773 C C . SER B 1 115 ? 3.943 16.797 3.094 1 98.5 115 SER B C 1
ATOM 2775 O O . SER B 1 115 ? 4.418 17.656 3.838 1 98.5 115 SER B O 1
ATOM 2777 N N . GLN B 1 116 ? 4.594 16.281 2.064 1 98.62 116 GLN B N 1
ATOM 2778 C CA . GLN B 1 116 ? 5.961 16.703 1.783 1 98.62 116 GLN B CA 1
ATOM 2779 C C . GLN B 1 116 ? 6.012 18.188 1.408 1 98.62 116 GLN B C 1
ATOM 2781 O O . GLN B 1 116 ? 6.895 18.906 1.861 1 98.62 116 GLN B O 1
ATOM 2786 N N . THR B 1 117 ? 5.102 18.594 0.604 1 98.44 117 THR B N 1
ATOM 2787 C CA . THR B 1 117 ? 5.062 19.984 0.141 1 98.44 117 THR B CA 1
ATOM 2788 C C . THR B 1 117 ? 4.828 20.938 1.309 1 98.44 117 THR B C 1
ATOM 2790 O O . THR B 1 117 ? 5.375 22.047 1.331 1 98.44 117 THR B O 1
ATOM 2793 N N . PHE B 1 118 ? 4.078 20.531 2.305 1 98.25 118 PHE B N 1
ATOM 2794 C CA . PHE B 1 118 ? 3.684 21.406 3.4 1 98.25 118 PHE B CA 1
ATOM 2795 C C . PHE B 1 118 ? 4.641 21.266 4.578 1 98.25 118 PHE B C 1
ATOM 2797 O O . PHE B 1 118 ? 4.461 21.906 5.609 1 98.25 118 PHE B O 1
ATOM 2804 N N . LEU B 1 119 ? 5.676 20.453 4.477 1 98.31 119 LEU B N 1
ATOM 2805 C CA . LEU B 1 119 ? 6.605 20.172 5.566 1 98.31 119 LEU B CA 1
ATOM 2806 C C . LEU B 1 119 ? 7.266 21.469 6.062 1 98.31 119 LEU B C 1
ATOM 2808 O O . LEU B 1 119 ? 7.414 21.656 7.27 1 98.31 119 LEU B O 1
ATOM 2812 N N . PRO B 1 120 ? 7.652 22.375 5.164 1 98.19 120 PRO B N 1
ATOM 2813 C CA . PRO B 1 120 ? 8.297 23.594 5.66 1 98.19 120 PRO B CA 1
ATOM 2814 C C . PRO B 1 120 ? 7.406 24.375 6.629 1 98.19 120 PRO B C 1
ATOM 2816 O O . PRO B 1 120 ? 7.895 24.906 7.633 1 98.19 120 PRO B O 1
ATOM 2819 N N . LEU B 1 121 ? 6.137 24.453 6.387 1 97.88 121 LEU B N 1
ATOM 2820 C CA . LEU B 1 121 ? 5.23 25.172 7.262 1 97.88 121 LEU B CA 1
ATOM 2821 C C . LEU B 1 121 ? 4.992 24.406 8.555 1 97.88 121 LEU B C 1
ATOM 2823 O O . LEU B 1 121 ? 4.816 25.016 9.617 1 97.88 121 LEU B O 1
ATOM 2827 N N . LEU B 1 122 ? 4.973 23.094 8.469 1 97.94 122 LEU B N 1
ATOM 2828 C CA . LEU B 1 122 ? 4.828 22.266 9.664 1 97.94 122 LEU B CA 1
ATOM 2829 C C . LEU B 1 122 ? 6.055 22.391 10.562 1 97.94 122 LEU B C 1
ATOM 2831 O O . LEU B 1 122 ? 5.922 22.5 11.781 1 97.94 122 LEU B O 1
ATOM 2835 N N . LYS B 1 123 ? 7.227 22.406 9.938 1 97.75 123 LYS B N 1
ATOM 2836 C CA . LYS B 1 123 ? 8.469 22.562 10.688 1 97.75 123 LYS B CA 1
ATOM 2837 C C . LYS B 1 123 ? 8.539 23.922 11.367 1 97.75 123 LYS B C 1
ATOM 2839 O O . LYS B 1 123 ? 9.008 24.047 12.5 1 97.75 123 LYS B O 1
ATOM 2844 N N . LYS B 1 124 ? 8.078 24.875 10.672 1 97.06 124 LYS B N 1
ATOM 2845 C CA . LYS B 1 124 ? 8.031 26.219 11.242 1 97.06 124 LYS B CA 1
ATOM 2846 C C . LYS B 1 124 ? 7.148 26.266 12.484 1 97.06 124 LYS B C 1
ATOM 2848 O O . LYS B 1 124 ? 7.547 26.812 13.516 1 97.06 124 LYS B O 1
ATOM 2853 N N . ALA B 1 125 ? 5.98 25.688 12.391 1 96.44 125 ALA B N 1
ATOM 2854 C CA . ALA B 1 125 ? 5.07 25.656 13.531 1 96.44 125 ALA B CA 1
ATOM 2855 C C . ALA B 1 125 ? 5.688 24.875 14.695 1 96.44 125 ALA B C 1
ATOM 2857 O O . ALA B 1 125 ? 5.605 25.312 15.844 1 96.44 125 ALA B O 1
ATOM 2858 N N . SER B 1 126 ? 6.258 23.797 14.344 1 97.12 126 SER B N 1
ATOM 2859 C CA . SER B 1 126 ? 6.863 22.953 15.367 1 97.12 126 SER B CA 1
ATOM 2860 C C . SER B 1 126 ? 7.98 23.688 16.094 1 97.12 126 SER B C 1
ATOM 2862 O O . SER B 1 126 ? 8.141 23.547 17.312 1 97.12 126 SER B O 1
ATOM 2864 N N . ALA B 1 127 ? 8.688 24.484 15.438 1 95.5 127 ALA B N 1
ATOM 2865 C CA . ALA B 1 127 ? 9.859 25.172 15.969 1 95.5 127 ALA B CA 1
ATOM 2866 C C . ALA B 1 127 ? 9.453 26.281 16.938 1 95.5 127 ALA B C 1
ATOM 2868 O O . ALA B 1 127 ? 10.289 26.781 17.703 1 95.5 127 ALA B O 1
ATOM 2869 N N . HIS B 1 128 ? 8.25 26.656 16.859 1 93.5 128 HIS B N 1
ATOM 2870 C CA . HIS B 1 128 ? 7.785 27.703 17.766 1 93.5 128 HIS B CA 1
ATOM 2871 C C . HIS B 1 128 ? 7.652 27.203 19.188 1 93.5 128 HIS B C 1
ATOM 2873 O O . HIS B 1 128 ? 7.633 27.984 20.141 1 93.5 128 HIS B O 1
ATOM 2879 N N . GLN B 1 129 ? 7.434 26 19.297 1 87.94 129 GLN B N 1
ATOM 2880 C CA . GLN B 1 129 ? 7.297 25.422 20.625 1 87.94 129 GLN B CA 1
ATOM 2881 C C . GLN B 1 129 ? 8.609 24.797 21.094 1 87.94 129 GLN B C 1
ATOM 2883 O O . GLN B 1 129 ? 9.336 24.203 20.297 1 87.94 129 GLN B O 1
ATOM 2888 N N . SER B 1 130 ? 8.914 25.125 22.359 1 84 130 SER B N 1
ATOM 2889 C CA . SER B 1 130 ? 10.133 24.562 22.938 1 84 130 SER B CA 1
ATOM 2890 C C . SER B 1 130 ? 9.836 23.312 23.75 1 84 130 SER B C 1
ATOM 2892 O O . SER B 1 130 ? 8.68 23.047 24.109 1 84 130 SER B O 1
ATOM 2894 N N . GLY B 1 131 ? 10.852 22.484 23.922 1 87.69 131 GLY B N 1
ATOM 2895 C CA . GLY B 1 131 ? 10.734 21.328 24.797 1 87.69 131 GLY B CA 1
ATOM 2896 C C . GLY B 1 131 ? 10.273 20.078 24.078 1 87.69 131 GLY B C 1
ATOM 2897 O O . GLY B 1 131 ? 10.484 19.938 22.875 1 87.69 131 GLY B O 1
ATOM 2898 N N . ASP B 1 132 ? 9.648 19.078 24.875 1 90.38 132 ASP B N 1
ATOM 2899 C CA . ASP B 1 132 ? 9.367 17.734 24.375 1 90.38 132 ASP B CA 1
ATOM 2900 C C . ASP B 1 132 ? 7.867 17.531 24.156 1 90.38 132 ASP B C 1
ATOM 2902 O O . ASP B 1 132 ? 7.391 16.391 24.094 1 90.38 132 ASP B O 1
ATOM 2906 N N . HIS B 1 133 ? 7.273 18.703 23.969 1 92.12 133 HIS B N 1
ATOM 2907 C CA . HIS B 1 133 ? 5.832 18.656 23.75 1 92.12 133 HIS B CA 1
ATOM 2908 C C . HIS B 1 133 ? 5.508 18.188 22.344 1 92.12 133 HIS B C 1
ATOM 2910 O O . HIS B 1 133 ? 6.168 18.578 21.375 1 92.12 133 HIS B O 1
ATOM 2916 N N . TRP B 1 134 ? 4.508 17.234 22.281 1 95.75 134 TRP B N 1
ATOM 2917 C CA . TRP B 1 134 ? 3.943 16.781 21.016 1 95.75 134 TRP B CA 1
ATOM 2918 C C . TRP B 1 134 ? 2.43 16.984 20.984 1 95.75 134 TRP B C 1
ATOM 2920 O O . TRP B 1 134 ? 1.76 16.797 22.016 1 95.75 134 TRP B O 1
ATOM 2930 N N . GLY B 1 135 ? 1.923 17.312 19.844 1 94.19 135 GLY B N 1
ATOM 2931 C CA . GLY B 1 135 ? 0.481 17.438 19.703 1 94.19 135 GLY B CA 1
ATOM 2932 C C . GLY B 1 135 ? 0.072 18.281 18.516 1 94.19 135 GLY B C 1
ATOM 2933 O O . GLY B 1 135 ? 0.925 18.828 17.812 1 94.19 135 GLY B O 1
ATOM 2934 N N . VAL B 1 136 ? -1.306 18.422 18.328 1 93.31 136 VAL B N 1
ATOM 2935 C CA . VAL B 1 136 ? -1.842 19.141 17.172 1 93.31 136 VAL B CA 1
ATOM 2936 C C . VAL B 1 136 ? -1.653 20.641 17.375 1 93.31 136 VAL B C 1
ATOM 2938 O O . VAL B 1 136 ? -1.777 21.438 16.438 1 93.31 136 VAL B O 1
ATOM 2941 N N . ASP B 1 137 ? -1.334 21.031 18.578 1 91.25 137 ASP B N 1
ATOM 2942 C CA . ASP B 1 137 ? -1.073 22.438 18.859 1 91.25 137 ASP B CA 1
ATOM 2943 C C . ASP B 1 137 ? 0.359 22.812 18.484 1 91.25 137 ASP B C 1
ATOM 2945 O O . ASP B 1 137 ? 0.695 24 18.406 1 91.25 137 ASP B O 1
ATOM 2949 N N . ARG B 1 138 ? 1.198 21.922 18.281 1 95.19 138 ARG B N 1
ATOM 2950 C CA . ARG B 1 138 ? 2.543 22.156 17.766 1 95.19 138 ARG B CA 1
ATOM 2951 C C . ARG B 1 138 ? 2.609 21.906 16.266 1 95.19 138 ARG B C 1
ATOM 2953 O O . ARG B 1 138 ? 2.428 22.828 15.469 1 95.19 138 ARG B O 1
ATOM 2960 N N . ALA B 1 139 ? 2.639 20.562 15.867 1 97.31 139 ALA B N 1
ATOM 2961 C CA . ALA B 1 139 ? 2.561 20.188 14.461 1 97.31 139 ALA B CA 1
ATOM 2962 C C . ALA B 1 139 ? 2.188 18.719 14.305 1 97.31 139 ALA B C 1
ATOM 2964 O O . ALA B 1 139 ? 2.75 17.844 14.984 1 97.31 139 ALA B O 1
ATOM 2965 N N . ALA B 1 140 ? 1.212 18.484 13.445 1 97.94 140 ALA B N 1
ATOM 2966 C CA . ALA B 1 140 ? 0.767 17.109 13.234 1 97.94 140 ALA B CA 1
ATOM 2967 C C . ALA B 1 140 ? 0.274 16.906 11.805 1 97.94 140 ALA B C 1
ATOM 2969 O O . ALA B 1 140 ? -0.277 17.828 11.195 1 97.94 140 ALA B O 1
ATOM 2970 N N . ILE B 1 141 ? 0.561 15.711 11.32 1 98.12 141 ILE B N 1
ATOM 2971 C CA . ILE B 1 141 ? -0.057 15.18 10.109 1 98.12 141 ILE B CA 1
ATOM 2972 C C . ILE B 1 141 ? -1.007 14.047 10.469 1 98.12 141 ILE B C 1
ATOM 2974 O O . ILE B 1 141 ? -0.608 13.078 11.125 1 98.12 141 ILE B O 1
ATOM 2978 N N . VAL B 1 142 ? -2.234 14.211 10.086 1 97.25 142 VAL B N 1
ATOM 2979 C CA . VAL B 1 142 ? -3.221 13.164 10.32 1 97.25 142 VAL B CA 1
ATOM 2980 C C . VAL B 1 142 ? -3.77 12.672 8.977 1 97.25 142 VAL B C 1
ATOM 2982 O O . VAL B 1 142 ? -4.207 13.469 8.148 1 97.25 142 VAL B O 1
ATOM 2985 N N . ASN B 1 143 ? -3.672 11.367 8.773 1 97.06 143 ASN B N 1
ATOM 2986 C CA . ASN B 1 143 ? -4.234 10.719 7.594 1 97.06 143 ASN B CA 1
ATOM 2987 C C . ASN B 1 143 ? -5.539 9.992 7.922 1 97.06 143 ASN B C 1
ATOM 2989 O O . ASN B 1 143 ? -5.598 9.211 8.867 1 97.06 143 ASN B O 1
ATOM 2993 N N . ILE B 1 144 ? -6.508 10.258 7.125 1 93.88 144 ILE B N 1
ATOM 2994 C CA . ILE B 1 144 ? -7.742 9.5 7.266 1 93.88 144 ILE B CA 1
ATOM 2995 C C . ILE B 1 144 ? -7.637 8.188 6.484 1 93.88 144 ILE B C 1
ATOM 2997 O O . ILE B 1 144 ? -7.707 8.188 5.254 1 93.88 144 ILE B O 1
ATOM 3001 N N . SER B 1 145 ? -7.469 7.176 7.227 1 94.75 145 SER B N 1
ATOM 3002 C CA . SER B 1 145 ? -7.355 5.82 6.695 1 94.75 145 SER B CA 1
ATOM 3003 C C . SER B 1 145 ? -8.703 5.109 6.707 1 94.75 145 SER B C 1
ATOM 3005 O O . SER B 1 145 ? -9.734 5.715 6.402 1 94.75 145 SER B O 1
ATOM 3007 N N . SER B 1 146 ? -8.664 3.82 6.824 1 89.31 146 SER B N 1
ATOM 3008 C CA . SER B 1 146 ? -9.859 2.98 6.805 1 89.31 146 SER B CA 1
ATOM 3009 C C . SER B 1 146 ? -9.609 1.656 7.523 1 89.31 146 SER B C 1
ATOM 3011 O O . SER B 1 146 ? -8.469 1.198 7.621 1 89.31 146 SER B O 1
ATOM 3013 N N . PHE B 1 147 ? -10.734 1.142 8.023 1 88.19 147 PHE B N 1
ATOM 3014 C CA . PHE B 1 147 ? -10.641 -0.219 8.539 1 88.19 147 PHE B CA 1
ATOM 3015 C C . PHE B 1 147 ? -10.086 -1.162 7.473 1 88.19 147 PHE B C 1
ATOM 3017 O O . PHE B 1 147 ? -9.367 -2.113 7.793 1 88.19 147 PHE B O 1
ATOM 3024 N N . TRP B 1 148 ? -10.344 -0.859 6.309 1 91.31 148 TRP B N 1
ATOM 3025 C CA . TRP B 1 148 ? -9.977 -1.694 5.168 1 91.31 148 TRP B CA 1
ATOM 3026 C C . TRP B 1 148 ? -8.492 -1.55 4.852 1 91.31 148 TRP B C 1
ATOM 3028 O O . TRP B 1 148 ? -7.961 -2.256 3.988 1 91.31 148 TRP B O 1
ATOM 3038 N N . ALA B 1 149 ? -7.828 -0.749 5.609 1 94.25 149 ALA B N 1
ATOM 3039 C CA . ALA B 1 149 ? -6.387 -0.61 5.441 1 94.25 149 ALA B CA 1
ATOM 3040 C C . ALA B 1 149 ? -5.641 -1.728 6.168 1 94.25 149 ALA B C 1
ATOM 3042 O O . ALA B 1 149 ? -4.461 -1.97 5.898 1 94.25 149 ALA B O 1
ATOM 3043 N N . SER B 1 150 ? -6.273 -2.348 7.113 1 95.12 150 SER B N 1
ATOM 3044 C CA . SER B 1 150 ? -5.641 -3.393 7.906 1 95.12 150 SER B CA 1
ATOM 3045 C C . SER B 1 150 ? -5.465 -4.676 7.098 1 95.12 150 SER B C 1
ATOM 3047 O O . SER B 1 150 ? -6.449 -5.266 6.645 1 95.12 150 SER B O 1
ATOM 3049 N N . VAL B 1 151 ? -4.242 -5.078 6.988 1 96.44 151 VAL B N 1
ATOM 3050 C CA . VAL B 1 151 ? -3.977 -6.32 6.273 1 96.44 151 VAL B CA 1
ATOM 3051 C C . VAL B 1 151 ? -4.289 -7.512 7.176 1 96.44 151 VAL B C 1
ATOM 3053 O O . VAL B 1 151 ? -4.941 -8.469 6.746 1 96.44 151 VAL B O 1
ATOM 3056 N N . SER B 1 152 ? -3.883 -7.379 8.43 1 94.62 152 SER B N 1
ATOM 3057 C CA . SER B 1 152 ? -4.031 -8.477 9.375 1 94.62 152 SER B CA 1
ATOM 3058 C C . SER B 1 152 ? -5.5 -8.789 9.641 1 94.62 152 SER B C 1
ATOM 3060 O O . SER B 1 152 ? -5.855 -9.93 9.945 1 94.62 152 SER B O 1
ATOM 3062 N N . GLN B 1 153 ? -6.359 -7.793 9.461 1 93.12 153 GLN B N 1
ATOM 3063 C CA . GLN B 1 153 ? -7.762 -7.992 9.805 1 93.12 153 GLN B CA 1
ATOM 3064 C C . GLN B 1 153 ? -8.617 -8.164 8.547 1 93.12 153 GLN B C 1
ATOM 3066 O O . GLN B 1 153 ? -9.852 -8.211 8.633 1 93.12 153 GLN B O 1
ATOM 3071 N N . ASN B 1 154 ? -7.957 -8.188 7.434 1 94.69 154 ASN B N 1
ATOM 3072 C CA . ASN B 1 154 ? -8.695 -8.391 6.191 1 94.69 154 ASN B CA 1
ATOM 3073 C C . ASN B 1 154 ? -9.258 -9.805 6.105 1 94.69 154 ASN B C 1
ATOM 3075 O O . ASN B 1 154 ? -8.508 -10.766 5.945 1 94.69 154 ASN B O 1
ATOM 3079 N N . GLN B 1 155 ? -10.633 -9.906 6.137 1 92.81 155 GLN B N 1
ATOM 3080 C CA . GLN B 1 155 ? -11.273 -11.211 6.105 1 92.81 155 GLN B CA 1
ATOM 3081 C C . GLN B 1 155 ? -12.328 -11.281 4.996 1 92.81 155 GLN B C 1
ATOM 3083 O O . GLN B 1 155 ? -12.953 -12.328 4.793 1 92.81 155 GLN B O 1
ATOM 3088 N N . ASP B 1 156 ? -12.484 -10.188 4.238 1 92.88 156 ASP B N 1
ATOM 3089 C CA . ASP B 1 156 ? -13.602 -10.18 3.301 1 92.88 156 ASP B CA 1
ATOM 3090 C C . ASP B 1 156 ? -13.117 -10.016 1.863 1 92.88 156 ASP B C 1
ATOM 3092 O O . ASP B 1 156 ? -13.922 -9.852 0.943 1 92.88 156 ASP B O 1
ATOM 3096 N N . GLY B 1 157 ? -11.797 -10.047 1.65 1 96.25 157 GLY B N 1
ATOM 3097 C CA . GLY B 1 157 ? -11.273 -9.906 0.303 1 96.25 157 GLY B CA 1
ATOM 3098 C C . GLY B 1 157 ? -11.727 -8.641 -0.391 1 96.25 157 GLY B C 1
ATOM 3099 O O . GLY B 1 157 ? -11.68 -7.555 0.194 1 96.25 157 GLY B O 1
ATOM 3100 N N . SER B 1 158 ? -12.094 -8.773 -1.663 1 95.38 158 SER B N 1
ATOM 3101 C CA . SER B 1 158 ? -12.625 -7.621 -2.385 1 95.38 158 SER B CA 1
ATOM 3102 C C . SER B 1 158 ? -14.023 -7.258 -1.9 1 95.38 158 SER B C 1
ATOM 3104 O O . SER B 1 158 ? -14.5 -6.148 -2.143 1 95.38 158 SER B O 1
ATOM 3106 N N . GLY B 1 159 ? -14.672 -8.195 -1.264 1 91.44 159 GLY B N 1
ATOM 3107 C CA . GLY B 1 159 ? -16.031 -7.996 -0.774 1 91.44 159 GLY B CA 1
ATOM 3108 C C . GLY B 1 159 ? -17.031 -7.727 -1.882 1 91.44 159 GLY B C 1
ATOM 3109 O O . GLY B 1 159 ? -16.719 -7.895 -3.062 1 91.44 159 GLY B O 1
ATOM 3110 N N . LYS B 1 160 ? -18.234 -7.352 -1.468 1 88.12 160 LYS B N 1
ATOM 3111 C CA . LYS B 1 160 ? -19.328 -7.121 -2.41 1 88.12 160 LYS B CA 1
ATOM 3112 C C . LYS B 1 160 ? -19.125 -5.816 -3.18 1 88.12 160 LYS B C 1
ATOM 3114 O O . LYS B 1 160 ? -19.672 -5.648 -4.273 1 88.12 160 LYS B O 1
ATOM 3119 N N . LEU B 1 161 ? -18.281 -4.984 -2.617 1 88.62 161 LEU B N 1
ATOM 3120 C CA . LEU B 1 161 ? -18.156 -3.648 -3.193 1 88.62 161 LEU B CA 1
ATOM 3121 C C . LEU B 1 161 ? -16.922 -3.553 -4.082 1 88.62 161 LEU B C 1
ATOM 3123 O O . LEU B 1 161 ? -16.688 -2.523 -4.723 1 88.62 161 LEU B O 1
ATOM 3127 N N . GLY B 1 162 ? -16.094 -4.598 -4.137 1 94.31 162 GLY B N 1
ATOM 3128 C CA . GLY B 1 162 ? -14.875 -4.516 -4.918 1 94.31 162 GLY B CA 1
ATOM 3129 C C . GLY B 1 162 ? -13.844 -3.584 -4.316 1 94.31 162 GLY B C 1
ATOM 3130 O O . GLY B 1 162 ? -13.359 -2.664 -4.984 1 94.31 162 GLY B O 1
ATOM 3131 N N . SER B 1 163 ? -13.367 -3.936 -3.08 1 95.12 163 SER B N 1
ATOM 3132 C CA . SER B 1 163 ? -12.57 -2.99 -2.307 1 95.12 163 SER B CA 1
ATOM 3133 C C . SER B 1 163 ? -11.078 -3.238 -2.498 1 95.12 163 SER B C 1
ATOM 3135 O O . SER B 1 163 ? -10.25 -2.695 -1.763 1 95.12 163 SER B O 1
ATOM 3137 N N . LEU B 1 164 ? -10.734 -4.039 -3.469 1 98.12 164 LEU B N 1
ATOM 3138 C CA . LEU B 1 164 ? -9.344 -4.441 -3.611 1 98.12 164 LEU B CA 1
ATOM 3139 C C . LEU B 1 164 ? -8.445 -3.229 -3.799 1 98.12 164 LEU B C 1
ATOM 3141 O O . LEU B 1 164 ? -7.473 -3.049 -3.059 1 98.12 164 LEU B O 1
ATOM 3145 N N . ALA B 1 165 ? -8.758 -2.371 -4.754 1 98.19 165 ALA B N 1
ATOM 3146 C CA . ALA B 1 165 ? -7.926 -1.202 -5.031 1 98.19 165 ALA B CA 1
ATOM 3147 C C . ALA B 1 165 ? -7.879 -0.267 -3.824 1 98.19 165 ALA B C 1
ATOM 3149 O O . ALA B 1 165 ? -6.82 0.27 -3.488 1 98.19 165 ALA B O 1
ATOM 3150 N N . TYR B 1 166 ? -9.016 -0.101 -3.201 1 96.12 166 TYR B N 1
ATOM 3151 C CA . TYR B 1 166 ? -9.117 0.764 -2.031 1 96.12 166 TYR B CA 1
ATOM 3152 C C . TYR B 1 166 ? -8.273 0.228 -0.879 1 96.12 166 TYR B C 1
ATOM 3154 O O . TYR B 1 166 ? -7.512 0.974 -0.264 1 96.12 166 TYR B O 1
ATOM 3162 N N . LYS B 1 167 ? -8.383 -1.045 -0.617 1 97.56 167 LYS B N 1
ATOM 3163 C CA . LYS B 1 167 ? -7.609 -1.668 0.454 1 97.56 167 LYS B CA 1
ATOM 3164 C C . LYS B 1 167 ? -6.109 -1.505 0.216 1 97.56 167 LYS B C 1
ATOM 3166 O O . LYS B 1 167 ? -5.367 -1.152 1.133 1 97.56 167 LYS B O 1
ATOM 3171 N N . MET B 1 168 ? -5.699 -1.765 -1.002 1 98.62 168 MET B N 1
ATOM 3172 C CA . MET B 1 168 ? -4.289 -1.589 -1.343 1 98.62 168 MET B CA 1
ATOM 3173 C C . MET B 1 168 ? -3.842 -0.156 -1.077 1 98.62 168 MET B C 1
ATOM 3175 O O . MET B 1 168 ? -2.789 0.067 -0.474 1 98.62 168 MET B O 1
ATOM 3179 N N . SER B 1 169 ? -4.617 0.812 -1.477 1 98.31 169 SER B N 1
ATOM 3180 C CA . SER B 1 169 ? -4.246 2.219 -1.369 1 98.31 169 SER B CA 1
ATOM 3181 C C . SER B 1 169 ? -4.172 2.662 0.088 1 98.31 169 SER B C 1
ATOM 3183 O O . SER B 1 169 ? -3.27 3.408 0.47 1 98.31 169 SER B O 1
ATOM 3185 N N . LYS B 1 170 ? -5.102 2.217 0.845 1 97.94 170 LYS B N 1
ATOM 3186 C CA . LYS B 1 170 ? -5.148 2.652 2.238 1 97.94 170 LYS B CA 1
ATOM 3187 C C . LYS B 1 170 ? -4.082 1.944 3.072 1 97.94 170 LYS B C 1
ATOM 3189 O O . LYS B 1 170 ? -3.561 2.514 4.031 1 97.94 170 LYS B O 1
ATOM 3194 N N . SER B 1 171 ? -3.736 0.725 2.699 1 98.44 171 SER B N 1
ATOM 3195 C CA . SER B 1 171 ? -2.572 0.1 3.32 1 98.44 171 SER B CA 1
ATOM 3196 C C . SER B 1 171 ? -1.298 0.877 3.012 1 98.44 171 SER B C 1
ATOM 3198 O O . SER B 1 171 ? -0.448 1.058 3.887 1 98.44 171 SER B O 1
ATOM 3200 N N . ALA B 1 172 ? -1.163 1.263 1.788 1 98.69 172 ALA B N 1
ATOM 3201 C CA . ALA B 1 172 ? -0.025 2.092 1.4 1 98.69 172 ALA B CA 1
ATOM 3202 C C . ALA B 1 172 ? -0.016 3.408 2.174 1 98.69 172 ALA B C 1
ATOM 3204 O O . ALA B 1 172 ? 1.045 3.891 2.578 1 98.69 172 ALA B O 1
ATOM 3205 N N . LEU B 1 173 ? -1.176 3.979 2.387 1 98.56 173 LEU B N 1
ATOM 3206 C CA . LEU B 1 173 ? -1.306 5.207 3.16 1 98.56 173 LEU B CA 1
ATOM 3207 C C . LEU B 1 173 ? -0.819 5.004 4.59 1 98.56 173 LEU B C 1
ATOM 3209 O O . LEU B 1 173 ? -0.116 5.855 5.141 1 98.56 173 LEU B O 1
ATOM 3213 N N . ASN B 1 174 ? -1.226 3.902 5.184 1 98.44 174 ASN B N 1
ATOM 3214 C CA . ASN B 1 174 ? -0.76 3.59 6.531 1 98.44 174 ASN B CA 1
ATOM 3215 C C . ASN B 1 174 ? 0.762 3.494 6.59 1 98.44 174 ASN B C 1
ATOM 3217 O O . ASN B 1 174 ? 1.382 3.975 7.539 1 98.44 174 ASN B O 1
ATOM 3221 N N . GLN B 1 175 ? 1.329 2.859 5.582 1 98.62 175 GLN B N 1
ATOM 3222 C CA . GLN B 1 175 ? 2.783 2.736 5.543 1 98.62 175 GLN B CA 1
ATOM 3223 C C . GLN B 1 175 ? 3.445 4.102 5.363 1 98.62 175 GLN B C 1
ATOM 3225 O O . GLN B 1 175 ? 4.504 4.363 5.941 1 98.62 175 GLN B O 1
ATOM 3230 N N . LEU B 1 176 ? 2.859 4.934 4.57 1 98.62 176 LEU B N 1
ATOM 3231 C CA . LEU B 1 176 ? 3.324 6.309 4.434 1 98.62 176 LEU B CA 1
ATOM 3232 C C . LEU B 1 176 ? 3.369 7.008 5.789 1 98.62 176 LEU B C 1
ATOM 3234 O O . LEU B 1 176 ? 4.398 7.57 6.168 1 98.62 176 LEU B O 1
ATOM 3238 N N . GLY B 1 177 ? 2.242 6.957 6.477 1 98.56 177 GLY B N 1
ATOM 3239 C CA . GLY B 1 177 ? 2.152 7.625 7.766 1 98.56 177 GLY B CA 1
ATOM 3240 C C . GLY B 1 177 ? 3.158 7.105 8.781 1 98.56 177 GLY B C 1
ATOM 3241 O O . GLY B 1 177 ? 3.789 7.891 9.492 1 98.56 177 GLY B O 1
ATOM 3242 N N . LYS B 1 178 ? 3.264 5.793 8.805 1 98.5 178 LYS B N 1
ATOM 3243 C CA . LYS B 1 178 ? 4.227 5.184 9.719 1 98.5 178 LYS B CA 1
ATOM 3244 C C . LYS B 1 178 ? 5.652 5.609 9.383 1 98.5 178 LYS B C 1
ATOM 3246 O O . LYS B 1 178 ? 6.422 5.977 10.273 1 98.5 178 LYS B O 1
ATOM 3251 N N . THR B 1 179 ? 6.012 5.57 8.148 1 98.62 179 THR B N 1
ATOM 3252 C CA . THR B 1 179 ? 7.348 5.949 7.703 1 98.62 179 THR B CA 1
ATOM 3253 C C . THR B 1 179 ? 7.633 7.41 8.031 1 98.62 179 THR B C 1
ATOM 3255 O O . THR B 1 179 ? 8.68 7.734 8.594 1 98.62 179 THR B O 1
ATOM 3258 N N . MET B 1 180 ? 6.723 8.25 7.766 1 98.69 180 MET B N 1
ATOM 3259 C CA . MET B 1 180 ? 6.895 9.672 8.016 1 98.69 180 MET B CA 1
ATOM 3260 C C . MET B 1 180 ? 7.016 9.953 9.508 1 98.69 180 MET B C 1
ATOM 3262 O O . MET B 1 180 ? 7.73 10.867 9.922 1 98.69 180 MET B O 1
ATOM 3266 N N . SER B 1 181 ? 6.25 9.203 10.312 1 98.62 181 SER B N 1
ATOM 3267 C CA . SER B 1 181 ? 6.316 9.414 11.75 1 98.62 181 SER B CA 1
ATOM 3268 C C . SER B 1 181 ? 7.738 9.219 12.273 1 98.62 181 SER B C 1
ATOM 3270 O O . SER B 1 181 ? 8.18 9.938 13.164 1 98.62 181 SER B O 1
ATOM 3272 N N . THR B 1 182 ? 8.414 8.242 11.711 1 98.12 182 THR B N 1
ATOM 3273 C CA . THR B 1 182 ? 9.805 7.996 12.094 1 98.12 182 THR B CA 1
ATOM 3274 C C . THR B 1 182 ? 10.719 9.094 11.547 1 98.12 182 THR B C 1
ATOM 3276 O O . THR B 1 182 ? 11.57 9.609 12.273 1 98.12 182 THR B O 1
ATOM 3279 N N . ASP B 1 183 ? 10.547 9.469 10.367 1 98.44 183 ASP B N 1
ATOM 3280 C CA . ASP B 1 183 ? 11.414 10.414 9.672 1 98.44 183 ASP B CA 1
ATOM 3281 C C . ASP B 1 183 ? 11.289 11.812 10.266 1 98.44 183 ASP B C 1
ATOM 3283 O O . ASP B 1 183 ? 12.25 12.594 10.234 1 98.44 183 ASP B O 1
ATOM 3287 N N . LEU B 1 184 ? 10.117 12.117 10.828 1 98.31 184 LEU B N 1
ATOM 3288 C CA . LEU B 1 184 ? 9.852 13.484 11.273 1 98.31 184 LEU B CA 1
ATOM 3289 C C . LEU B 1 184 ? 9.93 13.594 12.789 1 98.31 184 LEU B C 1
ATOM 3291 O O . LEU B 1 184 ? 9.562 14.617 13.367 1 98.31 184 LEU B O 1
ATOM 3295 N N . ALA B 1 185 ? 10.383 12.547 13.398 1 97.19 185 ALA B N 1
ATOM 3296 C CA . ALA B 1 185 ? 10.438 12.5 14.859 1 97.19 185 ALA B CA 1
ATOM 3297 C C . ALA B 1 185 ? 11.352 13.594 15.406 1 97.19 185 ALA B C 1
ATOM 3299 O O . ALA B 1 185 ? 11.023 14.234 16.406 1 97.19 185 ALA B O 1
ATOM 3300 N N . ASN B 1 186 ? 12.453 13.859 14.758 1 95.94 186 ASN B N 1
ATOM 3301 C CA . ASN B 1 186 ? 13.391 14.867 15.234 1 95.94 186 ASN B CA 1
ATOM 3302 C C . ASN B 1 186 ? 12.82 16.281 15.086 1 95.94 186 ASN B C 1
ATOM 3304 O O . ASN B 1 186 ? 13.273 17.203 15.75 1 95.94 186 ASN B O 1
ATOM 3308 N N . ASP B 1 187 ? 11.883 16.391 14.234 1 96.94 187 ASP B N 1
ATOM 3309 C CA . ASP B 1 187 ? 11.211 17.672 14.055 1 96.94 187 ASP B CA 1
ATOM 3310 C C . ASP B 1 187 ? 10.031 17.812 15.008 1 96.94 187 ASP B C 1
ATOM 3312 O O . ASP B 1 187 ? 9.352 18.844 15.031 1 96.94 187 ASP B O 1
ATOM 3316 N N . LYS B 1 188 ? 9.734 16.781 15.711 1 97.5 188 LYS B N 1
ATOM 3317 C CA . LYS B 1 188 ? 8.617 16.719 16.656 1 97.5 188 LYS B CA 1
ATOM 3318 C C . LYS B 1 188 ? 7.289 16.969 15.938 1 97.5 188 LYS B C 1
ATOM 3320 O O . LYS B 1 188 ? 6.449 17.734 16.438 1 97.5 188 LYS B O 1
ATOM 3325 N N . ILE B 1 189 ? 7.191 16.5 14.789 1 98.25 189 ILE B N 1
ATOM 3326 C CA . ILE B 1 189 ? 5.941 16.484 14.039 1 98.25 189 ILE B CA 1
ATOM 3327 C C . ILE B 1 189 ? 5.25 15.125 14.219 1 98.25 189 ILE B C 1
ATOM 3329 O O . ILE B 1 189 ? 5.801 14.086 13.852 1 98.25 189 ILE B O 1
ATOM 3333 N N . LEU B 1 190 ? 4.07 15.18 14.789 1 98.56 190 LEU B N 1
ATOM 3334 C CA . LEU B 1 190 ? 3.295 13.969 15.039 1 98.56 190 LEU B CA 1
ATOM 3335 C C . LEU B 1 190 ? 2.605 13.492 13.766 1 98.56 190 LEU B C 1
ATOM 3337 O O . LEU B 1 190 ? 2.07 14.297 13 1 98.56 190 LEU B O 1
ATOM 3341 N N . VAL B 1 191 ? 2.676 12.164 13.477 1 98.69 191 VAL B N 1
ATOM 3342 C CA . VAL B 1 191 ? 1.955 11.57 12.359 1 98.69 191 VAL B CA 1
ATOM 3343 C C . VAL B 1 191 ? 1.079 10.422 12.859 1 98.69 191 VAL B C 1
ATOM 3345 O O . VAL B 1 191 ? 1.559 9.523 13.555 1 98.69 191 VAL B O 1
ATOM 3348 N N . ALA B 1 192 ? -0.181 10.469 12.531 1 98.44 192 ALA B N 1
ATOM 3349 C CA . ALA B 1 192 ? -1.091 9.414 12.961 1 98.44 192 ALA B CA 1
ATOM 3350 C C . ALA B 1 192 ? -2.158 9.141 11.906 1 98.44 192 ALA B C 1
ATOM 3352 O O . ALA B 1 192 ? -2.49 10.023 11.109 1 98.44 192 ALA B O 1
ATOM 3353 N N . GLN B 1 193 ? -2.617 7.898 11.906 1 98 193 GLN B N 1
ATOM 3354 C CA . GLN B 1 193 ? -3.676 7.465 11 1 98 193 GLN B CA 1
ATOM 3355 C C . GLN B 1 193 ? -4.957 7.145 11.766 1 98 193 GLN B C 1
ATOM 3357 O O . GLN B 1 193 ? -4.91 6.559 12.844 1 98 193 GLN B O 1
ATOM 3362 N N . PHE B 1 194 ? -6.102 7.559 11.203 1 96.44 194 PHE B N 1
ATOM 3363 C CA . PHE B 1 194 ? -7.375 7.305 11.867 1 96.44 194 PHE B CA 1
ATOM 3364 C C . PHE B 1 194 ? -8.359 6.633 10.914 1 96.44 194 PHE B C 1
ATOM 3366 O O . PHE B 1 194 ? -8.43 6.992 9.734 1 96.44 194 PHE B O 1
ATOM 3373 N N . CYS B 1 195 ? -9.078 5.715 11.398 1 94.06 195 CYS B N 1
ATOM 3374 C CA . CYS B 1 195 ? -10.273 5.18 10.758 1 94.06 195 CYS B CA 1
ATOM 3375 C C . CYS B 1 195 ? -11.523 5.895 11.25 1 94.06 195 CYS B C 1
ATOM 3377 O O . CYS B 1 195 ? -11.891 5.77 12.422 1 94.06 195 CYS B O 1
ATOM 3379 N N . PRO B 1 196 ? -12.125 6.566 10.406 1 89.5 196 PRO B N 1
ATOM 3380 C CA . PRO B 1 196 ? -13.312 7.309 10.844 1 89.5 196 PRO B CA 1
ATOM 3381 C C . PRO B 1 196 ? -14.516 6.406 11.094 1 89.5 196 PRO B C 1
ATOM 3383 O O . PRO B 1 196 ? -15.5 6.84 11.695 1 89.5 196 PRO B O 1
ATOM 3386 N N . GLY B 1 197 ? -14.422 5.145 10.656 1 83.75 197 GLY B N 1
ATOM 3387 C CA . GLY B 1 197 ? -15.57 4.258 10.664 1 83.75 197 GLY B CA 1
ATOM 3388 C C . GLY B 1 197 ? -16.344 4.277 9.359 1 83.75 197 GLY B C 1
ATOM 3389 O O . GLY B 1 197 ? -15.953 4.941 8.406 1 83.75 197 GLY B O 1
ATOM 3390 N N . TRP B 1 198 ? -17.344 3.443 9.328 1 79.06 198 TRP B N 1
ATOM 3391 C CA . TRP B 1 198 ? -18.203 3.406 8.156 1 79.06 198 TRP B CA 1
ATOM 3392 C C . TRP B 1 198 ? -19.234 4.531 8.203 1 79.06 198 TRP B C 1
ATOM 3394 O O . TRP B 1 198 ? -20.281 4.398 8.828 1 79.06 198 TRP B O 1
ATOM 3404 N N . VAL B 1 199 ? -18.922 5.59 7.504 1 76 199 VAL B N 1
ATOM 3405 C CA . VAL B 1 199 ? -19.672 6.836 7.637 1 76 199 VAL B CA 1
ATOM 3406 C C . VAL B 1 199 ? -20.625 6.996 6.457 1 76 199 VAL B C 1
ATOM 3408 O O . VAL B 1 199 ? -20.297 6.645 5.324 1 76 199 VAL B O 1
ATOM 3411 N N . LYS B 1 200 ? -21.781 7.422 6.789 1 71.56 200 LYS B N 1
ATOM 3412 C CA . LYS B 1 200 ? -22.797 7.668 5.781 1 71.56 200 LYS B CA 1
ATOM 3413 C C . LYS B 1 200 ? -22.375 8.781 4.828 1 71.56 200 LYS B C 1
ATOM 3415 O O . LYS B 1 200 ? -22.734 9.945 5.035 1 71.56 200 LYS B O 1
ATOM 3420 N N . THR B 1 201 ? -21.594 8.461 3.859 1 66.81 201 THR B N 1
ATOM 3421 C CA . THR B 1 201 ? -21.172 9.305 2.744 1 66.81 201 THR B CA 1
ATOM 3422 C C . THR B 1 201 ? -21.453 8.617 1.411 1 66.81 201 THR B C 1
ATOM 3424 O O . THR B 1 201 ? -22.031 7.523 1.379 1 66.81 201 THR B O 1
ATOM 3427 N N . ASP B 1 202 ? -21.312 9.352 0.401 1 65.69 202 ASP B N 1
ATOM 3428 C CA . ASP B 1 202 ? -21.453 8.711 -0.904 1 65.69 202 ASP B CA 1
ATOM 3429 C C . ASP B 1 202 ? -20.609 7.449 -1.003 1 65.69 202 ASP B C 1
ATOM 3431 O O . ASP B 1 202 ? -21.047 6.441 -1.561 1 65.69 202 ASP B O 1
ATOM 3435 N N . MET B 1 203 ? -19.5 7.492 -0.352 1 65.69 203 MET B N 1
ATOM 3436 C CA . MET B 1 203 ? -18.594 6.34 -0.353 1 65.69 203 MET B CA 1
ATOM 3437 C C . MET B 1 203 ? -19.141 5.227 0.538 1 65.69 203 MET B C 1
ATOM 3439 O O . MET B 1 203 ? -19.031 4.047 0.198 1 65.69 203 MET B O 1
ATOM 3443 N N . GLY B 1 204 ? -19.656 5.66 1.611 1 65.75 204 GLY B N 1
ATOM 3444 C CA . GLY B 1 204 ? -20.156 4.695 2.582 1 65.75 204 GLY B CA 1
ATOM 3445 C C . GLY B 1 204 ? -21.438 4.023 2.15 1 65.75 204 GLY B C 1
ATOM 3446 O O . GLY B 1 204 ? -21.766 2.924 2.609 1 65.75 204 GLY B O 1
ATOM 3447 N N . ASN B 1 205 ? -22.188 4.695 1.323 1 64.25 205 ASN B N 1
ATOM 3448 C CA . ASN B 1 205 ? -23.484 4.176 0.903 1 64.25 205 ASN B CA 1
ATOM 3449 C C . ASN B 1 205 ? -23.391 3.418 -0.418 1 64.25 205 ASN B C 1
ATOM 3451 O O . ASN B 1 205 ? -24.391 3.23 -1.109 1 64.25 205 ASN B O 1
ATOM 3455 N N . LEU B 1 206 ? -22.328 2.834 -0.568 1 63.5 206 LEU B N 1
ATOM 3456 C CA . LEU B 1 206 ? -22.172 2.109 -1.822 1 63.5 206 LEU B CA 1
ATOM 3457 C C . LEU B 1 206 ? -22.797 0.722 -1.735 1 63.5 206 LEU B C 1
ATOM 3459 O O . LEU B 1 206 ? -22.812 0.109 -0.665 1 63.5 206 LEU B O 1
ATOM 3463 N N . GLY B 1 207 ? -23.344 0.315 -2.824 1 59.56 207 GLY B N 1
ATOM 3464 C CA . GLY B 1 207 ? -23.859 -1.036 -2.986 1 59.56 207 GLY B CA 1
ATOM 3465 C C . GLY B 1 207 ? -25.125 -1.297 -2.182 1 59.56 207 GLY B C 1
ATOM 3466 O O . GLY B 1 207 ? -25.359 -2.424 -1.74 1 59.56 207 GLY B O 1
ATOM 3467 N N . GLY B 1 208 ? -25.734 -0.235 -1.8 1 60.59 208 GLY B N 1
ATOM 3468 C CA . GLY B 1 208 ? -27 -0.403 -1.095 1 60.59 208 GLY B CA 1
ATOM 3469 C C . GLY B 1 208 ? -26.828 -0.52 0.409 1 60.59 208 GLY B C 1
ATOM 3470 O O . GLY B 1 208 ? -27.812 -0.631 1.143 1 60.59 208 GLY B O 1
ATOM 3471 N N . ILE B 1 209 ? -25.641 -0.6 0.836 1 61.25 209 ILE B N 1
ATOM 3472 C CA . ILE B 1 209 ? -25.391 -0.675 2.271 1 61.25 209 ILE B CA 1
ATOM 3473 C C . ILE B 1 209 ? -25.391 0.729 2.871 1 61.25 209 ILE B C 1
ATOM 3475 O O . ILE B 1 209 ? -24.781 1.648 2.314 1 61.25 209 ILE B O 1
ATOM 3479 N N . ILE B 1 210 ? -26.234 0.925 3.814 1 64.69 210 ILE B N 1
ATOM 3480 C CA . ILE B 1 210 ? -26.312 2.207 4.508 1 64.69 210 ILE B CA 1
ATOM 3481 C C . ILE B 1 210 ? -25.328 2.223 5.676 1 64.69 210 ILE B C 1
ATOM 3483 O O . ILE B 1 210 ? -25.359 1.342 6.539 1 64.69 210 ILE B O 1
ATOM 3487 N N . ALA B 1 211 ? -24.453 3.164 5.562 1 68.69 211 ALA B N 1
ATOM 3488 C CA . ALA B 1 211 ? -23.469 3.311 6.621 1 68.69 211 ALA B CA 1
ATOM 3489 C C . ALA B 1 211 ? -24.125 3.564 7.973 1 68.69 211 ALA B C 1
ATOM 3491 O O . ALA B 1 211 ? -25.219 4.145 8.031 1 68.69 211 ALA B O 1
ATOM 3492 N N . ALA B 1 212 ? -23.469 3.137 8.992 1 71.88 212 ALA B N 1
ATOM 3493 C CA . ALA B 1 212 ? -24.062 3.098 10.328 1 71.88 212 ALA B CA 1
ATOM 3494 C C . ALA B 1 212 ? -23.844 4.418 11.07 1 71.88 212 ALA B C 1
ATOM 3496 O O . ALA B 1 212 ? -24.609 4.766 11.969 1 71.88 212 ALA B O 1
ATOM 3497 N N . ILE B 1 213 ? -22.906 5.195 10.656 1 81.19 213 ILE B N 1
ATOM 3498 C CA . ILE B 1 213 ? -22.5 6.352 11.453 1 81.19 213 ILE B CA 1
ATOM 3499 C C . ILE B 1 213 ? -22.688 7.629 10.641 1 81.19 213 ILE B C 1
ATOM 3501 O O . ILE B 1 213 ? -22.344 7.672 9.453 1 81.19 213 ILE B O 1
ATOM 3505 N N . THR B 1 214 ? -23.281 8.641 11.336 1 82.31 214 THR B N 1
ATOM 3506 C CA . THR B 1 214 ? -23.422 9.914 10.641 1 82.31 214 THR B CA 1
ATOM 3507 C C . THR B 1 214 ? -22.062 10.609 10.5 1 82.31 214 THR B C 1
ATOM 3509 O O . THR B 1 214 ? -21.141 10.32 11.25 1 82.31 214 THR B O 1
ATOM 3512 N N . VAL B 1 215 ? -22.016 11.453 9.57 1 82.81 215 VAL B N 1
ATOM 3513 C CA . VAL B 1 215 ? -20.797 12.195 9.32 1 82.81 215 VAL B CA 1
ATOM 3514 C C . VAL B 1 215 ? -20.453 13.062 10.531 1 82.81 215 VAL B C 1
ATOM 3516 O O . VAL B 1 215 ? -19.297 13.156 10.93 1 82.81 215 VAL B O 1
ATOM 3519 N N . GLU B 1 216 ? -21.484 13.664 11.164 1 84.06 216 GLU B N 1
ATOM 3520 C CA . GLU B 1 216 ? -21.312 14.539 12.32 1 84.06 216 GLU B CA 1
ATOM 3521 C C . GLU B 1 216 ? -20.781 13.766 13.523 1 84.06 216 GLU B C 1
ATOM 3523 O O . GLU B 1 216 ? -19.875 14.234 14.219 1 84.06 216 GLU B O 1
ATOM 3528 N N . GLU B 1 217 ? -21.344 12.633 13.672 1 86.06 217 GLU B N 1
ATOM 3529 C CA . GLU B 1 217 ? -20.891 11.789 14.781 1 86.06 217 GLU B CA 1
ATOM 3530 C C . GLU B 1 217 ? -19.438 11.375 14.602 1 86.06 217 GLU B C 1
ATOM 3532 O O . GLU B 1 217 ? -18.656 11.438 15.555 1 86.06 217 GLU B O 1
ATOM 3537 N N . SER B 1 218 ? -19.109 10.984 13.461 1 87.94 218 SER B N 1
ATOM 3538 C CA . SER B 1 218 ? -17.75 10.523 13.188 1 87.94 218 SER B CA 1
ATOM 3539 C C . SER B 1 218 ? -16.75 11.664 13.312 1 87.94 218 SER B C 1
ATOM 3541 O O . SER B 1 218 ? -15.719 11.523 13.969 1 87.94 218 SER B O 1
ATOM 3543 N N . THR B 1 219 ? -17.109 12.789 12.758 1 88.19 219 THR B N 1
ATOM 3544 C CA . THR B 1 219 ? -16.172 13.906 12.75 1 88.19 219 THR B CA 1
ATOM 3545 C C . THR B 1 219 ? -15.969 14.453 14.156 1 88.19 219 THR B C 1
ATOM 3547 O O . THR B 1 219 ? -14.859 14.836 14.531 1 88.19 219 THR B O 1
ATOM 3550 N N . SER B 1 220 ? -17.016 14.523 14.961 1 90 220 SER B N 1
ATOM 3551 C CA . SER B 1 220 ? -16.891 14.984 16.344 1 90 220 SER B CA 1
ATOM 3552 C C . SER B 1 220 ? -15.961 14.078 17.141 1 90 220 SER B C 1
ATOM 3554 O O . SER B 1 220 ? -15.078 14.562 17.859 1 90 220 SER B O 1
ATOM 3556 N N . ALA B 1 221 ? -16.188 12.836 16.984 1 92.06 221 ALA B N 1
ATOM 3557 C CA . ALA B 1 221 ? -15.344 11.875 17.688 1 92.06 221 ALA B CA 1
ATOM 3558 C C . ALA B 1 221 ? -13.891 11.969 17.219 1 92.06 221 ALA B C 1
ATOM 3560 O O . ALA B 1 221 ? -12.961 11.922 18.031 1 92.06 221 ALA B O 1
ATOM 3561 N N . LEU B 1 222 ? -13.711 12.117 15.961 1 93.06 222 LEU B N 1
ATOM 3562 C CA . LEU B 1 222 ? -12.375 12.195 15.367 1 93.06 222 LEU B CA 1
ATOM 3563 C C . LEU B 1 222 ? -11.633 13.43 15.859 1 93.06 222 LEU B C 1
ATOM 3565 O O . LEU B 1 222 ? -10.477 13.344 16.266 1 93.06 222 LEU B O 1
ATOM 3569 N N . VAL B 1 223 ? -12.336 14.578 15.797 1 92.38 223 VAL B N 1
ATOM 3570 C CA . VAL B 1 223 ? -11.711 15.82 16.219 1 92.38 223 VAL B CA 1
ATOM 3571 C C . VAL B 1 223 ? -11.305 15.727 17.688 1 92.38 223 VAL B C 1
ATOM 3573 O O . VAL B 1 223 ? -10.211 16.156 18.062 1 92.38 223 VAL B O 1
ATOM 3576 N N . SER B 1 224 ? -12.164 15.172 18.5 1 94.25 224 SER B N 1
ATOM 3577 C CA . SER B 1 224 ? -11.852 14.969 19.922 1 94.25 224 SER B CA 1
ATOM 3578 C C . SER B 1 224 ? -10.617 14.086 20.094 1 94.25 224 SER B C 1
ATOM 3580 O O . SER B 1 224 ? -9.719 14.414 20.875 1 94.25 224 SER B O 1
ATOM 3582 N N . SER B 1 225 ? -10.539 13.023 19.375 1 96.69 225 SER B N 1
ATOM 3583 C CA . SER B 1 225 ? -9.43 12.078 19.469 1 96.69 225 SER B CA 1
ATOM 3584 C C . SER B 1 225 ? -8.133 12.688 18.938 1 96.69 225 SER B C 1
ATOM 3586 O O . SER B 1 225 ? -7.078 12.547 19.562 1 96.69 225 SER B O 1
ATOM 3588 N N . ILE B 1 226 ? -8.203 13.375 17.844 1 95.44 226 ILE B N 1
ATOM 3589 C CA . ILE B 1 226 ? -7.035 14.008 17.25 1 95.44 226 ILE B CA 1
ATOM 3590 C C . ILE B 1 226 ? -6.469 15.055 18.188 1 95.44 226 ILE B C 1
ATOM 3592 O O . ILE B 1 226 ? -5.254 15.211 18.297 1 95.44 226 ILE B O 1
ATOM 3596 N N . SER B 1 227 ? -7.328 15.766 18.938 1 94.75 227 SER B N 1
ATOM 3597 C CA . SER B 1 227 ? -6.914 16.812 19.859 1 94.75 227 SER B CA 1
ATOM 3598 C C . SER B 1 227 ? -6.168 16.234 21.062 1 94.75 227 SER B C 1
ATOM 3600 O O . SER B 1 227 ? -5.496 16.969 21.797 1 94.75 227 SER B O 1
ATOM 3602 N N . LYS B 1 228 ? -6.254 14.922 21.234 1 96.31 228 LYS B N 1
ATOM 3603 C CA . LYS B 1 228 ? -5.648 14.273 22.406 1 96.31 228 LYS B CA 1
ATOM 3604 C C . LYS B 1 228 ? -4.316 13.633 22.031 1 96.31 228 LYS B C 1
ATOM 3606 O O . LYS B 1 228 ? -3.664 13.023 22.891 1 96.31 228 LYS B O 1
ATOM 3611 N N . LEU B 1 229 ? -3.893 13.703 20.828 1 97.19 229 LEU B N 1
ATOM 3612 C CA . LEU B 1 229 ? -2.682 13.039 20.359 1 97.19 229 LEU B CA 1
ATOM 3613 C C . LEU B 1 229 ? -1.456 13.555 21.094 1 97.19 229 LEU B C 1
ATOM 3615 O O . LEU B 1 229 ? -1.339 14.758 21.359 1 97.19 229 LEU B O 1
ATOM 3619 N N . GLN 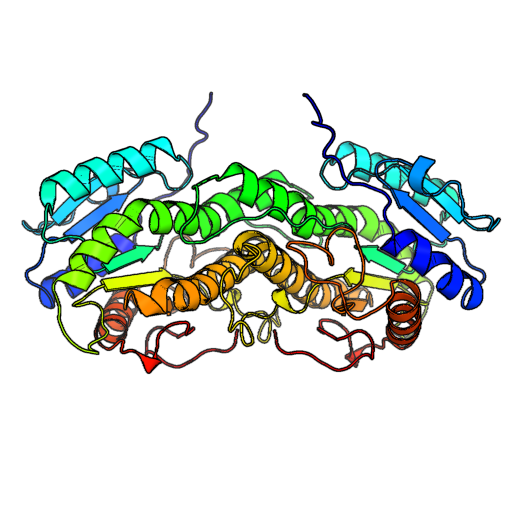B 1 230 ? -0.591 12.648 21.484 1 97.25 230 GLN B N 1
ATOM 3620 C CA . GLN B 1 230 ? 0.69 12.891 22.141 1 97.25 230 GLN B CA 1
ATOM 3621 C C . GLN B 1 230 ? 1.808 12.086 21.469 1 97.25 230 GLN B C 1
ATOM 3623 O O . GLN B 1 230 ? 1.564 11.352 20.516 1 97.25 230 GLN B O 1
ATOM 3628 N N . LYS B 1 231 ? 2.984 12.273 21.984 1 97.25 231 LYS B N 1
ATOM 3629 C CA . LYS B 1 231 ? 4.164 11.648 21.406 1 97.25 231 LYS B CA 1
ATOM 3630 C C . LYS B 1 231 ? 3.961 10.141 21.234 1 97.25 231 LYS B C 1
ATOM 3632 O O . LYS B 1 231 ? 4.309 9.57 20.203 1 97.25 231 LYS B O 1
ATOM 3637 N N . LYS B 1 232 ? 3.34 9.508 22.188 1 97.06 232 LYS B N 1
ATOM 3638 C CA . LYS B 1 232 ? 3.174 8.055 22.188 1 97.06 232 LYS B CA 1
ATOM 3639 C C . LYS B 1 232 ? 2.256 7.605 21.047 1 97.06 232 LYS B C 1
ATOM 3641 O O . LYS B 1 232 ? 2.217 6.422 20.703 1 97.06 232 LYS B O 1
ATOM 3646 N N . HIS B 1 233 ? 1.511 8.492 20.484 1 98.25 233 HIS B N 1
ATOM 3647 C CA . HIS B 1 233 ? 0.535 8.148 19.453 1 98.25 233 HIS B CA 1
ATOM 3648 C C . HIS B 1 233 ? 1.14 8.266 18.062 1 98.25 233 HIS B C 1
ATOM 3650 O O . HIS B 1 233 ? 0.521 7.863 17.078 1 98.25 233 HIS B O 1
ATOM 3656 N N . SER B 1 234 ? 2.383 8.852 17.969 1 98.31 234 SER B N 1
ATOM 3657 C CA . SER B 1 234 ? 2.963 9.055 16.641 1 98.31 234 SER B CA 1
ATOM 3658 C C . SER B 1 234 ? 3.252 7.723 15.953 1 98.31 234 SER B C 1
ATOM 3660 O O . SER B 1 234 ? 3.818 6.812 16.562 1 98.31 234 SER B O 1
ATOM 3662 N N . GLY B 1 235 ? 2.824 7.621 14.727 1 97.88 235 GLY B N 1
ATOM 3663 C CA . GLY B 1 235 ? 3.008 6.414 13.938 1 97.88 235 GLY B CA 1
ATOM 3664 C C . GLY B 1 235 ? 1.88 5.414 14.102 1 97.88 235 GLY B C 1
ATOM 3665 O O . GLY B 1 235 ? 1.859 4.375 13.438 1 97.88 235 GLY B O 1
ATOM 3666 N N . GLY B 1 236 ? 0.941 5.781 14.922 1 97.81 236 GLY B N 1
ATOM 3667 C CA . GLY B 1 236 ? -0.107 4.832 15.266 1 97.81 236 GLY B CA 1
ATOM 3668 C C . GLY B 1 236 ? -1.264 4.84 14.281 1 97.81 236 GLY B C 1
ATOM 3669 O O . GLY B 1 236 ? -1.327 5.691 13.391 1 97.81 236 GLY B O 1
ATOM 3670 N N . TYR B 1 237 ? -2.041 3.855 14.344 1 97.62 237 TYR B N 1
ATOM 3671 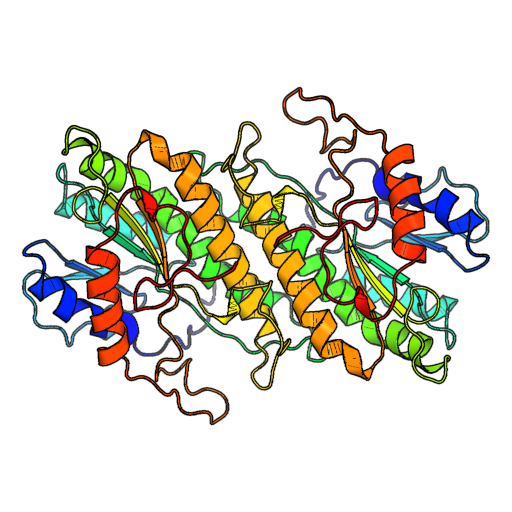C CA . TYR B 1 237 ? -3.281 3.6 13.625 1 97.62 237 TYR B CA 1
ATOM 3672 C C . TYR B 1 237 ? -4.441 3.391 14.586 1 97.62 237 TYR B C 1
ATOM 3674 O O . TYR B 1 237 ? -4.43 2.455 15.391 1 97.62 237 TYR B O 1
ATOM 3682 N N . PHE B 1 238 ? -5.449 4.309 14.484 1 98 238 PHE B N 1
ATOM 3683 C CA . PHE B 1 238 ? -6.469 4.336 15.523 1 98 238 PHE B CA 1
ATOM 3684 C C . PHE B 1 238 ? -7.863 4.391 14.914 1 98 238 PHE B C 1
ATOM 3686 O O . PHE B 1 238 ? -8.031 4.848 13.781 1 98 238 PHE B O 1
ATOM 3693 N N . ASP B 1 239 ? -8.859 3.912 15.664 1 95.62 239 ASP B N 1
ATOM 3694 C CA . ASP B 1 239 ? -10.242 4.203 15.297 1 95.62 239 ASP B CA 1
ATOM 3695 C C . ASP B 1 239 ? -10.648 5.605 15.75 1 95.62 239 ASP B C 1
ATOM 3697 O O . ASP B 1 239 ? -9.828 6.359 16.266 1 95.62 239 ASP B O 1
ATOM 3701 N N . ARG B 1 240 ? -11.883 6.023 15.539 1 93.56 240 ARG B N 1
ATOM 3702 C CA . ARG B 1 240 ? -12.328 7.395 15.781 1 93.56 240 ARG B CA 1
ATOM 3703 C C . ARG B 1 240 ? -12.328 7.715 17.266 1 93.56 240 ARG B C 1
ATOM 3705 O O . ARG B 1 240 ? -12.438 8.883 17.656 1 93.56 240 ARG B O 1
ATOM 3712 N N . PHE B 1 241 ? -12.148 6.699 18.188 1 95.56 241 PHE B N 1
ATOM 3713 C CA . PHE B 1 241 ? -12.133 6.902 19.625 1 95.56 241 PHE B CA 1
ATOM 3714 C C . PHE B 1 241 ? -10.719 6.746 20.188 1 95.56 241 PHE B C 1
ATOM 3716 O O . PHE B 1 241 ? -10.539 6.512 21.375 1 95.56 241 PHE B O 1
ATOM 3723 N N . LEU B 1 242 ? -9.734 6.75 19.312 1 97.12 242 LEU B N 1
ATOM 3724 C CA . LEU B 1 242 ? -8.312 6.699 19.641 1 97.12 242 LEU B CA 1
ATOM 3725 C C . LEU B 1 242 ? -7.93 5.32 20.172 1 97.12 242 LEU B C 1
ATOM 3727 O O . LEU B 1 242 ? -6.969 5.188 20.938 1 97.12 242 LEU B O 1
ATOM 3731 N N . LYS B 1 243 ? -8.727 4.355 19.859 1 97.06 243 LYS B N 1
ATOM 3732 C CA . LYS B 1 243 ? -8.336 2.977 20.125 1 97.06 243 LYS B CA 1
ATOM 3733 C C . LYS B 1 243 ? -7.367 2.465 19.062 1 97.06 243 LYS B C 1
ATOM 3735 O O . LYS B 1 243 ? -7.629 2.596 17.875 1 97.06 243 LYS B O 1
ATOM 3740 N N . GLU B 1 244 ? -6.305 1.862 19.531 1 97.12 244 GLU B N 1
ATOM 3741 C CA . GLU B 1 244 ? -5.281 1.372 18.609 1 97.12 244 GLU B CA 1
ATOM 3742 C C . GLU B 1 244 ? -5.816 0.228 17.766 1 97.12 244 GLU B C 1
ATOM 3744 O O . GLU B 1 244 ? -6.52 -0.652 18.25 1 97.12 244 GLU B O 1
ATOM 3749 N N . MET B 1 245 ? -5.484 0.256 16.516 1 95.81 245 MET B N 1
ATOM 3750 C CA . MET B 1 245 ? -5.875 -0.775 15.555 1 95.81 245 MET B CA 1
ATOM 3751 C C . MET B 1 245 ? -4.652 -1.512 15.023 1 95.81 245 MET B C 1
ATOM 3753 O O . MET B 1 245 ? -3.545 -0.977 15.039 1 95.81 245 MET B O 1
ATOM 3757 N N . ASP B 1 246 ? -4.891 -2.752 14.578 1 93.88 246 ASP B N 1
ATOM 3758 C CA . ASP B 1 246 ? -3.816 -3.525 13.961 1 93.88 246 ASP B CA 1
ATOM 3759 C C . ASP B 1 246 ? -3.6 -3.107 12.508 1 93.88 246 ASP B C 1
ATOM 3761 O O . ASP B 1 246 ? -4.562 -2.859 11.781 1 93.88 246 ASP B O 1
ATOM 3765 N N . TYR B 1 247 ? -2.352 -3.031 12.211 1 92.62 247 TYR B N 1
ATOM 3766 C CA . TYR B 1 247 ? -2.059 -2.771 10.805 1 92.62 247 TYR B CA 1
ATOM 3767 C C . TYR B 1 247 ? -2.4 -3.984 9.945 1 92.62 247 TYR B C 1
ATOM 3769 O O . TYR B 1 247 ? -2.227 -5.125 10.375 1 92.62 247 TYR B O 1
#

Foldseek 3Di:
DDPPDPPPPQPLLLLLQVVLVVVVDVAAAEAEDCDQVSNVVDPDPSYDYQYADLLDLVRLLRRLVVVCVVCPLLFALEAEAEWFDADAAAPPDDDDVVVLVVRLSGQAVSLVSNCVSRVVRQLSQQVVDDDQWAASNRHEYEYEAAPLCAPVPDDQHCHPRRRPSVNVNRVNNLVSQLVVLVVCVVSRYAGAYEHLAQEQDPRSCPPNDGGDHYSNRSSNLQSVLRRPDTNVRGSFYAYSNRHGDHD/DDPPDPPPPQPLLLLLQVVLVVVVDVAAAEAEDCDQVSNVPDPDPSYDYQYADLLDLVRLLRRLVVVCVVCPLLFALEAEAEWFDADAAAPPDDDDVVVLVVRLSGQAVSLVSNCVSRVVRQLSQQVVDDDQWAASNRHEYEYEAAPLCAPVPDDQHCHPRRRPSVNVNRVNNLVSQLVVLVVCVVSRYAGAYEHLAQEQDPRSCPPNDGGDHYSNRSSNLQSVLRRPDTNVRGSFYAYSNRHGDHD